Protein AF-A0A7J6TYT1-F1 (afdb_monomer)

pLDDT: mean 83.21, std 17.46, range [33.75, 98.25]

Radius of gyration: 66.67 Å; Cα contacts (8 Å, |Δi|>4): 177; chains: 1; bounding box: 114×55×208 Å

Mean predicted aligned error: 16.22 Å

InterPro domains:
  IPR003191 Guanylate-binding protein/Atlastin, C-terminal [PF02841] (53-349)
  IPR036543 Guanylate-binding protein, C-terminal domain superfamily [SSF48340] (52-308)

Sequence (382 aa):
RDCIALVTPVIDEEKLQALDTVPYHHLRGGFRDQIELMKRKVFRDCAPKTINGVPVTGVTFARLLDQYVHSINSKEVPKVGSVWQALQAQEGERVVGECSEEYRAVVRNRVEPLLPVSEVNLAAELKALRQEVYAQFKRESLGERNIISQYREQLKDLMDDLDNKVTEHNELMGRESCVRLLKRLWQPIAERLDAYDDTEGYSLEDGISEFTRDLSELRESYQKEARGPTAVVMETYSKWITPKQEQGLVKLTRRQQEAAAQRAVMMERERAMEEERQRAERELEERRAREQQERERYRIERTEKMRLDVKELADNIDGIDTPSLVEEEETDKSQRRMTDDIQAEITELRTALDDRDREGRGRRPTSSSTAAAAACCRCTIM

Nearest PDB structures (foldseek):
  1f5n-assembly1_A  TM=6.803E-01  e=3.977E-07  Homo sapiens
  1dg3-assembly1_A  TM=6.288E-01  e=1.105E-06  Homo sapiens
  7m1s-assembly1_A  TM=5.651E-01  e=5.553E-06  Homo sapiens
  8q4l-assembly1_A  TM=6.048E-01  e=4.478E-06  Homo sapiens
  8cqb-assembly1_B  TM=5.521E-01  e=7.753E-05  Homo sapiens

Secondary structure (DSSP, 8-state):
--------S-S-HHHHHTGGGS-GGGS-HHHHHHHHHHHHHHHHH-PPPEETTEE--HHHHHHHHHHHHHHHHTT----HHHHHHHHHHHHHHHHHHHHHHHHHHHIIIIIGGG-S--HHHHHHHHHHHHHHHHHHHHHH--S-HHHHHHHHHHHHHHHHHHHHHHHHHHHHHHHHHHHHHHHHHHHHHHHHHHHGGG-TTS-TTTHHHHHHHHHHHHHHHHHHH--S-HHHHHHHHHHHHHHHHHHHHHHHHHHHHHHHHHHHHHHHHHHHHHHHHHHHHHHHHHHHHHHHHHHHHHHHHHHHHHHHHHHHHHHTTSS--------TTSHHHHHHHHHHHHHHHHHHHHHHHHHHHHHTTS--------------------

Foldseek 3Di:
DDDQDADQQDPDPVCSVVVVPDDNVRTDPRRNVSVVVVVVCCVVPDDADDDPNFGQDPVNVVQLVVLCVVCVVVVHDDDPVVSLVVVLVVQLVVLLVVLLVQLVVCCVVPPLVVAQAEPVVLVVVLVVSVVVSVVSLVVRHDDDPVSSVVSVVVSVVSSVVVSVVSQVVRLVRLLVQLVVLLCVLCVVVVVVLVVVVPDPDDPLVCQVVVSVVSVVVSVVVLVVPRHHYPCSSVVSCCVPVVVVSVVSVVSSVVVVVVVVVVVVVVVVVVVVVVVVVVVVVVVVVVVVVVVVVVVVVVVVVVVVVVVVVVVVVVVVVPDDDDDDDDDDPPVVVVVVVVVVVVVVVVVVVVVVVVVVVVVVVPDDDDDDDDDDDDDDDDDDDD

Structure (mmCIF, N/CA/C/O backbone):
data_AF-A0A7J6TYT1-F1
#
_entry.id   AF-A0A7J6TYT1-F1
#
loop_
_atom_site.group_PDB
_atom_site.id
_atom_site.type_symbol
_atom_site.label_atom_id
_atom_site.label_alt_id
_atom_site.label_comp_id
_atom_site.label_asym_id
_atom_site.label_entity_id
_atom_site.label_seq_id
_atom_site.pdbx_PDB_ins_code
_atom_site.Cartn_x
_atom_site.Cartn_y
_atom_site.Cartn_z
_atom_site.occupancy
_atom_site.B_iso_or_equiv
_atom_site.auth_seq_id
_atom_site.auth_comp_id
_atom_site.auth_asym_id
_atom_site.auth_atom_id
_atom_site.pdbx_PDB_model_num
ATOM 1 N N . ARG A 1 1 ? -32.941 11.470 48.994 1.00 84.69 1 ARG A N 1
ATOM 2 C CA . ARG A 1 1 ? -33.289 10.480 50.042 1.00 84.69 1 ARG A CA 1
ATOM 3 C C . ARG A 1 1 ? -34.797 10.364 50.047 1.00 84.69 1 ARG A C 1
ATOM 5 O O . ARG A 1 1 ? -35.443 11.394 49.920 1.00 84.69 1 ARG A O 1
ATOM 12 N N . ASP A 1 2 ? -35.314 9.149 50.137 1.00 88.31 2 ASP A N 1
ATOM 13 C CA . ASP A 1 2 ? -36.745 8.867 50.068 1.00 88.31 2 ASP A CA 1
ATOM 14 C C . ASP A 1 2 ? -37.170 8.027 51.269 1.00 88.31 2 ASP A C 1
ATOM 16 O O . ASP A 1 2 ? -36.329 7.348 51.859 1.00 88.31 2 ASP A O 1
ATOM 20 N N . CYS A 1 3 ? -38.445 8.085 51.635 1.00 91.75 3 CYS A N 1
ATOM 21 C CA . CYS A 1 3 ? -38.989 7.341 52.761 1.00 91.75 3 CYS A CA 1
ATOM 22 C C . CYS A 1 3 ? -40.429 6.923 52.455 1.00 91.75 3 CYS A C 1
ATOM 24 O O . CYS A 1 3 ? -41.266 7.759 52.118 1.00 91.75 3 CYS A O 1
ATOM 26 N N . ILE A 1 4 ? -40.713 5.628 52.595 1.00 91.19 4 ILE A N 1
ATOM 27 C CA . ILE A 1 4 ? -42.062 5.063 52.541 1.00 91.19 4 ILE A CA 1
ATOM 28 C C . ILE A 1 4 ? -42.271 4.304 53.846 1.00 91.19 4 ILE A C 1
ATOM 30 O O . ILE A 1 4 ? -41.516 3.385 54.156 1.00 91.19 4 ILE A O 1
ATOM 34 N N . ALA A 1 5 ? -43.289 4.692 54.608 1.00 93.81 5 ALA A N 1
ATOM 35 C CA . ALA A 1 5 ? -43.685 3.972 55.810 1.00 93.81 5 ALA A CA 1
ATOM 36 C C . ALA A 1 5 ? -44.592 2.791 55.439 1.00 93.81 5 ALA A C 1
ATOM 38 O O . ALA A 1 5 ? -45.547 2.959 54.677 1.00 93.81 5 ALA A O 1
ATOM 39 N N . LEU A 1 6 ? -44.298 1.617 55.998 1.00 94.81 6 LEU A N 1
ATOM 40 C CA . LEU A 1 6 ? -45.105 0.408 55.851 1.00 94.81 6 LEU A CA 1
ATOM 41 C C . LEU A 1 6 ? -45.849 0.130 57.163 1.00 94.81 6 LEU A C 1
ATOM 43 O O . LEU A 1 6 ? -45.238 0.123 58.231 1.00 94.81 6 LEU A O 1
ATOM 47 N N . VAL A 1 7 ? -47.162 -0.099 57.095 1.00 94.31 7 VAL A N 1
ATOM 48 C CA . VAL A 1 7 ? -47.941 -0.605 58.239 1.00 94.31 7 VAL A CA 1
ATOM 49 C C . VAL A 1 7 ? -47.592 -2.068 58.507 1.00 94.31 7 VAL A C 1
ATOM 51 O O . VAL A 1 7 ? -47.074 -2.752 57.630 1.00 94.31 7 VAL A O 1
ATOM 54 N N . THR A 1 8 ? -47.885 -2.588 59.701 1.00 93.12 8 THR A N 1
ATOM 55 C CA . THR A 1 8 ? -47.6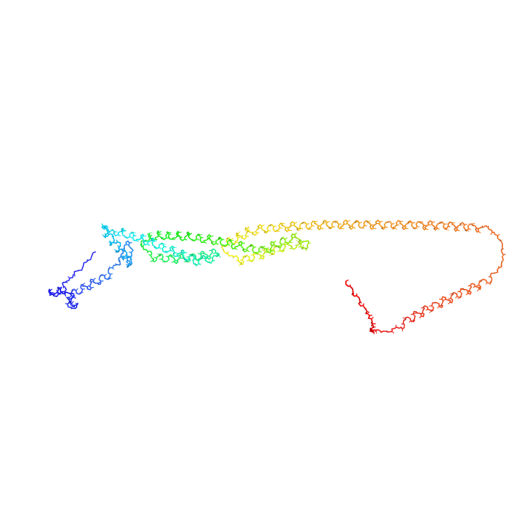63 -4.018 59.960 1.00 93.12 8 THR A CA 1
ATOM 56 C C . THR A 1 8 ? -48.464 -4.873 58.967 1.00 93.12 8 THR A C 1
ATOM 58 O O . THR A 1 8 ? -49.630 -4.559 58.707 1.00 93.12 8 THR A O 1
ATOM 61 N N . PRO A 1 9 ? -47.867 -5.926 58.383 1.00 94.06 9 PRO A N 1
ATOM 62 C CA . PRO A 1 9 ? -48.479 -6.684 57.291 1.00 94.06 9 PRO A CA 1
ATOM 63 C C . PRO A 1 9 ? -49.660 -7.551 57.747 1.00 94.06 9 PRO A C 1
ATOM 65 O O . PRO A 1 9 ? -50.628 -7.716 57.002 1.00 94.06 9 PRO A O 1
ATOM 68 N N . VAL A 1 10 ? -49.620 -8.036 58.990 1.00 93.94 10 VAL A N 1
ATOM 69 C CA . VAL A 1 10 ? -50.682 -8.778 59.688 1.00 93.94 10 VAL A CA 1
ATOM 70 C C . VAL A 1 10 ? -50.766 -8.300 61.148 1.00 93.94 10 VAL A C 1
ATOM 72 O O . VAL A 1 10 ? -49.863 -7.614 61.621 1.00 93.94 10 VAL A O 1
ATOM 75 N N . ILE A 1 11 ? -51.881 -8.582 61.834 1.00 91.19 11 ILE A N 1
ATOM 76 C CA . ILE A 1 11 ? -52.081 -8.241 63.264 1.00 91.19 11 ILE A CA 1
ATOM 77 C C . ILE A 1 11 ? -51.650 -9.401 64.175 1.00 91.19 11 ILE A C 1
ATOM 79 O O . ILE A 1 11 ? -51.220 -9.183 65.299 1.00 91.19 11 ILE A O 1
ATOM 83 N N . ASP A 1 12 ? -51.798 -10.625 63.678 1.00 92.56 12 ASP A N 1
ATOM 84 C CA . ASP A 1 12 ? -51.492 -11.868 64.376 1.00 92.56 12 ASP A CA 1
ATOM 85 C C . ASP A 1 12 ? -49.974 -12.105 64.388 1.00 92.56 12 ASP A C 1
ATOM 87 O O . ASP A 1 12 ? -49.347 -12.155 63.327 1.00 92.56 12 ASP A O 1
ATOM 91 N N . GLU A 1 13 ? -49.399 -12.213 65.586 1.00 92.19 13 GLU A N 1
ATOM 92 C CA . GLU A 1 13 ? -47.954 -12.334 65.801 1.00 92.19 13 GLU A CA 1
ATOM 93 C C . GLU A 1 13 ? -47.397 -13.667 65.278 1.00 92.19 13 GLU A C 1
ATOM 95 O O . GLU A 1 13 ? -46.315 -13.692 64.694 1.00 92.19 13 GLU A O 1
ATOM 100 N N . GLU A 1 14 ? -48.147 -14.768 65.398 1.00 91.75 14 GLU A N 1
ATOM 101 C CA . GLU A 1 14 ? -47.720 -16.073 64.873 1.00 91.75 14 GLU A CA 1
ATOM 102 C C . GLU A 1 14 ? -47.637 -16.024 63.342 1.00 91.75 14 GLU A C 1
ATOM 104 O O . GLU A 1 14 ? -46.668 -16.486 62.736 1.00 91.75 14 GLU A O 1
ATOM 109 N N . LYS A 1 15 ? -48.612 -15.365 62.702 1.00 89.81 15 LYS A N 1
ATOM 110 C CA . LYS A 1 15 ? -48.589 -15.128 61.248 1.00 89.81 15 LYS A CA 1
ATOM 111 C C . LYS A 1 15 ? -47.504 -14.142 60.828 1.00 89.81 15 LYS A C 1
ATOM 113 O O . LYS A 1 15 ? -47.033 -14.224 59.697 1.00 89.81 15 LYS A O 1
ATOM 118 N N . LEU A 1 16 ? -47.122 -13.202 61.694 1.00 92.94 16 LEU A N 1
ATOM 119 C CA . LEU A 1 16 ? -46.035 -12.263 61.419 1.00 92.94 16 LEU A CA 1
ATOM 120 C C . LEU A 1 16 ? -44.675 -12.971 61.425 1.00 92.94 16 LEU A C 1
ATOM 122 O O . LEU A 1 16 ? -43.836 -12.673 60.578 1.00 92.94 16 LEU A O 1
ATOM 126 N N . GLN A 1 17 ? -44.475 -13.933 62.329 1.00 92.94 17 GLN A N 1
ATOM 127 C CA . GLN A 1 17 ? -43.262 -14.757 62.366 1.00 92.94 17 GLN A CA 1
ATOM 128 C C . GLN A 1 17 ? -43.146 -15.694 61.156 1.00 92.94 17 GLN A C 1
ATOM 130 O O . GLN A 1 17 ? -42.035 -15.966 60.709 1.00 92.94 17 GLN A O 1
ATOM 135 N N . ALA A 1 18 ? -44.276 -16.133 60.594 1.00 93.12 18 ALA A N 1
ATOM 136 C CA . ALA A 1 18 ? -44.348 -16.989 59.406 1.00 93.12 18 ALA A CA 1
ATOM 137 C C . ALA A 1 18 ? -44.814 -16.235 58.139 1.00 93.12 18 ALA A C 1
ATOM 139 O O . ALA A 1 18 ? -45.530 -16.794 57.302 1.00 93.12 18 ALA A O 1
ATOM 140 N N . LEU A 1 19 ? -44.466 -14.947 58.006 1.00 92.50 19 LEU A N 1
ATOM 141 C CA . LEU A 1 19 ? -45.028 -14.043 56.990 1.00 92.50 19 LEU A CA 1
ATOM 142 C C . LEU A 1 19 ? -44.809 -14.504 55.540 1.00 92.50 19 LEU A C 1
ATOM 144 O O . LEU A 1 19 ? -45.648 -14.241 54.681 1.00 92.50 19 LEU A O 1
ATOM 148 N N . ASP A 1 20 ? -43.703 -15.188 55.263 1.00 92.62 20 ASP A N 1
ATOM 149 C CA . ASP A 1 20 ? -43.364 -15.762 53.957 1.00 92.62 20 ASP A CA 1
ATOM 150 C C . ASP A 1 20 ? -44.353 -16.850 53.503 1.00 92.62 20 ASP A C 1
ATOM 152 O O . ASP A 1 20 ? -44.551 -17.046 52.303 1.00 92.62 20 ASP A O 1
ATOM 156 N N . THR A 1 21 ? -45.025 -17.506 54.453 1.00 94.44 21 THR A N 1
ATOM 157 C CA . THR A 1 21 ? -46.069 -18.509 54.188 1.00 94.44 21 THR A CA 1
ATOM 158 C C . THR A 1 21 ? -47.469 -17.905 54.047 1.00 94.44 21 THR A C 1
ATOM 160 O O . THR A 1 21 ? -48.380 -18.558 53.532 1.00 94.44 21 THR A O 1
ATOM 163 N N . VAL A 1 22 ? -47.665 -16.655 54.485 1.00 93.62 22 VAL A N 1
ATOM 164 C CA . VAL A 1 22 ? -48.971 -15.989 54.464 1.00 93.62 22 VAL A CA 1
ATOM 165 C C . VAL A 1 22 ? -49.303 -15.542 53.034 1.00 93.62 22 VAL A C 1
ATOM 167 O O . VAL A 1 22 ? -48.574 -14.738 52.450 1.00 93.62 22 VAL A O 1
ATOM 170 N N . PRO A 1 23 ? -50.438 -15.980 52.452 1.00 94.75 23 PRO A N 1
ATOM 171 C CA . PRO A 1 23 ? -50.839 -15.541 51.121 1.00 94.75 23 PRO A CA 1
ATOM 172 C C . PRO A 1 23 ? -50.988 -14.020 51.029 1.00 94.75 23 PRO A C 1
ATOM 174 O O . PRO A 1 23 ? -51.582 -13.387 51.901 1.00 94.75 23 PRO A O 1
ATOM 177 N N . TYR A 1 24 ? -50.541 -13.429 49.918 1.00 93.62 24 TYR A N 1
ATOM 178 C CA . TYR A 1 24 ? -50.545 -11.972 49.728 1.00 93.62 24 TYR A CA 1
ATOM 179 C C . TYR A 1 24 ? -51.927 -11.322 49.954 1.00 93.62 24 TYR A C 1
ATOM 181 O O . TYR A 1 24 ? -52.034 -10.249 50.543 1.00 93.62 24 TYR A O 1
ATOM 189 N N . HIS A 1 25 ? -53.016 -11.988 49.557 1.00 94.06 25 HIS A N 1
ATOM 190 C CA . HIS A 1 25 ? -54.386 -11.493 49.746 1.00 94.06 25 HIS A CA 1
ATOM 191 C C . HIS A 1 25 ? -54.880 -11.538 51.208 1.00 94.06 25 HIS A C 1
ATOM 193 O O . HIS A 1 25 ? -55.875 -10.886 51.528 1.00 94.06 25 HIS A O 1
ATOM 199 N N . HIS A 1 26 ? -54.180 -12.242 52.101 1.00 93.19 26 HIS A N 1
ATOM 200 C CA . HIS A 1 26 ? -54.430 -12.222 53.546 1.00 93.19 26 HIS A CA 1
ATOM 201 C C . HIS A 1 26 ? -53.678 -11.101 54.274 1.00 93.19 26 HIS A C 1
ATOM 203 O O . HIS A 1 26 ? -53.981 -10.815 55.432 1.00 93.19 26 HIS A O 1
ATOM 209 N N . LEU A 1 27 ? -52.735 -10.429 53.606 1.00 94.69 27 LEU A N 1
ATOM 210 C CA . LEU A 1 27 ? -52.069 -9.250 54.157 1.00 94.69 27 LEU A CA 1
ATOM 211 C C . LEU A 1 27 ? -53.047 -8.078 54.269 1.00 94.69 27 LEU A C 1
ATOM 213 O O . LEU A 1 27 ? -53.990 -7.951 53.484 1.00 94.69 27 LEU A O 1
ATOM 217 N N . ARG A 1 28 ? -52.808 -7.174 55.218 1.00 95.88 28 ARG A N 1
ATOM 218 C CA . ARG A 1 28 ? -53.633 -5.972 55.394 1.00 95.88 28 ARG A CA 1
ATOM 219 C C . ARG A 1 28 ? -53.635 -5.125 54.120 1.00 95.88 28 ARG A C 1
ATOM 221 O O . ARG A 1 28 ? -52.584 -4.870 53.538 1.00 95.88 28 ARG A O 1
ATOM 228 N N . GLY A 1 29 ? -54.813 -4.633 53.724 1.00 94.50 29 GLY A N 1
ATOM 229 C CA . GLY A 1 29 ? -54.987 -3.818 52.513 1.00 94.50 29 GLY A CA 1
ATOM 230 C C . GLY A 1 29 ? -54.017 -2.636 52.441 1.00 94.50 29 GLY A C 1
ATOM 231 O O . GLY A 1 29 ? -53.290 -2.512 51.464 1.00 94.50 29 GLY A O 1
ATOM 232 N N . GLY A 1 30 ? -53.893 -1.870 53.532 1.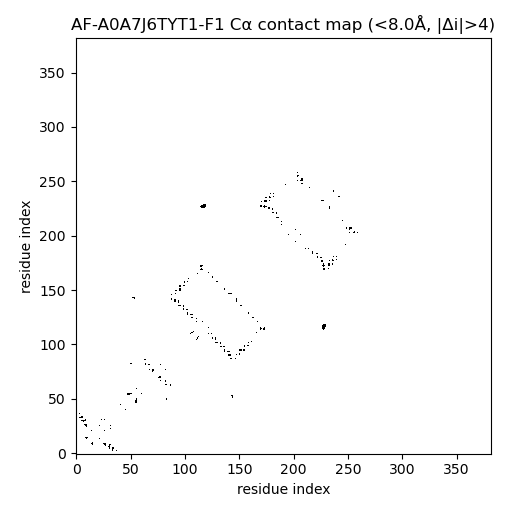00 94.75 30 GLY A N 1
ATOM 233 C CA . GLY A 1 30 ? -52.952 -0.747 53.603 1.00 94.75 30 GLY A CA 1
ATOM 234 C C . GLY A 1 30 ? -51.484 -1.143 53.396 1.00 94.75 30 GLY A C 1
ATOM 235 O O . GLY A 1 30 ? -50.749 -0.400 52.756 1.00 94.75 30 GLY A O 1
ATOM 236 N N . PHE A 1 31 ? -51.061 -2.327 53.859 1.00 95.69 31 PHE A N 1
ATOM 237 C CA . PHE A 1 31 ? -49.706 -2.828 53.603 1.00 95.69 31 PHE A CA 1
ATOM 238 C C . PHE A 1 31 ? -49.506 -3.153 52.122 1.00 95.69 31 PHE A C 1
ATOM 240 O O . PHE A 1 31 ? -48.494 -2.772 51.537 1.00 95.69 31 PHE A O 1
ATOM 247 N N . ARG A 1 32 ? -50.486 -3.816 51.495 1.00 95.62 32 ARG A N 1
ATOM 248 C CA . ARG A 1 32 ? -50.440 -4.128 50.059 1.00 95.62 32 ARG A CA 1
ATOM 249 C C . ARG A 1 32 ? -50.338 -2.866 49.214 1.00 95.62 32 ARG A C 1
ATOM 251 O O . ARG A 1 32 ? -49.455 -2.777 48.366 1.00 95.62 32 ARG A O 1
ATOM 258 N N . ASP A 1 33 ? -51.179 -1.874 49.493 1.00 95.69 33 ASP A N 1
ATOM 259 C CA . ASP A 1 33 ? -51.189 -0.606 48.760 1.00 95.69 33 ASP A CA 1
ATOM 260 C C . ASP A 1 33 ? -49.839 0.120 48.874 1.00 95.69 33 ASP A C 1
ATOM 262 O O . ASP A 1 33 ? -49.323 0.650 47.886 1.00 95.69 33 ASP A O 1
ATOM 266 N N . GLN A 1 34 ? -49.227 0.091 50.063 1.00 96.00 34 GLN A N 1
ATOM 267 C CA . GLN A 1 34 ? -47.917 0.690 50.320 1.00 96.00 34 GLN A CA 1
ATOM 268 C C . GLN A 1 34 ? -46.764 -0.083 49.663 1.00 96.00 34 GLN A C 1
ATOM 270 O O . GLN A 1 34 ? -45.855 0.542 49.115 1.00 96.00 34 GLN A O 1
ATOM 275 N N . ILE A 1 35 ? -46.805 -1.420 49.642 1.00 94.94 35 ILE A N 1
ATOM 276 C CA . ILE A 1 35 ? -45.832 -2.245 48.909 1.00 94.94 35 ILE A CA 1
ATOM 277 C C . ILE A 1 35 ? -45.943 -2.016 47.402 1.00 94.94 35 ILE A C 1
ATOM 279 O O . ILE A 1 35 ? -44.923 -1.859 46.734 1.00 94.94 35 ILE A O 1
ATOM 283 N N . GLU A 1 36 ? -47.153 -1.940 46.846 1.00 95.56 36 GLU A N 1
ATOM 284 C CA . GLU A 1 36 ? -47.330 -1.649 45.420 1.00 95.56 36 GLU A CA 1
ATOM 285 C C . GLU A 1 36 ? -46.912 -0.218 45.073 1.00 95.56 36 GLU A C 1
ATOM 287 O O . GLU A 1 36 ? -46.348 0.033 44.005 1.00 95.56 36 GLU A O 1
ATOM 292 N N . LEU A 1 37 ? -47.124 0.743 45.977 1.00 95.00 37 LEU A N 1
ATOM 293 C CA . LEU A 1 37 ? -46.547 2.079 45.850 1.00 95.00 37 LEU A CA 1
ATOM 294 C C . LEU A 1 37 ? -45.012 2.027 45.838 1.00 95.00 37 LEU A C 1
ATOM 296 O O . LEU A 1 37 ? -44.403 2.615 44.946 1.00 95.00 37 LEU A O 1
ATOM 300 N N . MET A 1 38 ? -44.396 1.296 46.771 1.00 95.56 38 MET A N 1
ATOM 301 C CA . MET A 1 38 ? -42.943 1.126 46.850 1.00 95.56 38 MET A CA 1
ATOM 302 C C . MET A 1 38 ? -42.381 0.476 45.584 1.00 95.56 38 MET A C 1
ATOM 304 O O . MET A 1 38 ? -41.448 1.014 44.994 1.00 95.56 38 MET A O 1
ATOM 308 N N . LYS A 1 39 ? -42.973 -0.629 45.117 1.00 95.69 39 LYS A N 1
ATOM 309 C CA . LYS A 1 39 ? -42.571 -1.312 43.879 1.00 95.69 39 LYS A CA 1
ATOM 310 C C . LYS A 1 39 ? -42.634 -0.368 42.686 1.00 95.69 39 LYS A C 1
ATOM 312 O O . LYS A 1 39 ? -41.634 -0.199 41.995 1.00 95.69 39 LYS A O 1
ATOM 317 N N . ARG A 1 40 ? -43.777 0.295 42.471 1.00 95.81 40 ARG A N 1
ATOM 318 C CA . ARG A 1 40 ? -43.935 1.270 41.377 1.00 95.81 40 ARG A CA 1
ATOM 319 C C . ARG A 1 40 ? -42.889 2.372 41.451 1.00 95.81 40 ARG A C 1
ATOM 321 O O . ARG A 1 40 ? -42.347 2.755 40.421 1.00 95.81 40 ARG A O 1
ATOM 328 N N . LYS A 1 41 ? -42.590 2.856 42.656 1.00 94.56 41 LYS A N 1
ATOM 329 C CA . LYS A 1 41 ? -41.571 3.879 42.868 1.00 94.56 41 LYS A CA 1
ATOM 330 C C . LYS A 1 41 ? -40.177 3.387 42.490 1.00 94.56 41 LYS A C 1
ATOM 332 O O . LYS A 1 41 ? -39.503 4.055 41.721 1.00 94.56 41 LYS A O 1
ATOM 337 N N . VAL A 1 42 ? -39.774 2.208 42.962 1.00 94.75 42 VAL A N 1
ATOM 338 C CA . VAL A 1 42 ? -38.474 1.602 42.633 1.00 94.75 42 VAL A CA 1
ATOM 339 C C . VAL A 1 42 ? -38.331 1.405 41.123 1.00 94.75 42 VAL A C 1
ATOM 341 O O . VAL A 1 42 ? -37.360 1.873 40.543 1.00 94.75 42 VAL A O 1
ATOM 344 N N . PHE A 1 43 ? -39.315 0.791 40.458 1.00 94.19 43 PHE A N 1
ATOM 345 C CA . PHE A 1 43 ? -39.234 0.533 39.013 1.00 94.19 43 PHE A CA 1
ATOM 346 C C . PHE A 1 43 ? -39.277 1.799 38.150 1.00 94.19 43 PHE A C 1
ATOM 348 O O . PHE A 1 43 ? -38.742 1.792 37.045 1.00 94.19 43 PHE A O 1
ATOM 355 N N . ARG A 1 44 ? -39.912 2.873 38.630 1.00 94.25 44 ARG A N 1
ATOM 356 C CA . ARG A 1 44 ? -39.990 4.148 37.909 1.00 94.25 44 ARG A CA 1
ATOM 357 C C . ARG A 1 44 ? -38.767 5.034 38.150 1.00 94.25 44 ARG A C 1
ATOM 359 O O . ARG A 1 44 ? -38.294 5.667 37.213 1.00 94.25 44 ARG A O 1
ATOM 366 N N . ASP A 1 45 ? -38.283 5.096 39.390 1.00 92.94 45 ASP A N 1
ATOM 367 C CA . ASP A 1 45 ? -37.345 6.133 39.832 1.00 92.94 45 ASP A CA 1
ATOM 368 C C . ASP A 1 45 ? -35.893 5.627 39.948 1.00 92.94 45 ASP A C 1
ATOM 370 O O . ASP A 1 45 ? -34.961 6.435 39.961 1.00 92.94 45 ASP A O 1
ATOM 374 N N . CYS A 1 46 ? -35.652 4.310 40.029 1.00 91.50 46 CYS A N 1
ATOM 375 C CA . CYS A 1 46 ? -34.290 3.773 40.071 1.00 91.50 46 CYS A CA 1
ATOM 376 C C . CYS A 1 46 ? -33.632 3.820 38.687 1.00 91.50 46 CYS A C 1
ATOM 378 O O . CYS A 1 46 ? -33.863 2.966 37.834 1.00 91.50 46 CYS A O 1
ATOM 380 N N . ALA A 1 47 ? -32.757 4.805 38.491 1.00 91.12 47 ALA A N 1
ATOM 381 C CA . ALA A 1 47 ? -31.912 4.887 37.308 1.00 91.12 47 ALA A CA 1
ATOM 382 C C . ALA A 1 47 ? -30.868 3.748 37.267 1.00 91.12 47 ALA A C 1
ATOM 384 O O . ALA A 1 47 ? -30.437 3.265 38.323 1.00 91.12 47 ALA A O 1
ATOM 385 N N . PRO A 1 48 ? -30.401 3.352 36.065 1.00 91.69 48 PRO A N 1
ATOM 386 C CA . PRO A 1 48 ? -29.275 2.439 35.921 1.00 91.69 48 PRO A CA 1
ATOM 387 C C . PRO A 1 48 ? -28.060 2.907 36.723 1.00 91.69 48 PRO A C 1
ATOM 389 O O . PRO A 1 48 ? -27.774 4.104 36.816 1.00 91.69 48 PRO A O 1
ATOM 392 N N . LYS A 1 49 ? -27.310 1.958 37.288 1.00 92.31 49 LYS A N 1
ATOM 393 C CA . LYS A 1 49 ? -26.081 2.280 38.011 1.00 92.31 49 LYS A CA 1
ATOM 394 C C . LYS A 1 49 ? -25.070 2.893 37.043 1.00 92.31 49 LYS A C 1
ATOM 396 O O . LYS A 1 49 ? -24.739 2.286 36.029 1.00 92.31 49 LYS A O 1
ATOM 401 N N . THR A 1 50 ? -24.540 4.060 37.394 1.00 92.06 50 THR A N 1
ATOM 402 C CA . THR A 1 50 ? -23.462 4.721 36.650 1.00 92.06 50 THR A CA 1
ATOM 403 C C . THR A 1 50 ? -22.252 4.987 37.540 1.00 92.06 50 THR A C 1
ATOM 405 O O . THR A 1 50 ? -22.416 5.286 38.726 1.00 92.06 50 THR A O 1
ATOM 408 N N . ILE A 1 51 ? -21.053 4.953 36.960 1.00 91.00 51 ILE A N 1
ATOM 409 C CA . ILE A 1 51 ? -19.808 5.450 37.565 1.00 91.00 51 ILE A CA 1
ATOM 410 C C . ILE A 1 51 ? -19.260 6.521 36.621 1.00 91.00 51 ILE A C 1
ATOM 412 O O . ILE A 1 51 ? -19.117 6.262 35.432 1.00 91.00 51 ILE A O 1
ATOM 416 N N . ASN A 1 52 ? -19.048 7.746 37.113 1.00 88.62 52 ASN A N 1
ATOM 417 C CA . ASN A 1 52 ? -18.628 8.901 36.299 1.00 88.62 52 ASN A CA 1
ATOM 418 C C . ASN A 1 52 ? -19.485 9.124 35.033 1.00 88.62 52 ASN A C 1
ATOM 420 O O . ASN A 1 52 ? -18.985 9.476 33.970 1.00 88.62 52 ASN A O 1
ATOM 424 N N . GLY A 1 53 ? -20.797 8.881 35.131 1.00 87.94 53 GLY A N 1
ATOM 425 C CA . GLY A 1 53 ? -21.728 9.006 34.002 1.00 87.94 53 GLY A CA 1
ATOM 426 C C . GLY A 1 53 ? -21.693 7.847 32.997 1.00 87.94 53 GLY A C 1
ATOM 427 O O . GLY A 1 53 ? -22.455 7.868 32.034 1.00 87.94 53 GLY A O 1
ATOM 428 N N . VAL A 1 54 ? -20.868 6.820 33.224 1.00 89.25 54 VAL A N 1
ATOM 429 C CA . VAL A 1 54 ? -20.804 5.604 32.403 1.00 89.25 54 VAL A CA 1
ATOM 430 C C . VAL A 1 54 ? -21.735 4.538 32.990 1.00 89.25 54 VAL A C 1
ATOM 432 O O . VAL A 1 54 ? -21.577 4.191 34.165 1.00 89.25 54 VAL A O 1
ATOM 435 N N . PRO A 1 55 ? -22.706 4.009 32.222 1.00 90.44 55 PRO A N 1
ATOM 436 C CA . PRO A 1 55 ? -23.563 2.915 32.670 1.00 90.44 55 PRO A CA 1
ATOM 437 C C . PRO A 1 55 ? -22.764 1.649 32.982 1.00 90.44 55 PRO A C 1
ATOM 439 O O . PRO A 1 55 ? -21.926 1.214 32.194 1.00 90.44 55 PRO A O 1
ATOM 442 N N . VAL A 1 56 ? -23.055 1.027 34.120 1.00 90.94 56 VAL A N 1
ATOM 443 C CA . VAL A 1 56 ? -22.450 -0.245 34.517 1.00 90.94 56 VAL A CA 1
ATOM 444 C C . VAL A 1 56 ? -23.254 -1.384 33.892 1.00 90.94 56 VAL A C 1
ATOM 446 O O . VAL A 1 56 ? -24.386 -1.651 34.292 1.00 90.94 56 VAL A O 1
ATOM 449 N N . THR A 1 57 ? -22.668 -2.050 32.896 1.00 89.81 57 THR A N 1
ATOM 450 C CA . THR A 1 57 ? -23.246 -3.253 32.272 1.00 89.81 57 THR A CA 1
ATOM 451 C C . THR A 1 57 ? -23.045 -4.487 33.157 1.00 89.81 57 THR A C 1
ATOM 453 O O . THR A 1 57 ? -22.255 -4.448 34.098 1.00 89.81 57 THR A O 1
ATOM 456 N N . GLY A 1 58 ? -23.700 -5.611 32.844 1.00 91.25 58 GLY A N 1
ATOM 457 C CA . GLY A 1 58 ? -23.496 -6.867 33.580 1.00 91.25 58 GLY A CA 1
ATOM 458 C C . GLY A 1 58 ? -22.041 -7.356 33.562 1.00 91.25 58 GLY A C 1
ATOM 459 O O . GLY A 1 58 ? -21.515 -7.755 34.597 1.00 91.25 58 GLY A O 1
ATOM 460 N N . VAL A 1 59 ? -21.361 -7.242 32.415 1.00 87.25 59 VAL A N 1
ATOM 461 C CA . VAL A 1 59 ? -19.941 -7.616 32.274 1.00 87.25 59 VAL A CA 1
ATOM 462 C C . VAL A 1 59 ? -19.056 -6.693 33.111 1.00 87.25 59 VAL A C 1
ATOM 464 O O . VAL A 1 59 ? -18.223 -7.159 33.886 1.00 87.25 59 VAL A O 1
ATOM 467 N N . THR A 1 60 ? -19.271 -5.378 33.011 1.00 89.00 60 THR A N 1
ATOM 468 C CA . THR A 1 60 ? -18.541 -4.389 33.816 1.00 89.00 60 THR A CA 1
ATOM 469 C C . THR A 1 60 ? -18.772 -4.609 35.309 1.00 89.00 60 THR A C 1
ATOM 471 O O . THR A 1 60 ? -17.838 -4.510 36.098 1.00 89.00 60 THR A O 1
ATOM 474 N N . PHE A 1 61 ? -20.003 -4.936 35.704 1.00 92.00 61 PHE A N 1
ATOM 475 C CA . PHE A 1 61 ? -20.358 -5.213 37.091 1.00 92.00 61 PHE A CA 1
ATOM 476 C C . PHE A 1 61 ? -19.618 -6.436 37.634 1.00 92.00 61 PHE A C 1
ATOM 478 O O . PHE A 1 61 ? -19.038 -6.353 38.711 1.00 92.00 61 PHE A O 1
ATOM 485 N N . ALA A 1 62 ? -19.579 -7.537 36.878 1.00 92.50 62 ALA A N 1
ATOM 486 C CA . ALA A 1 62 ? -18.851 -8.741 37.270 1.00 92.50 62 ALA A CA 1
ATOM 487 C C . ALA A 1 62 ? -17.348 -8.470 37.456 1.00 92.50 62 ALA A C 1
ATOM 489 O O . ALA A 1 62 ? -16.772 -8.885 38.457 1.00 92.50 62 ALA A O 1
ATOM 490 N N . ARG A 1 63 ? -16.730 -7.706 36.546 1.00 89.31 63 ARG A N 1
ATOM 491 C CA . ARG A 1 63 ? -15.309 -7.330 36.648 1.00 89.31 63 ARG A CA 1
ATOM 492 C C . ARG A 1 63 ? -15.021 -6.402 37.828 1.00 89.31 63 ARG A C 1
ATOM 494 O O . ARG A 1 63 ? -14.024 -6.576 38.519 1.00 89.31 63 ARG A O 1
ATOM 501 N N . LEU A 1 64 ? -15.917 -5.450 38.097 1.00 91.19 64 LEU A N 1
ATOM 502 C CA . LEU A 1 64 ? -15.823 -4.603 39.287 1.00 91.19 64 LEU A CA 1
ATOM 503 C C . LEU A 1 64 ? -15.927 -5.420 40.573 1.00 91.19 64 LEU A C 1
ATOM 505 O O . LEU A 1 64 ? -15.171 -5.173 41.507 1.00 91.19 64 LEU A O 1
ATOM 509 N N . LEU A 1 65 ? -16.853 -6.381 40.630 1.00 92.38 65 LEU A N 1
ATOM 510 C CA . LEU A 1 65 ? -16.979 -7.280 41.774 1.00 92.38 65 LEU A CA 1
ATOM 511 C C . LEU A 1 65 ? -15.700 -8.085 41.991 1.00 92.38 65 LEU A C 1
ATOM 513 O O . LEU A 1 65 ? -15.237 -8.151 43.124 1.00 92.38 65 LEU A O 1
ATOM 517 N N . ASP A 1 66 ? -15.120 -8.639 40.927 1.00 91.38 66 ASP A N 1
ATOM 518 C CA . ASP A 1 66 ? -13.873 -9.402 41.005 1.00 91.38 66 ASP A CA 1
ATOM 519 C C . ASP A 1 66 ? -12.727 -8.556 41.581 1.00 91.38 66 ASP A C 1
ATOM 521 O O . ASP A 1 66 ? -12.103 -8.941 42.569 1.00 91.38 66 ASP A O 1
ATOM 525 N N . GLN A 1 67 ? -12.532 -7.334 41.072 1.00 88.19 67 GLN A N 1
ATOM 526 C CA . GLN A 1 67 ? -11.521 -6.419 41.611 1.00 88.19 67 GLN A CA 1
ATOM 527 C C . GLN A 1 67 ? -11.804 -5.996 43.058 1.00 88.19 67 GLN A C 1
ATOM 529 O O . GLN A 1 67 ? -10.880 -5.935 43.868 1.00 88.19 67 GLN A O 1
ATOM 534 N N . TYR A 1 68 ? -13.062 -5.726 43.422 1.00 90.88 68 TYR A N 1
ATOM 535 C CA . TYR A 1 68 ? -13.402 -5.390 44.806 1.00 90.88 68 TYR A CA 1
ATOM 536 C C . TYR A 1 68 ? -13.131 -6.549 45.760 1.00 90.88 68 TYR A C 1
ATOM 538 O O . TYR A 1 68 ? -12.534 -6.339 46.817 1.00 90.88 68 TYR A O 1
ATOM 546 N N . VAL A 1 69 ? -13.546 -7.761 45.392 1.00 92.50 69 VAL A N 1
ATOM 547 C CA . VAL A 1 69 ? -13.299 -8.973 46.177 1.00 92.50 69 VAL A CA 1
ATOM 548 C C . VAL A 1 69 ? -11.798 -9.222 46.296 1.00 92.50 69 VAL A C 1
ATOM 550 O O . VAL A 1 69 ? -11.320 -9.497 47.395 1.00 92.50 69 VAL A O 1
ATOM 553 N N . HIS A 1 70 ? -11.042 -9.049 45.210 1.00 88.81 70 HIS A N 1
ATOM 554 C CA . HIS A 1 70 ? -9.588 -9.162 45.222 1.00 88.81 70 HIS A CA 1
ATOM 555 C C . HIS A 1 70 ? -8.938 -8.170 46.197 1.00 88.81 70 HIS A C 1
ATOM 557 O O . HIS A 1 70 ? -8.189 -8.596 47.072 1.00 88.81 70 HIS A O 1
ATOM 563 N N . SER A 1 71 ? -9.265 -6.874 46.125 1.00 89.00 71 SER A N 1
ATOM 564 C CA . SER A 1 71 ? -8.726 -5.868 47.056 1.00 89.00 71 SER A CA 1
ATOM 565 C C . SER A 1 71 ? -9.055 -6.186 48.518 1.00 89.00 71 SER A C 1
ATOM 567 O O . SER A 1 71 ? -8.176 -6.100 49.376 1.00 89.00 71 SER A O 1
ATOM 569 N N . ILE A 1 72 ? -10.293 -6.605 48.808 1.00 91.38 72 ILE A N 1
ATOM 570 C CA . ILE A 1 72 ? -10.712 -6.987 50.168 1.00 91.38 72 ILE A CA 1
ATOM 571 C C . ILE A 1 72 ? -9.894 -8.183 50.666 1.00 91.38 72 ILE A C 1
ATOM 573 O O . ILE A 1 72 ? -9.372 -8.159 51.783 1.00 91.38 72 ILE A O 1
ATOM 577 N N . ASN A 1 73 ? -9.743 -9.213 49.832 1.00 94.38 73 ASN A N 1
ATOM 578 C CA . ASN A 1 73 ? -8.979 -10.413 50.171 1.00 94.38 73 ASN A CA 1
ATOM 579 C C . ASN A 1 73 ? -7.482 -10.115 50.353 1.00 94.38 73 ASN A C 1
ATOM 581 O O . ASN A 1 73 ? -6.828 -10.736 51.191 1.00 94.38 73 ASN A O 1
ATOM 585 N N . SER A 1 74 ? -6.961 -9.113 49.644 1.00 91.94 74 SER A N 1
ATOM 586 C CA . SER A 1 74 ? -5.594 -8.599 49.782 1.00 91.94 74 SER A CA 1
ATOM 587 C C . SER A 1 74 ? -5.400 -7.662 50.986 1.00 91.94 74 SER A C 1
ATOM 589 O O . SER A 1 74 ? -4.320 -7.101 51.156 1.00 91.94 74 SER A O 1
ATOM 591 N N . LYS A 1 75 ? -6.405 -7.524 51.867 1.00 91.19 75 LYS A N 1
ATOM 592 C CA . LYS A 1 75 ? -6.407 -6.636 53.050 1.00 91.19 75 LYS A CA 1
ATOM 593 C C . LYS A 1 75 ? -6.284 -5.145 52.711 1.00 91.19 75 LYS A C 1
ATOM 595 O O . LYS A 1 75 ? -5.893 -4.347 53.564 1.00 91.19 75 LYS A O 1
ATOM 600 N N . GLU A 1 76 ? -6.648 -4.759 51.495 1.00 88.56 76 GLU A N 1
ATOM 601 C CA . GLU A 1 76 ? -6.732 -3.364 51.077 1.00 88.56 76 GLU A CA 1
ATOM 602 C C . GLU A 1 76 ? -8.158 -2.832 51.251 1.00 88.56 76 GLU A C 1
ATOM 604 O O . GLU A 1 76 ? -9.140 -3.573 51.212 1.00 88.56 76 GLU A O 1
ATOM 609 N N . VAL A 1 77 ? -8.291 -1.514 51.422 1.00 86.75 77 VAL A N 1
ATOM 610 C CA . VAL A 1 77 ? -9.601 -0.854 51.403 1.00 86.75 77 VAL A CA 1
ATOM 611 C C . VAL A 1 77 ? -9.916 -0.463 49.957 1.00 86.75 77 VAL A C 1
ATOM 613 O O . VAL A 1 77 ? -9.293 0.476 49.449 1.00 86.75 77 VAL A O 1
ATOM 616 N N . PRO A 1 78 ? -10.871 -1.129 49.279 1.00 82.12 78 PRO A N 1
ATOM 617 C CA . PRO A 1 78 ? -11.186 -0.819 47.893 1.00 82.12 78 PRO A CA 1
ATOM 618 C C . PRO A 1 78 ? -11.737 0.601 47.764 1.00 82.12 78 PRO A C 1
ATOM 620 O O . PRO A 1 78 ? -12.801 0.940 48.287 1.00 82.12 78 PRO A O 1
ATOM 623 N N . LYS A 1 79 ? -11.026 1.443 47.014 1.00 84.69 79 LYS A N 1
ATOM 624 C CA . LYS A 1 79 ? -11.510 2.770 46.629 1.00 84.69 79 LYS A CA 1
ATOM 625 C C . LYS A 1 79 ? -12.199 2.660 45.276 1.00 84.69 79 LYS A C 1
ATOM 627 O O . LYS A 1 79 ? -11.546 2.357 44.284 1.00 84.69 79 LYS A O 1
ATOM 632 N N . VAL A 1 80 ? -13.498 2.967 45.233 1.00 79.75 80 VAL A N 1
ATOM 633 C CA . VAL A 1 80 ? -14.331 2.894 44.014 1.00 79.75 80 VAL A CA 1
ATOM 634 C C . VAL A 1 80 ? -13.671 3.583 42.818 1.00 79.75 80 VAL A C 1
ATOM 636 O O . VAL A 1 80 ? -13.637 3.018 41.732 1.00 79.75 80 VAL A O 1
ATOM 639 N N . GLY A 1 81 ? -13.104 4.778 43.020 1.00 81.69 81 GLY A N 1
ATOM 640 C CA . GLY A 1 81 ? -12.410 5.510 41.957 1.00 81.69 81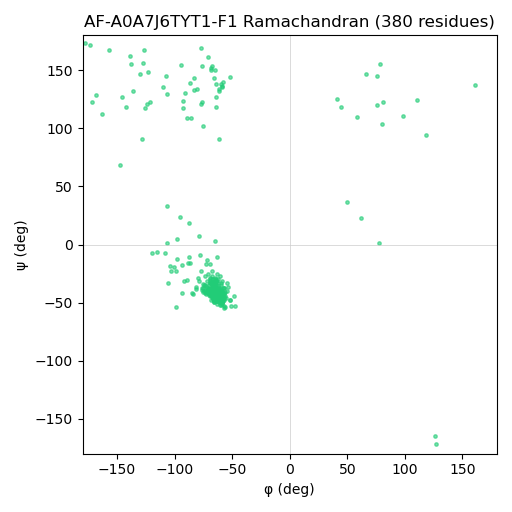 GLY A CA 1
ATOM 641 C C . GLY A 1 81 ? -11.166 4.786 41.436 1.00 81.69 81 GLY A C 1
ATOM 642 O O . GLY A 1 81 ? -10.996 4.674 40.229 1.00 81.69 81 GLY A O 1
ATOM 643 N N . SER A 1 82 ? -10.334 4.247 42.330 1.00 84.62 82 SER A N 1
ATOM 644 C CA . SER A 1 82 ? -9.101 3.541 41.959 1.00 84.62 82 SER A CA 1
ATOM 645 C C . SER A 1 82 ? -9.387 2.221 41.243 1.00 84.62 82 SER A C 1
ATOM 647 O O . SER A 1 82 ? -8.749 1.923 40.240 1.00 84.62 82 SER A O 1
ATOM 649 N N . VAL A 1 83 ? -10.382 1.465 41.715 1.00 89.12 83 VAL A N 1
ATOM 650 C CA . VAL A 1 83 ? -10.815 0.211 41.079 1.00 89.12 83 VAL A CA 1
ATOM 651 C C . VAL A 1 83 ? -11.383 0.483 39.685 1.00 89.12 83 VAL A C 1
ATOM 653 O O . VAL A 1 83 ? -11.007 -0.172 38.720 1.00 89.12 83 VAL A O 1
ATOM 656 N N . TRP A 1 84 ? -12.220 1.515 39.547 1.00 90.44 84 TRP A N 1
ATOM 657 C CA . TRP A 1 84 ? -12.762 1.925 38.251 1.00 90.44 84 TRP A CA 1
ATOM 658 C C . TRP A 1 84 ? -11.675 2.338 37.251 1.00 90.44 84 TRP A C 1
ATOM 660 O O . TRP A 1 84 ? -11.703 1.892 36.108 1.00 90.44 84 TRP A O 1
ATOM 670 N N . GLN A 1 85 ? -10.703 3.147 37.681 1.00 89.69 85 GLN A N 1
ATOM 671 C CA . GLN A 1 85 ? -9.580 3.568 36.837 1.00 89.69 85 GLN A CA 1
ATOM 672 C C . GLN A 1 85 ? -8.714 2.382 36.401 1.00 89.69 85 GLN A C 1
ATOM 674 O O . GLN A 1 85 ? -8.370 2.280 35.227 1.00 89.69 85 GLN A O 1
ATOM 679 N N . ALA A 1 86 ? -8.404 1.464 37.323 1.00 88.62 86 ALA A N 1
ATOM 680 C CA . ALA A 1 86 ? -7.650 0.254 37.008 1.00 88.62 86 ALA A CA 1
ATOM 681 C C . ALA A 1 86 ? -8.395 -0.629 35.995 1.00 88.62 86 ALA A C 1
ATOM 683 O O . ALA A 1 86 ? -7.793 -1.112 35.039 1.00 88.62 86 ALA A O 1
ATOM 684 N N . LEU A 1 87 ? -9.715 -0.787 36.153 1.00 90.81 87 LEU A N 1
ATOM 685 C CA . LEU A 1 87 ? -10.544 -1.519 35.198 1.00 90.81 87 LEU A CA 1
ATOM 686 C C . LEU A 1 87 ? -10.567 -0.866 33.814 1.00 90.81 87 LEU A C 1
ATOM 688 O O . LEU A 1 87 ? -10.435 -1.561 32.813 1.00 90.81 87 LEU A O 1
ATOM 692 N N . GLN A 1 88 ? -10.744 0.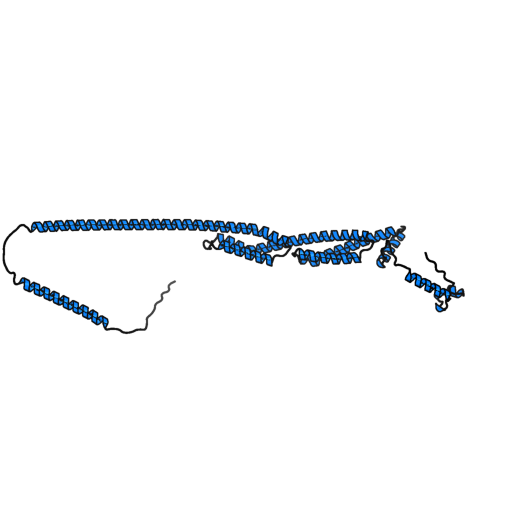457 33.748 1.00 91.44 88 GLN A N 1
ATOM 693 C CA . GLN A 1 88 ? -10.714 1.193 32.482 1.00 91.44 88 GLN A CA 1
ATOM 694 C C . GLN A 1 88 ? -9.371 1.016 31.772 1.00 91.44 88 GLN A C 1
ATOM 696 O O . GLN A 1 88 ? -9.358 0.811 30.562 1.00 91.44 88 GLN A O 1
ATOM 701 N N . ALA A 1 89 ? -8.263 1.067 32.518 1.00 91.75 89 ALA A N 1
ATOM 702 C CA . ALA A 1 89 ? -6.936 0.898 31.949 1.00 91.75 89 ALA A CA 1
ATOM 703 C C . ALA A 1 89 ? -6.730 -0.516 31.388 1.00 91.75 89 ALA A C 1
ATOM 705 O O . ALA A 1 89 ? -6.370 -0.674 30.223 1.00 91.75 89 ALA A O 1
ATOM 706 N N . GLN A 1 90 ? -7.058 -1.536 32.187 1.00 90.88 90 GLN A N 1
ATOM 707 C CA . GLN A 1 90 ? -6.962 -2.941 31.791 1.00 90.88 90 GLN A CA 1
ATOM 708 C C . GLN A 1 90 ? -7.818 -3.251 30.554 1.00 90.88 90 GLN A C 1
ATOM 710 O O . GLN A 1 90 ? -7.370 -3.937 29.637 1.00 90.88 90 GLN A O 1
ATOM 715 N N . GLU A 1 91 ? -9.053 -2.745 30.505 1.00 90.81 91 GLU A N 1
ATOM 716 C CA . GLU A 1 91 ? -9.930 -2.951 29.352 1.00 90.81 91 GLU A CA 1
ATOM 717 C C . GLU A 1 91 ? -9.500 -2.153 28.127 1.00 90.81 91 GLU A C 1
ATOM 719 O O . GLU A 1 91 ? -9.590 -2.672 27.019 1.00 90.81 91 GLU A O 1
ATOM 724 N N . GLY A 1 92 ? -9.012 -0.926 28.308 1.00 93.94 92 GLY A N 1
ATOM 725 C CA . GLY A 1 92 ? -8.468 -0.125 27.218 1.00 93.94 92 GLY A CA 1
ATOM 726 C C . GLY A 1 92 ? -7.298 -0.830 26.535 1.00 93.94 92 GLY A C 1
ATOM 727 O O . GLY A 1 92 ? -7.316 -1.004 25.318 1.00 93.94 92 GLY A O 1
ATOM 728 N N . GLU A 1 93 ? -6.333 -1.316 27.318 1.00 95.25 93 GLU A N 1
ATOM 729 C CA . GLU A 1 93 ? -5.185 -2.075 26.810 1.00 95.25 93 GLU A CA 1
ATOM 730 C C . GLU A 1 93 ? -5.612 -3.366 26.106 1.00 95.25 93 GLU A C 1
ATOM 732 O O . GLU A 1 93 ? -5.154 -3.642 24.996 1.00 95.25 93 GLU A O 1
ATOM 737 N N . ARG A 1 94 ? -6.533 -4.131 26.709 1.00 94.81 94 ARG A N 1
ATOM 738 C CA . ARG A 1 94 ? -7.052 -5.370 26.115 1.00 94.81 94 ARG A CA 1
ATOM 739 C C . ARG A 1 94 ? -7.710 -5.113 24.760 1.00 94.81 94 ARG A C 1
ATOM 741 O O . ARG A 1 94 ? -7.390 -5.796 23.792 1.00 94.81 94 ARG A O 1
ATOM 748 N N . VAL A 1 95 ? -8.607 -4.127 24.684 1.00 95.94 95 VAL A N 1
ATOM 749 C CA . VAL A 1 95 ? -9.360 -3.819 23.458 1.00 95.94 95 VAL A CA 1
ATOM 750 C C . VAL A 1 95 ? -8.434 -3.287 22.364 1.00 95.94 95 VAL A C 1
ATOM 752 O O . VAL A 1 95 ? -8.581 -3.685 21.210 1.00 95.94 95 VAL A O 1
ATOM 755 N N . VAL A 1 96 ? -7.453 -2.436 22.695 1.00 97.81 96 VAL A N 1
ATOM 756 C CA . VAL A 1 96 ? -6.431 -2.001 21.723 1.00 97.81 96 VAL A CA 1
ATOM 757 C C . VAL A 1 96 ? -5.619 -3.194 21.225 1.00 97.81 96 VAL A C 1
ATOM 759 O O . VAL A 1 96 ? -5.430 -3.323 20.017 1.00 97.81 96 VAL A O 1
ATOM 762 N N . GLY A 1 97 ? -5.186 -4.082 22.126 1.00 97.44 97 GLY A N 1
ATOM 763 C CA . GLY A 1 97 ? -4.451 -5.295 21.775 1.00 97.44 97 GLY A CA 1
ATOM 764 C C . GLY A 1 97 ? -5.222 -6.173 20.790 1.00 97.44 97 GLY A C 1
ATOM 765 O O . GLY A 1 97 ? -4.721 -6.453 19.702 1.00 97.44 97 GLY A O 1
ATOM 766 N N . GLU A 1 98 ? -6.464 -6.524 21.120 1.00 97.25 98 GLU A N 1
ATOM 767 C CA . GLU A 1 98 ? -7.337 -7.345 20.271 1.00 97.25 98 GLU A CA 1
ATOM 768 C C . GLU A 1 98 ? -7.602 -6.694 18.907 1.00 97.25 98 GLU A C 1
ATOM 770 O O . GLU A 1 98 ? -7.382 -7.323 17.874 1.00 97.25 98 GLU A O 1
ATOM 775 N N . CYS A 1 99 ? -7.982 -5.411 18.889 1.00 98.06 99 CYS A N 1
ATOM 776 C CA . CYS A 1 99 ? -8.232 -4.674 17.648 1.00 98.06 99 CYS A CA 1
ATOM 777 C C . CYS A 1 99 ? -6.973 -4.566 16.773 1.00 98.06 99 CYS A C 1
ATOM 779 O O . CYS A 1 99 ? -7.058 -4.640 15.548 1.00 98.06 99 CYS A O 1
ATOM 781 N N . SER A 1 100 ? -5.797 -4.389 17.384 1.00 97.56 100 SER A N 1
ATOM 782 C CA . SER A 1 100 ? -4.532 -4.283 16.651 1.00 97.56 100 SER A CA 1
ATOM 783 C C . SER A 1 100 ? -4.110 -5.612 16.019 1.00 97.56 100 SER A C 1
ATOM 785 O O . SER A 1 100 ? -3.652 -5.627 14.875 1.00 97.56 100 SER A O 1
ATOM 787 N N . GLU A 1 101 ? -4.304 -6.730 16.722 1.00 97.81 101 GLU A N 1
ATOM 788 C CA . GLU A 1 101 ? -4.025 -8.066 16.194 1.00 97.81 101 GLU A CA 1
ATOM 789 C C . GLU A 1 101 ? -5.015 -8.452 15.096 1.00 97.81 101 GLU A C 1
ATOM 791 O O . GLU A 1 101 ? -4.609 -8.978 14.058 1.00 97.81 101 GLU A O 1
ATOM 796 N N . GLU A 1 102 ? -6.295 -8.120 15.268 1.00 97.12 102 GLU A N 1
ATOM 797 C CA . GLU A 1 102 ? -7.304 -8.314 14.232 1.00 97.12 102 GLU A CA 1
ATOM 798 C C . GLU A 1 102 ? -6.968 -7.512 12.972 1.00 97.12 102 GLU A C 1
ATOM 800 O O . GLU A 1 102 ? -6.938 -8.079 11.878 1.00 97.12 102 GLU A O 1
ATOM 805 N N . TYR A 1 103 ? -6.602 -6.233 13.114 1.00 98.25 103 TYR A N 1
ATOM 806 C CA . TYR A 1 103 ? -6.185 -5.415 11.976 1.00 98.25 103 TYR A CA 1
ATOM 807 C C . TYR A 1 103 ? -4.990 -6.030 11.237 1.00 98.25 103 TYR A C 1
ATOM 809 O O . TYR A 1 103 ? -5.029 -6.193 10.017 1.00 98.25 103 TYR A O 1
ATOM 817 N N . ARG A 1 104 ? -3.954 -6.456 11.973 1.00 98.06 104 ARG A N 1
ATOM 818 C CA . ARG A 1 104 ? -2.776 -7.133 11.403 1.00 98.06 104 ARG A CA 1
ATOM 819 C C . ARG A 1 104 ? -3.146 -8.412 10.663 1.00 98.06 104 ARG A C 1
ATOM 821 O O . ARG A 1 104 ? -2.645 -8.648 9.564 1.00 98.06 104 ARG A O 1
ATOM 828 N N . ALA A 1 105 ? -3.993 -9.249 11.253 1.00 97.62 105 ALA A N 1
ATOM 829 C CA . ALA A 1 105 ? -4.417 -10.505 10.647 1.00 97.62 105 ALA A CA 1
ATOM 830 C C . ALA A 1 105 ? -5.216 -10.261 9.363 1.00 97.62 105 ALA A C 1
ATOM 832 O O . ALA A 1 105 ? -4.982 -10.916 8.346 1.00 97.62 105 ALA A O 1
ATOM 833 N N . VAL A 1 106 ? -6.132 -9.295 9.389 1.00 96.75 106 VAL A N 1
ATOM 834 C CA . VAL A 1 106 ? -6.976 -8.974 8.243 1.00 96.75 106 VAL A CA 1
ATOM 835 C C . VAL A 1 106 ? -6.159 -8.359 7.105 1.00 96.75 106 VAL A C 1
ATOM 837 O O . VAL A 1 106 ? -6.300 -8.801 5.966 1.00 96.75 106 VAL A O 1
ATOM 840 N N . VAL A 1 107 ? -5.245 -7.430 7.396 1.00 97.69 107 VAL A N 1
ATOM 841 C CA . VAL A 1 107 ? -4.311 -6.866 6.405 1.00 97.69 107 VAL A CA 1
ATOM 842 C C . VAL A 1 107 ? -3.465 -7.967 5.755 1.00 97.69 107 VAL A C 1
ATOM 844 O O . VAL A 1 107 ? -3.420 -8.065 4.528 1.00 97.69 107 VAL A O 1
ATOM 847 N N . ARG A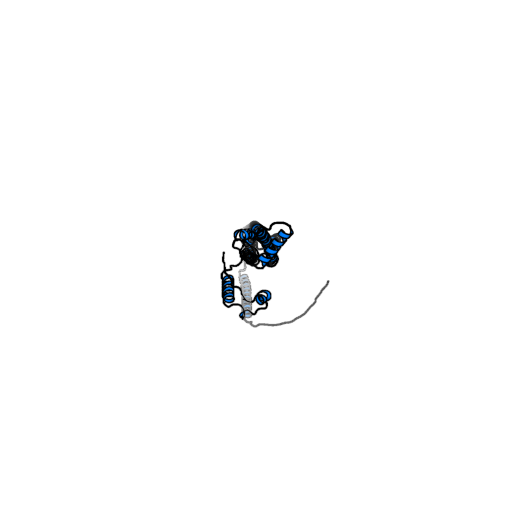 1 108 ? -2.874 -8.859 6.556 1.00 97.19 108 ARG A N 1
ATOM 848 C CA . ARG A 1 108 ? -2.064 -9.984 6.061 1.00 97.19 108 ARG A CA 1
ATOM 849 C C . ARG A 1 108 ? -2.846 -10.925 5.143 1.00 97.19 108 ARG A C 1
ATOM 851 O O . ARG A 1 108 ? -2.319 -11.410 4.152 1.00 97.19 108 ARG A O 1
ATOM 858 N N . ASN A 1 109 ? -4.106 -11.200 5.469 1.00 96.19 109 ASN A N 1
ATOM 859 C CA . ASN A 1 109 ? -4.892 -12.205 4.754 1.00 96.19 109 ASN A CA 1
ATOM 860 C C . ASN A 1 109 ? -5.660 -11.639 3.551 1.00 96.19 109 ASN A C 1
ATOM 862 O O . ASN A 1 109 ? -5.899 -12.370 2.592 1.00 96.19 109 ASN A O 1
ATOM 866 N N . ARG A 1 110 ? -6.082 -10.368 3.599 1.00 94.75 110 ARG A N 1
ATOM 867 C CA . ARG A 1 110 ? -6.911 -9.737 2.555 1.00 94.75 110 ARG A CA 1
ATOM 868 C C . ARG A 1 110 ? -6.142 -8.763 1.670 1.00 94.75 110 ARG A C 1
ATOM 870 O O . ARG A 1 110 ? -6.482 -8.657 0.498 1.00 94.75 110 ARG A O 1
ATOM 877 N N . VAL A 1 111 ? -5.138 -8.063 2.200 1.00 96.12 111 VAL A N 1
ATOM 878 C CA . VAL A 1 111 ? -4.448 -6.980 1.479 1.00 96.12 111 VAL A CA 1
ATOM 879 C C . VAL A 1 111 ? -3.137 -7.465 0.872 1.00 96.12 111 VAL A C 1
ATOM 881 O O . VAL A 1 111 ? -2.953 -7.337 -0.337 1.00 96.12 111 VAL A O 1
ATOM 884 N N . GLU A 1 112 ? -2.250 -8.064 1.673 1.00 94.75 112 GLU A N 1
ATOM 885 C CA . GLU A 1 112 ? -0.924 -8.508 1.207 1.00 94.75 112 GLU A CA 1
ATOM 886 C C . GLU A 1 112 ? -0.968 -9.437 -0.029 1.00 94.75 112 GLU A C 1
ATOM 888 O O . GLU A 1 112 ? -0.170 -9.225 -0.943 1.00 94.75 112 GLU A O 1
ATOM 893 N N . PRO A 1 113 ? -1.909 -10.398 -0.161 1.00 95.81 113 PRO A N 1
ATOM 894 C CA . PRO A 1 113 ? -1.963 -11.281 -1.329 1.00 95.81 113 PRO A CA 1
ATOM 895 C C . PRO A 1 113 ? -2.374 -10.590 -2.635 1.00 95.81 113 PRO A C 1
ATOM 897 O O . PRO A 1 113 ? -2.197 -11.160 -3.710 1.00 95.81 113 PRO A O 1
ATOM 900 N N . LEU A 1 114 ? -2.966 -9.394 -2.558 1.00 93.94 114 LEU A N 1
ATOM 901 C CA . LEU A 1 114 ? -3.417 -8.646 -3.732 1.00 93.94 114 LEU A CA 1
ATOM 902 C C . LEU A 1 114 ? -2.308 -7.773 -4.328 1.00 93.94 114 LEU A C 1
ATOM 904 O O . LEU A 1 114 ? -2.448 -7.311 -5.461 1.00 93.94 114 LEU A O 1
ATOM 908 N N . LEU A 1 115 ? -1.224 -7.536 -3.585 1.00 95.50 115 LEU A N 1
ATOM 909 C CA . LEU A 1 115 ? -0.151 -6.639 -3.998 1.00 95.50 115 LEU A CA 1
ATOM 910 C C . LEU A 1 115 ? 0.601 -7.187 -5.237 1.00 95.50 115 LEU A C 1
ATOM 912 O O . LEU A 1 115 ? 0.824 -8.394 -5.341 1.00 95.50 115 LEU A O 1
ATOM 916 N N . PRO A 1 116 ? 1.040 -6.324 -6.177 1.00 96.19 116 PRO A N 1
ATOM 917 C CA . PRO A 1 116 ? 0.916 -4.869 -6.156 1.00 96.19 116 PRO A CA 1
ATOM 918 C C . PRO A 1 116 ? -0.412 -4.344 -6.737 1.00 96.19 116 PRO A C 1
ATOM 920 O O . PRO A 1 116 ? -0.867 -4.783 -7.797 1.00 96.19 116 PRO A O 1
ATOM 923 N N . VAL A 1 117 ? -0.988 -3.329 -6.088 1.00 95.50 117 VAL A N 1
ATOM 924 C CA . VAL A 1 117 ? -2.246 -2.658 -6.481 1.00 95.50 117 VAL A CA 1
ATOM 925 C C . VAL A 1 117 ? -2.078 -1.140 -6.592 1.00 95.50 117 VAL A C 1
ATOM 927 O O . VAL A 1 117 ? -1.081 -0.575 -6.138 1.00 95.50 117 VAL A O 1
ATOM 930 N N . SER A 1 118 ? -3.064 -0.462 -7.188 1.00 95.31 118 SER A N 1
ATOM 931 C CA . SER A 1 118 ? -3.083 1.003 -7.242 1.00 95.31 118 SER A CA 1
ATOM 932 C C . SER A 1 118 ? -3.214 1.618 -5.846 1.00 95.31 118 SER A C 1
ATOM 934 O O . SER A 1 118 ? -3.857 1.058 -4.957 1.00 95.31 118 SER A O 1
ATOM 936 N N . GLU A 1 119 ? -2.646 2.811 -5.673 1.00 93.62 119 GLU A N 1
ATOM 937 C CA . GLU A 1 119 ? -2.709 3.578 -4.419 1.00 93.62 119 GLU A CA 1
ATOM 938 C C . GLU A 1 119 ? -4.154 3.855 -3.972 1.00 93.62 119 GLU A C 1
ATOM 940 O O . GLU A 1 119 ? -4.471 3.759 -2.791 1.00 93.62 119 GLU A O 1
ATOM 945 N N . VAL A 1 120 ? -5.053 4.115 -4.928 1.00 94.56 120 VAL A N 1
ATOM 946 C CA . VAL A 1 120 ? -6.474 4.379 -4.669 1.00 94.56 120 VAL A CA 1
ATOM 947 C C . VAL A 1 120 ? -7.170 3.135 -4.122 1.00 94.56 120 VAL A C 1
ATOM 949 O O . VAL A 1 120 ? -7.921 3.233 -3.154 1.00 94.56 120 VAL A O 1
ATOM 952 N N . ASN A 1 121 ? -6.903 1.966 -4.712 1.00 94.38 121 ASN A N 1
ATOM 953 C CA . ASN A 1 121 ? -7.510 0.713 -4.267 1.00 94.38 121 ASN A CA 1
ATOM 954 C C . ASN A 1 121 ? -6.957 0.291 -2.903 1.00 94.38 121 ASN A C 1
ATOM 956 O O . ASN A 1 121 ? -7.733 -0.108 -2.039 1.00 94.38 121 ASN A O 1
ATOM 960 N N . LEU A 1 122 ? -5.642 0.433 -2.688 1.00 96.12 122 LEU A N 1
ATOM 961 C CA . LEU A 1 122 ? -5.023 0.146 -1.395 1.00 96.12 122 LEU A CA 1
ATOM 962 C C . LEU A 1 122 ? -5.602 1.042 -0.294 1.00 96.12 122 LEU A C 1
ATOM 964 O O . LEU A 1 122 ? -6.048 0.543 0.736 1.00 96.12 122 LEU A O 1
ATOM 968 N N . ALA A 1 123 ? -5.654 2.355 -0.531 1.00 95.69 123 ALA A N 1
ATOM 969 C CA . ALA A 1 123 ? -6.192 3.309 0.433 1.00 95.69 123 ALA A CA 1
ATOM 970 C C . ALA A 1 123 ? -7.680 3.062 0.729 1.00 95.69 123 ALA A C 1
ATOM 972 O O . ALA A 1 123 ? -8.113 3.210 1.873 1.00 95.69 123 ALA A O 1
ATOM 973 N N . ALA A 1 124 ? -8.471 2.681 -0.279 1.00 96.31 124 ALA A N 1
ATOM 974 C CA . ALA A 1 124 ? -9.880 2.344 -0.097 1.00 96.31 124 ALA A CA 1
ATOM 975 C C . ALA A 1 124 ? -10.066 1.093 0.776 1.00 96.31 124 ALA A C 1
ATOM 977 O O . ALA A 1 124 ? -10.876 1.129 1.706 1.00 96.31 124 ALA A O 1
ATOM 978 N N . GLU A 1 125 ? -9.298 0.029 0.522 1.00 96.12 125 GLU A N 1
ATOM 979 C CA . GLU A 1 125 ? -9.375 -1.216 1.293 1.00 96.12 125 GLU A CA 1
ATOM 980 C C . GLU A 1 125 ? -8.919 -0.996 2.742 1.00 96.12 125 GLU A C 1
ATOM 982 O O . GLU A 1 125 ? -9.667 -1.304 3.669 1.00 96.12 125 GLU A O 1
ATOM 987 N N . LEU A 1 126 ? -7.758 -0.363 2.962 1.00 97.06 126 LEU A N 1
ATOM 988 C CA . LEU A 1 126 ? -7.269 -0.045 4.312 1.00 97.06 126 LEU A CA 1
ATOM 989 C C . LEU A 1 126 ? -8.274 0.824 5.078 1.00 97.06 126 LEU A C 1
ATOM 991 O O . LEU A 1 126 ? -8.582 0.561 6.239 1.00 97.06 126 LEU A O 1
ATOM 995 N N . LYS A 1 127 ? -8.878 1.821 4.421 1.00 97.50 127 LYS A N 1
ATOM 996 C CA . LYS A 1 127 ? -9.913 2.656 5.040 1.00 97.50 127 LYS A CA 1
ATOM 997 C C . LYS A 1 127 ? -11.142 1.848 5.463 1.00 97.50 127 LYS A C 1
ATOM 999 O O . LYS A 1 127 ? -11.674 2.114 6.542 1.00 97.50 127 LYS A O 1
ATOM 1004 N N . ALA A 1 128 ? -11.605 0.905 4.643 1.00 96.81 128 ALA A N 1
ATOM 1005 C CA . ALA A 1 128 ? -12.733 0.040 4.987 1.00 96.81 128 ALA A CA 1
ATOM 1006 C C . ALA A 1 128 ? -12.402 -0.840 6.202 1.00 96.81 128 ALA A C 1
ATOM 1008 O O . ALA A 1 128 ? -13.154 -0.854 7.177 1.00 96.81 128 ALA A O 1
ATOM 1009 N N . LEU A 1 129 ? -11.221 -1.463 6.205 1.00 96.88 129 LEU A N 1
ATOM 1010 C CA . LEU A 1 129 ? -10.741 -2.281 7.320 1.00 96.88 129 LEU A CA 1
ATOM 1011 C C . LEU A 1 129 ? -10.630 -1.484 8.625 1.00 96.88 129 LEU A C 1
ATOM 1013 O O . LEU A 1 129 ? -11.094 -1.927 9.675 1.00 96.88 129 LEU A O 1
ATOM 1017 N N . ARG A 1 130 ? -10.093 -0.260 8.569 1.00 97.44 130 ARG A N 1
ATOM 1018 C CA . ARG A 1 130 ? -10.026 0.624 9.743 1.00 97.44 130 ARG A CA 1
ATOM 1019 C C . ARG A 1 130 ? -11.410 0.953 10.289 1.00 97.44 130 ARG A C 1
ATOM 1021 O O . ARG A 1 130 ? -11.575 1.056 11.500 1.00 97.44 130 ARG A O 1
ATOM 1028 N N . GLN A 1 131 ? -12.413 1.133 9.428 1.00 97.00 131 GLN A N 1
ATOM 1029 C CA . GLN A 1 131 ? -13.785 1.387 9.875 1.00 97.00 131 GLN A CA 1
ATOM 1030 C C . GLN A 1 131 ? -14.386 0.184 10.608 1.00 97.00 131 GLN A C 1
ATOM 1032 O O . GLN A 1 131 ? -15.039 0.385 11.634 1.00 97.00 131 GLN A O 1
ATOM 1037 N N . GLU A 1 132 ? -14.140 -1.034 10.122 1.00 96.31 132 GLU A N 1
ATOM 1038 C CA . GLU A 1 132 ? -14.563 -2.279 10.778 1.00 96.31 132 GLU A CA 1
ATOM 1039 C C . GLU A 1 132 ? -13.940 -2.392 12.179 1.00 96.31 132 GLU A C 1
ATOM 1041 O O . GLU A 1 132 ? -14.661 -2.494 13.177 1.00 96.31 132 GLU A O 1
ATOM 1046 N N . VAL A 1 133 ? -12.617 -2.231 12.273 1.00 97.25 133 VAL A N 1
ATOM 1047 C CA . VAL A 1 133 ? -11.876 -2.303 13.543 1.00 97.25 133 VAL A CA 1
ATOM 1048 C C . VAL A 1 133 ? -12.289 -1.186 14.508 1.00 97.25 133 VAL A C 1
ATOM 1050 O O . VAL A 1 133 ? -12.505 -1.426 15.695 1.00 97.25 133 VAL A O 1
ATOM 1053 N N . TYR A 1 134 ? -12.500 0.045 14.030 1.00 96.75 134 TYR A N 1
ATOM 1054 C CA . TYR A 1 134 ? -12.995 1.125 14.892 1.00 96.75 134 TYR A CA 1
ATOM 1055 C C . TYR A 1 134 ? -14.423 0.889 15.397 1.00 96.75 134 TYR A C 1
ATOM 1057 O O . TYR A 1 134 ? -14.760 1.335 16.500 1.00 96.75 134 TYR A O 1
ATOM 1065 N N . ALA A 1 135 ? -15.282 0.229 14.615 1.00 95.81 135 ALA A N 1
ATOM 1066 C CA . ALA A 1 135 ? -16.633 -0.107 15.052 1.00 95.81 135 ALA A CA 1
ATOM 1067 C C . ALA A 1 135 ? -16.604 -1.125 16.201 1.00 95.81 135 ALA A C 1
ATOM 1069 O O . ALA A 1 135 ? -17.329 -0.956 17.187 1.00 95.81 135 ALA A O 1
ATOM 1070 N N . GLN A 1 136 ? -15.723 -2.122 16.111 1.00 94.88 136 GLN A N 1
ATOM 1071 C CA . GLN A 1 136 ? -15.457 -3.077 17.183 1.00 94.88 136 GLN A CA 1
ATOM 1072 C C . GLN A 1 136 ? -14.869 -2.395 18.419 1.00 94.88 136 GLN A C 1
ATOM 1074 O O . GLN A 1 136 ? -15.449 -2.503 19.501 1.00 94.88 136 GLN A O 1
ATOM 1079 N N . PHE A 1 137 ? -13.814 -1.591 18.246 1.00 96.44 137 PHE A N 1
ATOM 1080 C CA . PHE A 1 137 ? -13.205 -0.813 19.325 1.00 96.44 137 PHE A CA 1
ATOM 1081 C C . PHE A 1 137 ? -14.257 0.006 20.078 1.00 96.44 137 PHE A C 1
ATOM 1083 O O . PHE A 1 137 ? -14.331 -0.039 21.303 1.00 96.44 137 PHE A O 1
ATOM 1090 N N . LYS A 1 138 ? -15.133 0.721 19.360 1.00 93.69 138 LYS A N 1
ATOM 1091 C CA . LYS A 1 138 ? -16.191 1.542 19.965 1.00 93.69 138 LYS A CA 1
ATOM 1092 C C . LYS A 1 138 ? -17.212 0.715 20.752 1.00 93.69 138 LYS A C 1
ATOM 1094 O O . LYS A 1 138 ? -17.756 1.218 21.733 1.00 93.69 138 LYS A O 1
ATOM 1099 N N . ARG A 1 139 ? -17.515 -0.505 20.304 1.00 91.38 139 ARG A N 1
ATOM 1100 C CA . ARG A 1 139 ? -18.470 -1.406 20.962 1.00 91.38 139 ARG A CA 1
ATOM 1101 C C . ARG A 1 139 ? -17.901 -1.998 22.251 1.00 91.38 139 ARG A C 1
ATOM 1103 O O . ARG A 1 139 ? -18.659 -2.212 23.192 1.00 91.38 139 ARG A O 1
ATOM 1110 N N . GLU A 1 140 ? -16.601 -2.265 22.278 1.00 90.81 140 GLU A N 1
ATOM 1111 C CA . GLU A 1 140 ? -15.942 -3.004 23.362 1.00 90.81 140 GLU A CA 1
ATOM 1112 C C . GLU A 1 140 ? -15.217 -2.099 24.363 1.00 90.81 140 GLU A C 1
ATOM 1114 O O . GLU A 1 140 ? -14.989 -2.501 25.504 1.00 90.81 140 GLU A O 1
ATOM 1119 N N . SER A 1 141 ? -14.915 -0.860 23.971 1.00 91.25 141 SER A N 1
ATOM 1120 C CA . SER A 1 141 ? -14.293 0.136 24.842 1.00 91.25 141 SER A CA 1
ATOM 1121 C C . SER A 1 141 ? -15.156 0.464 26.056 1.00 91.25 141 SER A C 1
ATOM 1123 O O . SER A 1 141 ? -16.339 0.796 25.943 1.00 91.25 141 SER A O 1
ATOM 1125 N N . LEU A 1 142 ? -14.519 0.464 27.224 1.00 89.06 142 LEU A N 1
ATOM 1126 C CA . LEU A 1 142 ? -15.124 0.829 28.496 1.00 89.06 142 LEU A CA 1
ATOM 1127 C C . LEU A 1 142 ? -14.552 2.156 28.997 1.00 89.06 142 LEU A C 1
ATOM 1129 O O . LEU A 1 142 ? -13.341 2.347 29.033 1.00 89.06 142 LEU A O 1
ATOM 1133 N N . GLY A 1 143 ? -15.426 3.038 29.478 1.00 88.44 143 GLY A N 1
ATOM 1134 C CA . GLY A 1 143 ? -15.022 4.182 30.286 1.00 88.44 143 GLY A CA 1
ATOM 1135 C C . GLY A 1 143 ? -15.501 5.533 29.778 1.00 88.44 143 GLY A C 1
ATOM 1136 O O . GLY A 1 143 ? -16.449 5.647 29.003 1.00 88.44 143 GLY A O 1
ATOM 1137 N N . GLU A 1 144 ? -14.878 6.580 30.307 1.00 90.25 144 GLU A N 1
ATOM 1138 C CA . GLU A 1 144 ? -15.201 7.967 29.982 1.00 90.25 144 GLU A CA 1
ATOM 1139 C C . GLU A 1 144 ? -14.638 8.350 28.606 1.00 90.25 144 GLU A C 1
ATOM 1141 O O . GLU A 1 144 ? -13.640 7.797 28.143 1.00 90.25 144 GLU A O 1
ATOM 1146 N N . ARG A 1 145 ? -15.267 9.322 27.932 1.00 89.50 145 ARG A N 1
ATOM 1147 C CA . ARG A 1 145 ? -14.911 9.686 26.545 1.00 89.50 145 ARG A CA 1
ATOM 1148 C C . ARG A 1 145 ? -13.446 10.092 26.379 1.00 89.50 145 ARG A C 1
ATOM 1150 O O . ARG A 1 145 ? -12.849 9.777 25.358 1.00 89.50 145 ARG A O 1
ATOM 1157 N N . ASN A 1 146 ? -12.884 10.796 27.357 1.00 90.50 146 ASN A N 1
ATOM 1158 C CA . ASN A 1 146 ? -11.479 11.204 27.375 1.00 90.50 146 ASN A CA 1
ATOM 1159 C C . ASN A 1 146 ? -10.532 9.997 27.452 1.00 90.50 146 ASN A C 1
ATOM 1161 O O . ASN A 1 146 ? -9.567 9.956 26.697 1.00 90.50 146 ASN A O 1
ATOM 1165 N N . ILE A 1 147 ? -10.830 9.010 28.301 1.00 91.44 147 ILE A N 1
ATOM 1166 C CA . ILE A 1 147 ? -10.024 7.789 28.438 1.00 91.44 147 ILE A CA 1
ATOM 1167 C C . ILE A 1 147 ? -10.108 6.952 27.160 1.00 91.44 147 ILE A C 1
ATOM 1169 O O . ILE A 1 147 ? -9.086 6.585 26.589 1.00 91.44 147 ILE A O 1
ATOM 1173 N N . ILE A 1 148 ? -11.319 6.745 26.633 1.00 93.81 148 ILE A N 1
ATOM 1174 C CA . ILE A 1 148 ? -11.521 6.036 25.359 1.00 93.81 148 ILE A CA 1
ATOM 1175 C C . ILE A 1 148 ? -10.766 6.734 24.218 1.00 93.81 148 ILE A C 1
ATOM 1177 O O . ILE A 1 148 ? -10.208 6.069 23.349 1.00 93.81 148 ILE A O 1
ATOM 1181 N N . SER A 1 149 ? -10.716 8.070 24.214 1.00 94.88 149 SER A N 1
ATOM 1182 C CA . SER A 1 149 ? -9.982 8.829 23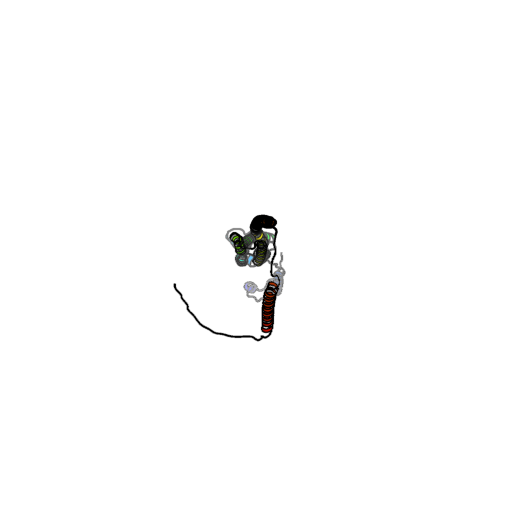.197 1.00 94.88 149 SER A CA 1
ATOM 1183 C C . SER A 1 149 ? -8.474 8.572 23.226 1.00 94.88 149 SER A C 1
ATOM 1185 O O . SER A 1 149 ? -7.860 8.601 22.166 1.00 94.88 149 SER A O 1
ATOM 1187 N N . GLN A 1 150 ? -7.880 8.320 24.396 1.00 95.94 150 GLN A N 1
ATOM 1188 C CA . GLN A 1 150 ? -6.447 8.021 24.510 1.00 95.94 150 GLN A CA 1
ATOM 1189 C C . GLN A 1 150 ? -6.121 6.665 23.879 1.00 95.94 150 GLN A C 1
ATOM 1191 O O . GLN A 1 150 ? -5.230 6.573 23.041 1.00 95.94 150 GLN A O 1
ATOM 1196 N N . TYR A 1 151 ? -6.896 5.631 24.210 1.00 96.88 151 TYR A N 1
ATOM 1197 C CA . TYR A 1 151 ? -6.740 4.297 23.620 1.00 96.88 151 TYR A CA 1
ATOM 1198 C C . TYR A 1 151 ? -7.082 4.268 22.129 1.00 96.88 151 TYR A C 1
ATOM 1200 O O . TYR A 1 151 ? -6.458 3.544 21.357 1.00 96.88 151 TYR A O 1
ATOM 1208 N N . ARG A 1 152 ? -8.033 5.103 21.697 1.00 96.50 152 ARG A N 1
ATOM 1209 C CA . ARG A 1 152 ? -8.327 5.288 20.276 1.00 96.50 152 ARG A CA 1
ATOM 1210 C C . ARG A 1 152 ? -7.124 5.849 19.519 1.00 96.50 152 ARG A C 1
ATOM 1212 O O . ARG A 1 152 ? -6.888 5.403 18.402 1.00 96.50 152 ARG A O 1
ATOM 1219 N N . GLU A 1 153 ? -6.408 6.814 20.095 1.00 97.62 153 GLU A N 1
ATOM 1220 C CA . GLU A 1 153 ? -5.208 7.378 19.466 1.00 97.62 153 GLU A CA 1
ATOM 1221 C C . GLU A 1 153 ? -4.091 6.332 19.392 1.00 97.62 153 GLU A C 1
ATOM 1223 O O . GLU A 1 153 ? -3.522 6.138 18.329 1.00 97.62 153 GLU A O 1
ATOM 1228 N N . GLN A 1 154 ? -3.876 5.549 20.454 1.00 96.88 154 GLN A N 1
ATOM 1229 C CA . GLN A 1 154 ? -2.910 4.441 20.419 1.00 96.88 154 GLN A CA 1
ATOM 1230 C C . GLN A 1 154 ? -3.230 3.420 19.317 1.00 96.88 154 GLN A C 1
ATOM 1232 O O . GLN A 1 154 ? -2.345 2.999 18.575 1.00 96.88 154 GLN A O 1
ATOM 1237 N N . LEU A 1 155 ? -4.503 3.029 19.182 1.00 98.00 155 LEU A N 1
ATOM 1238 C CA . LEU A 1 155 ? -4.936 2.138 18.105 1.00 98.00 155 LEU A CA 1
ATOM 1239 C C . LEU A 1 155 ? -4.731 2.785 16.729 1.00 98.00 155 LEU A C 1
ATOM 1241 O O . LEU A 1 155 ? -4.322 2.107 15.789 1.00 98.00 155 LEU A O 1
ATOM 1245 N N . LYS A 1 156 ? -5.005 4.087 16.603 1.00 97.88 156 LYS A N 1
ATOM 1246 C CA . LYS A 1 156 ? -4.792 4.841 15.367 1.00 97.88 156 LYS A CA 1
ATOM 1247 C C . LYS A 1 156 ? -3.325 4.812 14.949 1.00 97.88 156 LYS A C 1
ATOM 1249 O O . LYS A 1 156 ? -3.076 4.446 13.805 1.00 97.88 156 LYS A O 1
ATOM 1254 N N . ASP A 1 157 ? -2.409 5.126 15.860 1.00 98.12 157 ASP A N 1
ATOM 1255 C CA . ASP A 1 157 ? -0.967 5.153 15.601 1.00 98.12 157 ASP A CA 1
ATOM 1256 C C . ASP A 1 157 ? -0.461 3.769 15.163 1.00 98.12 157 ASP A C 1
ATOM 1258 O O . ASP A 1 157 ? 0.239 3.641 14.162 1.00 98.12 157 ASP A O 1
ATOM 1262 N N . LEU A 1 158 ? -0.913 2.701 15.836 1.00 97.38 158 LEU A N 1
ATOM 1263 C CA . LEU A 1 158 ? -0.595 1.318 15.459 1.00 97.38 158 LEU A CA 1
ATOM 1264 C C . LEU A 1 158 ? -1.077 0.956 14.046 1.00 97.38 158 LEU A C 1
ATOM 1266 O O . LEU A 1 158 ? -0.395 0.216 13.332 1.00 97.38 158 LEU A O 1
ATOM 1270 N N . MET A 1 159 ? -2.263 1.432 13.655 1.00 98.00 159 MET A N 1
ATOM 1271 C CA . MET A 1 159 ? -2.794 1.216 12.308 1.00 98.00 159 MET A CA 1
ATOM 1272 C C . MET A 1 159 ? -2.057 2.064 11.273 1.00 98.00 159 MET A C 1
ATOM 1274 O O . MET A 1 159 ? -1.749 1.542 10.210 1.00 98.00 159 MET A O 1
ATOM 1278 N N . ASP A 1 160 ? -1.731 3.322 11.581 1.00 98.25 160 ASP A N 1
ATOM 1279 C CA . ASP A 1 160 ? -0.968 4.205 10.691 1.00 98.25 160 ASP A CA 1
ATOM 1280 C C . ASP A 1 160 ? 0.430 3.621 10.406 1.00 98.25 160 ASP A C 1
ATOM 1282 O O . ASP A 1 160 ? 0.861 3.563 9.254 1.00 98.25 160 ASP A O 1
ATOM 1286 N N . ASP A 1 161 ? 1.107 3.084 11.425 1.00 98.00 161 ASP A N 1
ATOM 1287 C CA . ASP A 1 161 ? 2.391 2.394 11.265 1.00 98.00 161 ASP A CA 1
ATOM 1288 C C . ASP A 1 161 ? 2.293 1.157 10.361 1.00 98.00 161 ASP A C 1
ATOM 1290 O O . ASP A 1 161 ? 3.210 0.870 9.584 1.00 98.00 161 ASP A O 1
ATOM 1294 N N . LEU A 1 162 ? 1.203 0.391 10.468 1.00 97.81 162 LEU A N 1
ATOM 1295 C CA . LEU A 1 162 ? 0.988 -0.774 9.612 1.00 97.81 162 LEU A CA 1
ATOM 1296 C C . LEU A 1 162 ? 0.633 -0.359 8.179 1.00 97.81 162 LEU A C 1
ATOM 1298 O O . LEU A 1 162 ? 1.185 -0.929 7.239 1.00 97.81 162 LEU A O 1
ATOM 1302 N N . ASP A 1 163 ? -0.225 0.649 8.013 1.00 97.88 163 ASP A N 1
ATOM 1303 C CA . ASP A 1 163 ? -0.612 1.212 6.716 1.00 97.88 163 ASP A CA 1
ATOM 1304 C C . ASP A 1 163 ? 0.625 1.680 5.942 1.00 97.88 163 ASP A C 1
ATOM 1306 O O . ASP A 1 163 ? 0.779 1.362 4.759 1.00 97.88 163 ASP A O 1
ATOM 1310 N N . ASN A 1 164 ? 1.547 2.368 6.622 1.00 97.81 164 ASN A N 1
ATOM 1311 C CA . ASN A 1 164 ? 2.810 2.817 6.040 1.00 97.81 164 ASN A CA 1
ATOM 1312 C C . ASN A 1 164 ? 3.662 1.633 5.562 1.00 97.81 164 ASN A C 1
ATOM 1314 O O . ASN A 1 164 ? 4.091 1.615 4.410 1.00 97.81 164 ASN A O 1
ATOM 1318 N N . LYS A 1 165 ? 3.836 0.594 6.391 1.00 97.56 165 LYS A N 1
ATOM 1319 C CA . LYS A 1 165 ? 4.609 -0.609 6.019 1.00 97.56 165 LYS A CA 1
ATOM 1320 C C . LYS A 1 165 ? 4.021 -1.339 4.815 1.00 97.56 165 LYS A C 1
ATOM 1322 O O . LYS A 1 165 ? 4.758 -1.772 3.931 1.00 97.56 165 LYS A O 1
ATOM 1327 N N . VAL A 1 166 ? 2.698 -1.482 4.765 1.00 97.50 166 VAL A N 1
ATOM 1328 C CA . VAL A 1 166 ? 2.007 -2.126 3.636 1.00 97.50 166 VAL A CA 1
ATOM 1329 C C . VAL A 1 166 ? 2.136 -1.280 2.373 1.00 97.50 166 VAL A C 1
ATOM 1331 O O . VAL A 1 166 ? 2.339 -1.824 1.289 1.00 97.50 166 VAL A O 1
ATOM 1334 N N . THR A 1 167 ? 2.065 0.045 2.505 1.00 97.06 167 THR A N 1
ATOM 1335 C CA . THR A 1 167 ? 2.250 0.979 1.389 1.00 97.06 167 THR A CA 1
ATOM 1336 C C . THR A 1 167 ? 3.664 0.879 0.820 1.00 97.06 167 THR A C 1
ATOM 1338 O O . THR A 1 167 ? 3.818 0.672 -0.383 1.00 97.06 167 THR A O 1
ATOM 1341 N N . GLU A 1 168 ? 4.692 0.909 1.671 1.00 96.81 168 GLU A N 1
ATOM 1342 C CA . GLU A 1 168 ? 6.090 0.713 1.264 1.00 96.81 168 GLU A CA 1
ATOM 1343 C C . GLU A 1 168 ? 6.302 -0.647 0.580 1.00 96.81 168 GLU A C 1
ATOM 1345 O O . GLU A 1 168 ? 6.963 -0.742 -0.459 1.00 96.81 168 GLU A O 1
ATOM 1350 N N . HIS A 1 169 ? 5.700 -1.712 1.120 1.00 96.88 169 HIS A N 1
ATOM 1351 C CA . HIS A 1 169 ? 5.779 -3.042 0.522 1.00 96.88 169 HIS A CA 1
ATOM 1352 C C . HIS A 1 169 ? 5.090 -3.103 -0.853 1.00 96.88 169 HIS A C 1
ATOM 1354 O O . HIS A 1 169 ? 5.645 -3.669 -1.798 1.00 96.88 169 HIS A O 1
ATOM 1360 N N . ASN A 1 170 ? 3.924 -2.467 -1.000 1.00 97.25 170 ASN A N 1
ATOM 1361 C CA . ASN A 1 170 ? 3.205 -2.356 -2.269 1.00 97.25 170 ASN A CA 1
ATOM 1362 C C . ASN A 1 170 ? 4.029 -1.609 -3.330 1.00 97.25 170 ASN A C 1
ATOM 1364 O O . ASN A 1 170 ? 4.104 -2.044 -4.481 1.00 97.25 170 ASN A O 1
ATOM 1368 N N . GLU A 1 171 ? 4.682 -0.508 -2.949 1.00 96.69 171 GLU A N 1
ATOM 1369 C CA . GLU A 1 171 ? 5.576 0.236 -3.839 1.00 96.69 171 GLU A CA 1
ATOM 1370 C C . GLU A 1 171 ? 6.775 -0.603 -4.283 1.00 96.69 171 GLU A C 1
ATOM 1372 O O . GLU A 1 171 ? 7.118 -0.611 -5.468 1.00 96.69 171 GLU A O 1
ATOM 1377 N N . LEU A 1 172 ? 7.399 -1.335 -3.355 1.00 96.50 172 LEU A N 1
ATOM 1378 C CA . LEU A 1 172 ? 8.519 -2.223 -3.658 1.00 96.50 172 LEU A CA 1
ATOM 1379 C C . LEU A 1 172 ? 8.107 -3.317 -4.653 1.00 96.50 172 LEU A C 1
ATOM 1381 O O . LEU A 1 172 ? 8.736 -3.455 -5.704 1.00 96.50 172 LEU A O 1
ATOM 1385 N N . MET A 1 173 ? 7.020 -4.038 -4.366 1.00 96.38 173 MET A N 1
ATOM 1386 C CA . MET A 1 173 ? 6.489 -5.086 -5.244 1.00 96.38 173 MET A CA 1
ATOM 1387 C C . MET A 1 173 ? 6.079 -4.535 -6.615 1.00 96.38 173 MET A C 1
ATOM 1389 O O . MET A 1 173 ? 6.343 -5.158 -7.647 1.00 96.38 173 MET A O 1
ATOM 1393 N N . GLY A 1 174 ? 5.472 -3.344 -6.643 1.00 96.19 174 GLY A N 1
ATOM 1394 C CA . GLY A 1 174 ? 5.114 -2.641 -7.873 1.00 96.19 174 GLY A CA 1
ATOM 1395 C C . GLY A 1 174 ? 6.344 -2.328 -8.720 1.00 96.19 174 GLY A C 1
ATOM 1396 O O . GLY A 1 174 ? 6.374 -2.647 -9.910 1.00 96.19 174 GLY A O 1
ATOM 1397 N N . ARG A 1 175 ? 7.399 -1.784 -8.102 1.00 96.25 175 ARG A N 1
ATOM 1398 C CA . ARG A 1 175 ? 8.666 -1.464 -8.773 1.00 96.25 175 ARG A CA 1
ATOM 1399 C C . ARG A 1 175 ? 9.332 -2.714 -9.346 1.00 96.25 175 ARG A C 1
ATOM 1401 O O . ARG A 1 175 ? 9.726 -2.715 -10.511 1.00 96.25 175 ARG A O 1
ATOM 1408 N N . GLU A 1 176 ? 9.430 -3.790 -8.568 1.00 96.00 176 GLU A N 1
ATOM 1409 C CA . GLU A 1 176 ? 10.028 -5.055 -9.015 1.00 96.00 176 GLU A CA 1
ATOM 1410 C C . GLU A 1 176 ? 9.256 -5.692 -10.176 1.00 96.00 176 GLU A C 1
ATOM 1412 O O . GLU A 1 176 ? 9.859 -6.136 -11.161 1.00 96.00 176 GLU A O 1
ATOM 1417 N N . SER A 1 177 ? 7.923 -5.704 -10.082 1.00 96.12 177 SER A N 1
ATOM 1418 C CA . SER A 1 177 ? 7.034 -6.185 -11.141 1.00 96.12 177 SER A CA 1
ATOM 1419 C C . SER A 1 177 ? 7.208 -5.368 -12.426 1.00 96.12 177 SER A C 1
ATOM 1421 O O . SER A 1 177 ? 7.442 -5.936 -13.497 1.00 96.12 177 SER A O 1
ATOM 1423 N N . CYS A 1 178 ? 7.211 -4.034 -12.318 1.00 96.69 178 CYS A N 1
ATOM 1424 C CA . CYS A 1 178 ? 7.404 -3.129 -13.451 1.00 96.69 178 CYS A CA 1
ATOM 1425 C C . CYS A 1 178 ? 8.772 -3.320 -14.118 1.00 96.69 178 CYS A C 1
ATOM 1427 O O . CYS A 1 178 ? 8.844 -3.440 -15.339 1.00 96.69 178 CYS A O 1
ATOM 1429 N N . VAL A 1 179 ? 9.861 -3.420 -13.347 1.00 96.25 179 VAL A N 1
ATOM 1430 C CA . VAL A 1 179 ? 11.205 -3.676 -13.900 1.00 96.25 179 VAL A CA 1
ATOM 1431 C C . VAL A 1 179 ? 11.263 -5.024 -14.620 1.00 96.25 179 VAL A C 1
ATOM 1433 O O . VAL A 1 179 ? 11.872 -5.128 -15.686 1.00 96.25 179 VAL A O 1
ATOM 1436 N N . ARG A 1 180 ? 10.637 -6.069 -14.067 1.00 96.75 180 ARG A N 1
ATOM 1437 C CA . ARG A 1 180 ? 10.580 -7.395 -14.701 1.00 96.75 180 ARG A CA 1
ATOM 1438 C C . ARG A 1 180 ? 9.824 -7.348 -16.029 1.00 96.75 180 ARG A C 1
ATOM 1440 O O . ARG A 1 180 ? 10.305 -7.901 -17.017 1.00 96.75 180 ARG A O 1
ATOM 1447 N N . LEU A 1 181 ? 8.686 -6.657 -16.054 1.00 97.06 181 LEU A N 1
ATOM 1448 C CA . LEU A 1 181 ? 7.894 -6.439 -17.261 1.00 97.06 181 LEU A CA 1
ATOM 1449 C C . LEU A 1 181 ? 8.697 -5.676 -18.322 1.00 97.06 181 LEU A C 1
ATOM 1451 O O . LEU A 1 181 ? 8.782 -6.130 -19.460 1.00 97.06 181 LEU A O 1
ATOM 1455 N N . LEU A 1 182 ? 9.345 -4.573 -17.942 1.00 96.88 182 LEU A N 1
ATOM 1456 C CA . LEU A 1 182 ? 10.161 -3.761 -18.846 1.00 96.88 182 LEU A CA 1
ATOM 1457 C C . LEU A 1 182 ? 11.327 -4.548 -19.444 1.00 96.88 182 LEU A C 1
ATOM 1459 O O . LEU A 1 182 ? 11.550 -4.468 -20.648 1.00 96.88 182 LEU A O 1
ATOM 1463 N N . LYS A 1 183 ? 12.030 -5.362 -18.645 1.00 96.38 183 LYS A N 1
ATOM 1464 C CA . LYS A 1 183 ? 13.091 -6.252 -19.148 1.00 96.38 183 LYS A CA 1
ATOM 1465 C C . LYS A 1 183 ? 12.573 -7.194 -20.235 1.00 96.38 183 LYS A C 1
ATOM 1467 O O . LYS A 1 183 ? 13.211 -7.310 -21.275 1.00 96.38 183 LYS A O 1
ATOM 1472 N N . ARG A 1 184 ? 11.415 -7.822 -20.007 1.00 97.12 184 ARG A N 1
ATOM 1473 C CA . ARG A 1 184 ? 10.780 -8.729 -20.975 1.00 97.12 184 ARG A CA 1
ATOM 1474 C C . ARG A 1 184 ? 10.377 -8.000 -22.259 1.00 97.12 184 ARG A C 1
ATOM 1476 O O . ARG A 1 184 ? 10.650 -8.504 -23.339 1.00 97.12 184 ARG A O 1
ATOM 1483 N N . LEU A 1 185 ? 9.743 -6.830 -22.145 1.00 95.88 185 LEU A N 1
ATOM 1484 C CA . LEU A 1 185 ? 9.297 -6.049 -23.308 1.00 95.88 185 LEU A CA 1
ATOM 1485 C C . LEU A 1 185 ? 10.473 -5.473 -24.112 1.00 95.88 185 LEU A C 1
ATOM 1487 O O . LEU A 1 185 ? 10.397 -5.365 -25.330 1.00 95.88 185 LEU A O 1
ATOM 1491 N N . TRP A 1 186 ? 11.568 -5.119 -23.441 1.00 95.94 186 TRP A N 1
ATOM 1492 C CA . TRP A 1 186 ? 12.755 -4.541 -24.070 1.00 95.94 186 TRP A CA 1
ATOM 1493 C C . TRP A 1 186 ? 13.662 -5.565 -24.742 1.00 95.94 186 TRP A C 1
ATOM 1495 O O . TRP A 1 186 ? 14.355 -5.215 -25.690 1.00 95.94 186 TRP A O 1
ATOM 1505 N N . GLN A 1 187 ? 13.693 -6.807 -24.256 1.00 94.94 187 GLN A N 1
ATOM 1506 C CA . GLN A 1 187 ? 14.560 -7.857 -24.792 1.00 94.94 187 GLN A CA 1
ATOM 1507 C C . GLN A 1 187 ? 14.526 -7.968 -26.332 1.00 94.94 187 GLN A C 1
ATOM 1509 O O . GLN A 1 187 ? 15.594 -7.855 -26.932 1.00 94.94 187 GLN A O 1
ATOM 1514 N N . PRO A 1 188 ? 13.361 -8.092 -27.000 1.00 93.25 188 PRO A N 1
ATOM 1515 C CA . PRO A 1 188 ? 13.326 -8.190 -28.462 1.00 93.25 188 PRO A CA 1
ATOM 1516 C C . PRO A 1 188 ? 13.813 -6.915 -29.170 1.00 93.25 188 PRO A C 1
ATOM 1518 O O . PRO A 1 188 ? 14.350 -6.990 -30.272 1.00 93.25 188 PRO A O 1
ATOM 1521 N N . ILE A 1 189 ? 13.646 -5.742 -28.550 1.00 91.69 189 ILE A N 1
ATOM 1522 C CA . ILE A 1 189 ? 14.152 -4.466 -29.081 1.00 91.69 189 ILE A CA 1
ATOM 1523 C C . ILE A 1 189 ? 15.681 -4.426 -28.969 1.00 91.69 189 ILE A C 1
ATOM 1525 O O . ILE A 1 189 ? 16.356 -4.004 -29.904 1.00 91.69 189 ILE A O 1
ATOM 1529 N N . ALA A 1 190 ? 16.231 -4.889 -27.843 1.00 90.75 190 ALA A N 1
ATOM 1530 C CA . ALA A 1 190 ? 17.672 -4.978 -27.625 1.00 90.75 190 ALA A CA 1
ATOM 1531 C C . ALA A 1 190 ? 18.337 -5.910 -28.645 1.00 90.75 190 ALA A C 1
ATOM 1533 O O . ALA A 1 190 ? 19.298 -5.514 -29.291 1.00 90.75 190 ALA A O 1
ATOM 1534 N N . GLU A 1 191 ? 17.770 -7.102 -28.848 1.00 89.31 191 GLU A N 1
ATOM 1535 C CA . GLU A 1 191 ? 18.266 -8.080 -29.822 1.00 89.31 191 GLU A CA 1
ATOM 1536 C C . GLU A 1 191 ? 18.264 -7.510 -31.249 1.00 89.31 191 GLU A C 1
ATOM 1538 O O . GLU A 1 191 ? 19.229 -7.697 -31.984 1.00 89.31 191 GLU A O 1
ATOM 1543 N N . ARG A 1 192 ? 17.232 -6.742 -31.634 1.00 85.69 192 ARG A N 1
ATOM 1544 C CA . ARG A 1 192 ? 17.220 -6.030 -32.924 1.00 85.69 192 ARG A CA 1
ATOM 1545 C C . ARG A 1 192 ? 18.280 -4.934 -33.000 1.00 85.69 192 ARG A C 1
ATOM 1547 O O . ARG A 1 192 ? 18.978 -4.845 -34.004 1.00 85.69 192 ARG A O 1
ATOM 1554 N N . LEU A 1 193 ? 18.417 -4.114 -31.956 1.00 84.75 193 LEU A N 1
ATOM 1555 C CA . LEU A 1 193 ? 19.434 -3.056 -31.879 1.00 84.75 193 LEU A CA 1
ATOM 1556 C C . LEU A 1 193 ? 20.864 -3.599 -31.978 1.00 84.75 193 LEU A C 1
ATOM 1558 O O . LEU A 1 193 ? 21.739 -2.905 -32.501 1.00 84.75 193 LEU A O 1
ATOM 1562 N N . ASP A 1 194 ? 21.105 -4.802 -31.465 1.00 83.12 194 ASP A N 1
ATOM 1563 C CA . ASP A 1 194 ? 22.389 -5.492 -31.574 1.00 83.12 194 ASP A CA 1
ATOM 1564 C C . ASP A 1 194 ? 22.540 -6.183 -32.933 1.00 83.12 194 ASP A C 1
ATOM 1566 O O . ASP A 1 194 ? 23.607 -6.101 -33.520 1.00 83.12 194 ASP A O 1
ATOM 1570 N N . ALA A 1 195 ? 21.476 -6.742 -33.518 1.00 78.81 195 ALA A N 1
ATOM 1571 C CA . ALA A 1 195 ? 21.519 -7.323 -34.866 1.00 78.81 195 ALA A CA 1
ATOM 1572 C C . ALA A 1 195 ? 21.861 -6.300 -35.961 1.00 78.81 195 ALA A C 1
ATOM 1574 O O . ALA A 1 195 ? 22.501 -6.650 -36.957 1.00 78.81 195 ALA A O 1
ATOM 1575 N N . TYR A 1 196 ? 21.500 -5.024 -35.764 1.00 70.62 196 TYR A N 1
ATOM 1576 C CA . TYR A 1 196 ? 22.002 -3.951 -36.619 1.00 70.62 196 TYR A CA 1
ATOM 1577 C C . TYR A 1 196 ? 23.538 -3.964 -36.670 1.00 70.62 196 TYR A C 1
ATOM 1579 O O . TYR A 1 196 ? 24.088 -3.626 -37.717 1.00 70.62 196 TYR A O 1
ATOM 1587 N N . ASP A 1 197 ? 24.244 -4.352 -35.594 1.00 61.88 197 ASP A N 1
ATOM 1588 C CA . ASP A 1 197 ? 25.711 -4.389 -35.565 1.00 61.88 197 ASP A CA 1
ATOM 1589 C C . ASP A 1 197 ? 26.347 -5.332 -36.594 1.00 61.88 197 ASP A C 1
ATOM 1591 O O . ASP A 1 197 ? 27.433 -5.008 -37.073 1.00 61.88 197 ASP A O 1
ATOM 1595 N N . ASP A 1 198 ? 25.644 -6.384 -37.019 1.00 58.47 198 ASP A N 1
ATOM 1596 C CA . ASP A 1 198 ? 26.244 -7.501 -37.759 1.00 58.47 198 ASP A CA 1
ATOM 1597 C C . ASP A 1 198 ? 25.888 -7.574 -39.256 1.00 58.47 198 ASP A C 1
ATOM 1599 O O . ASP A 1 198 ? 26.449 -8.403 -39.972 1.00 58.47 198 ASP A O 1
ATOM 1603 N N . THR A 1 199 ? 24.966 -6.751 -39.773 1.00 52.75 199 THR A N 1
ATOM 1604 C CA . THR A 1 199 ? 24.455 -6.933 -41.150 1.00 52.75 199 THR A CA 1
ATOM 1605 C C . THR A 1 199 ? 24.560 -5.698 -42.045 1.00 52.75 199 THR A C 1
ATOM 1607 O O . THR A 1 199 ? 23.867 -4.704 -41.857 1.00 52.75 199 THR A O 1
ATOM 1610 N N . GLU A 1 200 ? 25.339 -5.831 -43.125 1.00 54.09 200 GLU A N 1
ATOM 1611 C CA . GLU A 1 200 ? 25.482 -4.879 -44.245 1.00 54.09 200 GLU A CA 1
ATOM 1612 C C . GLU A 1 200 ? 24.193 -4.689 -45.088 1.00 54.09 200 GLU A C 1
ATOM 1614 O O . GLU A 1 200 ? 24.202 -3.975 -46.087 1.00 54.09 200 GLU A O 1
ATOM 1619 N N . GLY A 1 201 ? 23.078 -5.334 -44.715 1.00 47.50 201 GLY A N 1
ATOM 1620 C CA . GLY A 1 201 ? 21.885 -5.481 -45.559 1.00 47.50 201 GLY A CA 1
ATOM 1621 C C . GLY A 1 201 ? 20.603 -4.796 -45.076 1.00 47.50 201 GLY A C 1
ATOM 1622 O O . GLY A 1 201 ? 19.619 -4.810 -45.813 1.00 47.50 201 GLY A O 1
ATOM 1623 N N . TYR A 1 202 ? 20.567 -4.209 -43.876 1.00 52.34 202 TYR A N 1
ATOM 1624 C CA . TYR A 1 202 ? 19.362 -3.502 -43.426 1.00 52.34 202 TYR A CA 1
ATOM 1625 C C . TYR A 1 202 ? 19.286 -2.101 -44.036 1.00 52.34 202 TYR A C 1
ATOM 1627 O O . TYR A 1 202 ? 20.257 -1.341 -44.021 1.00 52.34 202 TYR A O 1
ATOM 1635 N N . SER A 1 203 ? 18.101 -1.747 -44.544 1.00 58.25 203 SER A N 1
ATOM 1636 C CA . SER A 1 203 ? 17.751 -0.371 -44.905 1.00 58.25 203 SER A CA 1
ATOM 1637 C C . SER A 1 203 ? 17.810 0.487 -43.642 1.00 58.25 203 SER A C 1
ATOM 1639 O O . SER A 1 203 ? 16.853 0.615 -42.885 1.00 58.25 203 SER A O 1
ATOM 1641 N N . LEU A 1 204 ? 18.980 1.064 -43.384 1.00 60.00 204 LEU A N 1
ATOM 1642 C CA . LEU A 1 204 ? 19.234 1.930 -42.236 1.00 60.00 204 LEU A CA 1
ATOM 1643 C C . LEU A 1 204 ? 18.380 3.214 -42.265 1.00 60.00 204 LEU A C 1
ATOM 1645 O O . LEU A 1 204 ? 18.317 3.939 -41.275 1.00 60.00 204 LEU A O 1
ATOM 1649 N N . GLU A 1 205 ? 17.720 3.484 -43.395 1.00 62.72 205 GLU A N 1
ATOM 1650 C CA . GLU A 1 205 ? 16.724 4.543 -43.557 1.00 62.72 205 GLU A CA 1
ATOM 1651 C C . GLU A 1 205 ? 15.452 4.270 -42.739 1.00 62.72 205 GLU A C 1
ATOM 1653 O O . GLU A 1 205 ? 14.886 5.210 -42.183 1.00 62.72 205 GLU A O 1
ATOM 1658 N N . ASP A 1 206 ? 15.067 3.002 -42.559 1.00 72.75 206 ASP A N 1
ATOM 1659 C CA . ASP A 1 206 ? 13.837 2.621 -41.852 1.00 72.75 206 ASP A CA 1
ATOM 1660 C C . ASP A 1 206 ? 14.063 2.325 -40.358 1.00 72.75 206 ASP A C 1
ATOM 1662 O O . ASP A 1 206 ? 13.128 2.390 -39.558 1.00 72.75 206 ASP A O 1
ATOM 1666 N N . GLY A 1 207 ? 15.310 2.081 -39.934 1.00 79.38 207 GLY A N 1
ATOM 1667 C CA . GLY A 1 207 ? 15.618 1.608 -38.577 1.00 79.38 207 GLY A CA 1
ATOM 1668 C C . GLY A 1 207 ? 15.227 2.565 -37.442 1.00 79.38 207 GLY A C 1
ATOM 1669 O O . GLY A 1 207 ? 14.808 2.119 -36.374 1.00 79.38 207 GLY A O 1
ATOM 1670 N N . ILE A 1 208 ? 15.285 3.886 -37.659 1.00 83.88 208 ILE A N 1
ATOM 1671 C CA . ILE A 1 208 ? 14.791 4.873 -36.675 1.00 83.88 208 ILE A CA 1
ATOM 1672 C C . ILE A 1 208 ? 13.258 4.827 -36.577 1.00 83.88 208 ILE A C 1
ATOM 1674 O O . ILE A 1 208 ? 12.700 4.955 -35.482 1.00 83.88 208 ILE A O 1
ATOM 1678 N N . SER A 1 209 ? 12.568 4.636 -37.705 1.00 87.31 209 SER A N 1
ATOM 1679 C CA . SER A 1 209 ? 11.106 4.538 -37.737 1.00 87.31 209 SER A CA 1
ATOM 1680 C C . SER A 1 209 ? 10.628 3.262 -37.046 1.00 87.31 209 SER A C 1
ATOM 1682 O O . SER A 1 209 ? 9.750 3.331 -36.183 1.00 87.31 209 SER A O 1
ATOM 1684 N N . GLU A 1 210 ? 11.265 2.126 -37.335 1.00 88.00 210 GLU A N 1
ATOM 1685 C CA . GLU A 1 210 ? 10.993 0.851 -36.666 1.00 88.00 210 GLU A CA 1
ATOM 1686 C C . GLU A 1 210 ? 11.244 0.934 -35.160 1.00 88.00 210 GLU A C 1
ATOM 1688 O O . GLU A 1 210 ? 10.376 0.558 -34.376 1.00 88.00 210 GLU A O 1
ATOM 1693 N N . PHE A 1 211 ? 12.372 1.512 -34.740 1.00 90.25 211 PHE A N 1
ATOM 1694 C CA . PHE A 1 211 ? 12.673 1.698 -33.321 1.00 90.25 211 PHE A CA 1
ATOM 1695 C C . PHE A 1 211 ? 11.640 2.590 -32.617 1.00 90.25 211 PHE A C 1
ATOM 1697 O O . PHE A 1 211 ? 11.219 2.311 -31.495 1.00 90.25 211 PHE A O 1
ATOM 1704 N N . THR A 1 212 ? 11.172 3.649 -33.281 1.00 90.62 212 THR A N 1
ATOM 1705 C CA . THR A 1 212 ? 10.126 4.531 -32.737 1.00 90.62 212 THR A CA 1
ATOM 1706 C C . THR A 1 212 ? 8.780 3.806 -32.611 1.00 90.62 212 THR A C 1
ATOM 1708 O O . THR A 1 212 ? 8.053 4.009 -31.630 1.00 90.62 212 THR A O 1
ATOM 1711 N N . ARG A 1 213 ? 8.450 2.933 -33.572 1.00 93.12 213 ARG A N 1
ATOM 1712 C CA . ARG A 1 213 ? 7.265 2.066 -33.504 1.00 93.12 213 ARG A CA 1
ATOM 1713 C C . ARG A 1 213 ? 7.378 1.085 -32.338 1.00 93.12 213 ARG A C 1
ATOM 1715 O O . ARG A 1 213 ? 6.462 1.020 -31.524 1.00 93.12 213 ARG A O 1
ATOM 1722 N N . ASP A 1 214 ? 8.519 0.419 -32.202 1.00 92.75 214 ASP A N 1
ATOM 1723 C CA . ASP A 1 214 ? 8.790 -0.535 -31.125 1.00 92.75 214 ASP A CA 1
ATOM 1724 C C . ASP A 1 214 ? 8.638 0.104 -29.735 1.00 92.75 214 ASP A C 1
ATOM 1726 O O . ASP A 1 214 ? 8.029 -0.475 -28.835 1.00 92.75 214 ASP A O 1
ATOM 1730 N N . LEU A 1 215 ? 9.140 1.331 -29.554 1.00 93.88 215 LEU A N 1
ATOM 1731 C CA . LEU A 1 215 ? 8.962 2.086 -28.310 1.00 93.88 215 LEU A CA 1
ATOM 1732 C C . LEU A 1 215 ? 7.492 2.418 -28.029 1.00 93.88 215 LEU A C 1
ATOM 1734 O O . LEU A 1 215 ? 7.067 2.412 -26.871 1.00 93.88 215 LEU A O 1
ATOM 1738 N N . SER A 1 216 ? 6.713 2.706 -29.071 1.00 94.44 216 SER A N 1
ATOM 1739 C CA . SER A 1 216 ? 5.284 3.000 -28.943 1.00 94.44 216 SER A CA 1
ATOM 1740 C C . SER A 1 216 ? 4.491 1.751 -28.543 1.00 94.44 216 SER A C 1
ATOM 1742 O O . SER A 1 216 ? 3.688 1.809 -27.611 1.00 94.44 216 SER A O 1
ATOM 1744 N N . GLU A 1 217 ? 4.777 0.606 -29.167 1.00 95.44 217 GLU A N 1
ATOM 1745 C CA . GLU A 1 217 ? 4.177 -0.694 -28.832 1.00 95.44 217 GLU A CA 1
ATOM 1746 C C . GLU A 1 217 ? 4.571 -1.163 -27.423 1.00 95.44 217 GLU A C 1
ATOM 1748 O O . GLU A 1 217 ? 3.728 -1.653 -26.660 1.00 95.44 217 GLU A O 1
ATOM 1753 N N . LEU A 1 218 ? 5.835 -0.956 -27.034 1.00 95.88 218 LEU A N 1
ATOM 1754 C CA . LEU A 1 218 ? 6.314 -1.220 -25.677 1.00 95.88 218 LEU A CA 1
ATOM 1755 C C . LEU A 1 218 ? 5.553 -0.373 -24.660 1.00 95.88 218 LEU A C 1
ATOM 1757 O O . LEU A 1 218 ? 5.121 -0.898 -23.633 1.00 95.88 218 LEU A O 1
ATOM 1761 N N . ARG A 1 219 ? 5.372 0.925 -24.933 1.00 95.56 219 ARG A N 1
ATOM 1762 C CA . ARG A 1 219 ? 4.641 1.835 -24.044 1.00 95.56 219 ARG A CA 1
ATOM 1763 C C . ARG A 1 219 ? 3.193 1.396 -23.861 1.00 95.56 219 ARG A C 1
ATOM 1765 O O . ARG A 1 219 ? 2.707 1.380 -22.732 1.00 95.56 219 ARG A O 1
ATOM 1772 N N . GLU A 1 220 ? 2.516 1.034 -24.946 1.00 96.00 220 GLU A N 1
ATOM 1773 C CA . GLU A 1 220 ? 1.127 0.576 -24.895 1.00 96.00 220 GLU A CA 1
ATOM 1774 C C . GLU A 1 220 ? 0.995 -0.735 -24.108 1.00 96.00 220 GLU A C 1
ATOM 1776 O O . GLU A 1 220 ? 0.133 -0.857 -23.233 1.00 96.00 220 GLU A O 1
ATOM 1781 N N . SER A 1 221 ? 1.889 -1.693 -24.362 1.00 95.94 221 SER A N 1
ATOM 1782 C CA . SER A 1 221 ? 1.927 -2.974 -23.648 1.00 95.94 221 SER A CA 1
ATOM 1783 C C . SER A 1 221 ? 2.214 -2.773 -22.160 1.00 95.94 221 SER A C 1
ATOM 1785 O O . SER A 1 221 ? 1.536 -3.341 -21.304 1.00 95.94 221 SER A O 1
ATOM 1787 N N . TYR A 1 222 ? 3.164 -1.894 -21.834 1.00 96.56 222 TYR A N 1
ATOM 1788 C CA . TYR A 1 222 ? 3.478 -1.541 -20.455 1.00 96.56 222 TYR A CA 1
ATOM 1789 C C . TYR A 1 222 ? 2.282 -0.902 -19.748 1.00 96.56 222 TYR A C 1
ATOM 1791 O O . TYR A 1 222 ? 1.947 -1.311 -18.644 1.00 96.56 222 TYR A O 1
ATOM 1799 N N . GLN A 1 223 ? 1.592 0.049 -20.381 1.00 93.62 223 GLN A N 1
ATOM 1800 C CA . GLN A 1 223 ? 0.427 0.702 -19.779 1.00 93.62 223 GLN A CA 1
ATOM 1801 C C . GLN A 1 223 ? -0.731 -0.275 -19.515 1.00 93.62 223 GLN A C 1
ATOM 1803 O O . GLN A 1 223 ? -1.474 -0.090 -18.553 1.00 93.62 223 GLN A O 1
ATOM 1808 N N . LYS A 1 224 ? -0.885 -1.311 -20.349 1.00 94.31 224 LYS A N 1
ATOM 1809 C CA . LYS A 1 224 ? -1.914 -2.349 -20.187 1.00 94.31 224 LYS A CA 1
ATOM 1810 C C . LYS A 1 224 ? -1.577 -3.363 -19.092 1.00 94.31 224 LYS A C 1
ATOM 1812 O O . LYS A 1 224 ? -2.475 -3.808 -18.382 1.00 94.31 224 LYS A O 1
ATOM 1817 N N . GLU A 1 225 ? -0.310 -3.756 -18.975 1.00 94.56 225 GLU A N 1
ATOM 1818 C CA . GLU A 1 225 ? 0.112 -4.853 -18.093 1.00 94.56 225 GLU A CA 1
ATOM 1819 C C . GLU A 1 225 ? 0.690 -4.398 -16.745 1.00 94.56 225 GLU A C 1
ATOM 1821 O O . GLU A 1 225 ? 0.691 -5.183 -15.792 1.00 94.56 225 GLU A O 1
ATOM 1826 N N . ALA A 1 226 ? 1.190 -3.163 -16.637 1.00 94.00 226 ALA A N 1
ATOM 1827 C CA . ALA A 1 226 ? 1.813 -2.666 -15.416 1.00 94.00 226 ALA A CA 1
ATOM 1828 C C . ALA A 1 226 ? 0.811 -2.587 -14.257 1.00 94.00 226 ALA A C 1
ATOM 1830 O O . ALA A 1 226 ? -0.333 -2.153 -14.404 1.00 94.00 226 ALA A O 1
ATOM 1831 N N . ARG A 1 227 ? 1.271 -2.994 -13.071 1.00 92.31 227 ARG A N 1
ATOM 1832 C CA . ARG A 1 227 ? 0.490 -2.990 -11.831 1.00 92.31 227 ARG A CA 1
ATOM 1833 C C . ARG A 1 227 ? 1.272 -2.325 -10.708 1.00 92.31 227 ARG A C 1
ATOM 1835 O O . ARG A 1 227 ? 2.491 -2.471 -10.631 1.00 92.31 227 ARG A O 1
ATOM 1842 N N . GLY A 1 228 ? 0.548 -1.651 -9.822 1.00 93.94 228 GLY A N 1
ATOM 1843 C CA . GLY A 1 228 ? 1.092 -0.961 -8.656 1.00 93.94 228 GLY A CA 1
ATOM 1844 C C . GLY A 1 228 ? 0.655 0.503 -8.578 1.00 93.94 228 GLY A C 1
ATOM 1845 O O . GLY A 1 228 ? -0.212 0.933 -9.347 1.00 93.94 228 GLY A O 1
ATOM 1846 N N . PRO A 1 229 ? 1.241 1.275 -7.649 1.00 95.69 229 PRO A N 1
ATOM 1847 C CA . PRO A 1 229 ? 0.971 2.703 -7.506 1.00 95.69 229 PRO A CA 1
ATOM 1848 C C . PRO A 1 229 ? 1.314 3.486 -8.775 1.00 95.69 229 PRO A C 1
ATOM 1850 O O . PRO A 1 229 ? 2.363 3.266 -9.383 1.00 95.69 229 PRO A O 1
ATOM 1853 N N . THR A 1 230 ? 0.458 4.439 -9.150 1.00 94.44 230 THR A N 1
ATOM 1854 C CA . THR A 1 230 ? 0.595 5.229 -10.385 1.00 94.44 230 THR A CA 1
ATOM 1855 C C . THR A 1 230 ? 1.952 5.923 -10.464 1.00 94.44 230 THR A C 1
ATOM 1857 O O . THR A 1 230 ? 2.628 5.858 -11.492 1.00 94.44 230 THR A O 1
ATOM 1860 N N . ALA A 1 231 ? 2.371 6.546 -9.357 1.00 93.88 231 ALA A N 1
ATOM 1861 C CA . ALA A 1 231 ? 3.655 7.227 -9.255 1.00 93.88 231 ALA A CA 1
ATOM 1862 C C . ALA A 1 231 ? 4.825 6.269 -9.530 1.00 93.88 231 ALA A C 1
ATOM 1864 O O . ALA A 1 231 ? 5.668 6.560 -10.376 1.00 93.88 231 ALA A O 1
ATOM 1865 N N . VAL A 1 232 ? 4.824 5.090 -8.899 1.00 95.44 232 VAL A N 1
ATOM 1866 C CA . VAL A 1 232 ? 5.871 4.070 -9.072 1.00 95.44 232 VAL A CA 1
ATOM 1867 C C . VAL A 1 232 ? 5.899 3.538 -10.502 1.00 95.44 232 VAL A C 1
ATOM 1869 O O . VAL A 1 232 ? 6.978 3.401 -11.079 1.00 95.44 232 VAL A O 1
ATOM 1872 N N . VAL A 1 233 ? 4.737 3.263 -11.100 1.00 95.50 233 VAL A N 1
ATOM 1873 C CA . VAL A 1 233 ? 4.632 2.774 -12.484 1.00 95.50 233 VAL A CA 1
ATOM 1874 C C . VAL A 1 233 ? 5.238 3.783 -13.466 1.00 95.50 233 VAL A C 1
ATOM 1876 O O . VAL A 1 233 ? 6.045 3.403 -14.320 1.00 95.50 233 VAL A O 1
ATOM 1879 N N . MET A 1 234 ? 4.898 5.068 -13.331 1.00 94.44 234 MET A N 1
ATOM 1880 C CA . MET A 1 234 ? 5.395 6.135 -14.209 1.00 94.44 234 MET A CA 1
ATOM 1881 C C . MET A 1 234 ? 6.882 6.436 -13.992 1.00 94.44 234 MET A C 1
ATOM 1883 O O . MET A 1 234 ? 7.641 6.593 -14.955 1.00 94.44 234 MET A O 1
ATOM 1887 N N . GLU A 1 235 ? 7.315 6.495 -12.733 1.00 95.69 235 GLU A N 1
ATOM 1888 C CA . GLU A 1 235 ? 8.707 6.740 -12.361 1.00 95.69 235 GLU A CA 1
ATOM 1889 C C . GLU A 1 235 ? 9.611 5.606 -12.856 1.00 95.69 235 GLU A C 1
ATOM 1891 O O . GLU A 1 235 ? 10.655 5.865 -13.458 1.00 95.69 235 GLU A O 1
ATOM 1896 N N . THR A 1 236 ? 9.197 4.352 -12.653 1.00 95.75 236 THR A N 1
ATOM 1897 C CA . THR A 1 236 ? 9.966 3.170 -13.068 1.00 95.75 236 THR A CA 1
ATOM 1898 C C . THR A 1 236 ? 10.116 3.124 -14.583 1.00 95.75 236 THR A C 1
ATOM 1900 O O . THR A 1 236 ? 11.223 2.904 -15.074 1.00 95.75 236 THR A O 1
ATOM 1903 N N . TYR A 1 237 ? 9.038 3.397 -15.326 1.00 95.62 237 TYR A N 1
ATOM 1904 C CA . TYR A 1 237 ? 9.097 3.508 -16.783 1.00 95.62 237 TYR A CA 1
ATOM 1905 C C . TYR A 1 237 ? 10.106 4.569 -17.220 1.00 95.62 237 TYR A C 1
ATOM 1907 O O . TYR A 1 237 ? 11.029 4.269 -17.971 1.00 95.62 237 TYR A O 1
ATOM 1915 N N . SER A 1 238 ? 9.968 5.794 -16.708 1.00 94.69 238 SER A N 1
ATOM 1916 C CA . SER A 1 238 ? 10.799 6.928 -17.123 1.00 94.69 238 SER A CA 1
ATOM 1917 C C . SER A 1 238 ? 12.274 6.699 -16.790 1.00 94.69 238 SER A C 1
ATOM 1919 O O . SER A 1 238 ? 13.139 6.871 -17.643 1.00 94.69 238 SER A O 1
ATOM 1921 N N . LYS A 1 239 ? 12.586 6.235 -15.573 1.00 95.62 239 LYS A N 1
ATOM 1922 C CA . LYS A 1 239 ? 13.975 5.966 -15.168 1.00 95.62 239 LYS A CA 1
ATOM 1923 C C . LYS A 1 239 ? 14.626 4.853 -15.985 1.00 95.62 239 LYS A C 1
ATOM 1925 O O . LYS A 1 239 ? 15.840 4.866 -16.161 1.00 95.62 239 LYS A O 1
ATOM 1930 N N . TRP A 1 240 ? 13.846 3.878 -16.448 1.00 95.62 240 TRP A N 1
ATOM 1931 C CA . TRP A 1 240 ? 14.383 2.697 -17.117 1.00 95.62 240 TRP A CA 1
ATOM 1932 C C . TRP A 1 240 ? 14.426 2.841 -18.644 1.00 95.62 240 TRP A C 1
ATOM 1934 O O . TRP A 1 240 ? 15.420 2.456 -19.258 1.00 95.62 240 TRP A O 1
ATOM 1944 N N . ILE A 1 241 ? 13.381 3.406 -19.257 1.00 94.12 241 ILE A N 1
ATOM 1945 C CA . ILE A 1 241 ? 13.249 3.532 -20.715 1.00 94.12 241 ILE A CA 1
ATOM 1946 C C . ILE A 1 241 ? 13.978 4.756 -21.264 1.00 94.12 241 ILE A C 1
ATOM 1948 O O . ILE A 1 241 ? 14.665 4.604 -22.267 1.00 94.12 241 ILE A O 1
ATOM 1952 N N . THR A 1 242 ? 13.905 5.930 -20.626 1.00 92.62 242 THR A N 1
ATOM 1953 C CA . THR A 1 242 ? 14.540 7.159 -21.145 1.00 92.62 242 THR A CA 1
ATOM 1954 C C . THR A 1 242 ? 16.020 6.976 -21.517 1.00 92.62 242 THR A C 1
ATOM 1956 O O . THR A 1 242 ? 16.355 7.218 -22.677 1.00 92.62 242 THR A O 1
ATOM 1959 N N . PRO A 1 243 ? 16.908 6.458 -20.638 1.00 94.69 243 PRO A N 1
ATOM 1960 C CA . PRO A 1 243 ? 18.315 6.282 -21.008 1.00 94.69 243 PRO A CA 1
ATOM 1961 C C . PRO A 1 243 ? 18.511 5.257 -22.134 1.00 94.69 243 PRO A C 1
ATOM 1963 O O . PRO A 1 243 ? 19.419 5.391 -22.949 1.00 94.69 243 PRO A O 1
ATOM 1966 N N . LYS A 1 244 ? 17.658 4.230 -22.213 1.00 93.06 244 LYS A N 1
ATOM 1967 C CA . LYS A 1 244 ? 17.729 3.193 -23.254 1.00 93.06 244 LYS A CA 1
ATOM 1968 C C . LYS A 1 244 ? 17.258 3.704 -24.610 1.00 93.06 244 LYS A C 1
ATOM 1970 O O . LYS A 1 244 ? 17.858 3.377 -25.630 1.00 93.06 244 LYS A O 1
ATOM 1975 N N . GLN A 1 245 ? 16.212 4.521 -24.610 1.00 91.88 245 GLN A N 1
ATOM 1976 C CA . GLN A 1 245 ? 15.719 5.217 -25.788 1.00 91.88 245 GLN A CA 1
ATOM 1977 C C . GLN A 1 245 ? 16.783 6.173 -26.334 1.00 91.88 245 GLN A C 1
ATOM 1979 O O . GLN A 1 245 ? 17.079 6.126 -27.525 1.00 91.88 245 GLN A O 1
ATOM 1984 N N . GLU A 1 246 ? 17.389 6.994 -25.475 1.00 91.69 246 GLU A N 1
ATOM 1985 C CA . GLU A 1 246 ? 18.463 7.913 -25.866 1.00 91.69 246 GLU A CA 1
ATOM 1986 C C . GLU A 1 246 ? 19.661 7.159 -26.455 1.00 91.69 246 GLU A C 1
ATOM 1988 O O . GLU A 1 246 ? 20.122 7.484 -27.549 1.00 91.69 246 GLU A O 1
ATOM 1993 N N . GLN A 1 247 ? 20.123 6.100 -25.782 1.00 91.00 247 GLN A N 1
ATOM 1994 C CA . GLN A 1 247 ? 21.228 5.269 -26.267 1.00 91.00 247 GLN A CA 1
ATOM 1995 C C . GLN A 1 247 ? 20.908 4.599 -27.611 1.00 91.00 247 GLN A C 1
ATOM 1997 O O . GLN A 1 247 ? 21.750 4.610 -28.510 1.00 91.00 247 GLN A O 1
ATOM 2002 N N . GLY A 1 248 ? 19.698 4.055 -27.772 1.00 88.50 248 GLY A N 1
ATOM 2003 C CA . GLY A 1 248 ? 19.247 3.447 -29.025 1.00 88.50 248 GLY A CA 1
ATOM 2004 C C . GLY A 1 248 ? 19.215 4.449 -30.181 1.00 88.50 248 GLY A C 1
ATOM 2005 O O . GLY A 1 248 ? 19.774 4.179 -31.243 1.00 88.50 248 GLY A O 1
ATOM 2006 N N . LEU A 1 249 ? 18.650 5.642 -29.957 1.00 89.62 249 LEU A N 1
ATOM 2007 C CA . LEU A 1 249 ? 18.593 6.705 -30.967 1.00 89.62 249 LEU A CA 1
ATOM 2008 C C . LEU A 1 249 ? 19.984 7.196 -31.368 1.00 89.62 249 LEU A C 1
ATOM 2010 O O . LEU A 1 249 ? 20.252 7.358 -32.558 1.00 89.62 249 LEU A O 1
ATOM 2014 N N . VAL A 1 250 ? 20.885 7.401 -30.403 1.00 89.81 250 VAL A N 1
ATOM 2015 C CA . VAL A 1 250 ? 22.269 7.809 -30.687 1.00 89.81 250 VAL A CA 1
ATOM 2016 C C . VAL A 1 250 ? 22.992 6.731 -31.499 1.00 89.81 250 VAL A C 1
ATOM 2018 O O . VAL A 1 250 ? 23.639 7.062 -32.495 1.00 89.81 250 VAL A O 1
ATOM 2021 N N . LYS A 1 251 ? 22.845 5.447 -31.132 1.00 87.19 251 LYS A N 1
ATOM 2022 C CA . LYS A 1 251 ? 23.447 4.313 -31.858 1.00 87.19 251 LYS A CA 1
ATOM 2023 C C . LYS A 1 251 ? 22.970 4.276 -33.315 1.00 87.19 251 LYS A C 1
ATOM 2025 O O . LYS A 1 251 ? 23.802 4.196 -34.218 1.00 87.19 251 LYS A O 1
ATOM 2030 N N . LEU A 1 252 ? 21.660 4.385 -33.545 1.00 86.38 252 LEU A N 1
ATOM 2031 C CA . LEU A 1 252 ? 21.062 4.358 -34.884 1.00 86.38 252 LEU A CA 1
ATOM 2032 C C . LEU A 1 252 ? 21.427 5.595 -35.716 1.00 86.38 252 LEU A C 1
ATOM 2034 O O . LEU A 1 252 ? 21.811 5.456 -36.874 1.00 86.38 252 LEU A O 1
ATOM 2038 N N . THR A 1 253 ? 21.388 6.793 -35.126 1.00 86.75 253 THR A N 1
ATOM 2039 C CA . THR A 1 253 ? 21.719 8.048 -35.827 1.00 86.75 253 THR A CA 1
ATOM 2040 C C . THR A 1 253 ? 23.180 8.073 -36.265 1.00 86.75 253 THR A C 1
ATOM 2042 O O . THR A 1 253 ? 23.478 8.413 -37.409 1.00 86.75 253 THR A O 1
ATOM 2045 N N . ARG A 1 254 ? 24.102 7.667 -35.379 1.00 86.62 254 ARG A N 1
ATOM 2046 C CA . ARG A 1 254 ? 25.530 7.564 -35.710 1.00 86.62 254 ARG A CA 1
ATOM 2047 C C . ARG A 1 254 ? 25.745 6.637 -36.905 1.00 86.62 254 ARG A C 1
ATOM 2049 O O . ARG A 1 254 ? 26.454 6.990 -37.839 1.00 86.62 254 ARG A O 1
ATOM 2056 N N . ARG A 1 255 ? 25.082 5.482 -36.904 1.00 81.56 255 ARG A N 1
ATOM 2057 C CA . ARG A 1 255 ? 25.173 4.514 -38.000 1.00 81.56 255 ARG A CA 1
ATOM 2058 C C . ARG A 1 255 ? 24.594 5.063 -39.294 1.00 81.56 255 ARG A C 1
ATOM 2060 O O . ARG A 1 255 ? 25.195 4.884 -40.346 1.00 81.56 255 ARG A O 1
ATOM 2067 N N . GLN A 1 256 ? 23.453 5.748 -39.230 1.00 82.81 256 GLN A N 1
ATOM 2068 C CA . GLN A 1 256 ? 22.846 6.382 -40.400 1.00 82.81 256 GLN A CA 1
ATOM 2069 C C . GLN A 1 256 ? 23.816 7.370 -41.059 1.00 82.81 256 GLN A C 1
ATOM 2071 O O . GLN A 1 256 ? 23.962 7.371 -42.280 1.00 82.81 256 GLN A O 1
ATOM 2076 N N . GLN A 1 257 ? 24.530 8.155 -40.249 1.00 84.19 257 GLN A N 1
ATOM 2077 C CA . GLN A 1 257 ? 25.571 9.065 -40.724 1.00 84.19 257 GLN A CA 1
ATOM 2078 C C . GLN A 1 257 ? 26.777 8.319 -41.312 1.00 84.19 257 GLN A C 1
ATOM 2080 O O . GLN A 1 257 ? 27.247 8.695 -42.383 1.00 84.19 257 GLN A O 1
ATOM 2085 N N . GLU A 1 258 ? 27.255 7.255 -40.661 1.00 84.50 258 GLU A N 1
ATOM 2086 C CA . GLU A 1 258 ? 28.360 6.419 -41.158 1.00 84.50 258 GLU A CA 1
ATOM 2087 C C . GLU A 1 258 ? 28.019 5.775 -42.512 1.00 84.50 258 GLU A C 1
ATOM 2089 O O . GLU A 1 258 ? 28.809 5.864 -43.451 1.00 84.50 258 GLU A O 1
ATOM 2094 N N . ALA A 1 259 ? 26.821 5.203 -42.658 1.00 81.62 259 ALA A N 1
ATOM 2095 C CA . ALA A 1 259 ? 26.359 4.617 -43.914 1.00 81.62 259 ALA A CA 1
ATOM 2096 C C . ALA A 1 259 ? 26.162 5.675 -45.009 1.00 81.62 259 ALA A C 1
ATOM 2098 O O . ALA A 1 259 ? 26.530 5.447 -46.161 1.00 81.62 259 ALA A O 1
ATOM 2099 N N . ALA A 1 260 ? 25.621 6.852 -44.672 1.00 83.69 260 ALA A N 1
ATOM 2100 C CA . ALA A 1 260 ? 25.499 7.962 -45.615 1.00 83.69 260 ALA A CA 1
ATOM 2101 C C . ALA A 1 260 ? 26.876 8.461 -46.087 1.00 83.69 260 ALA A C 1
ATOM 2103 O O . ALA A 1 260 ? 27.063 8.695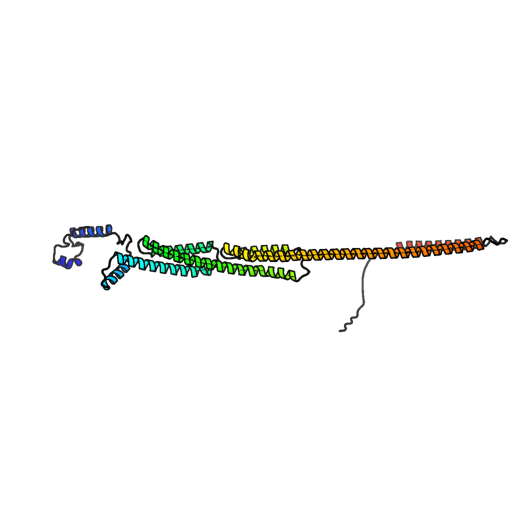 -47.281 1.00 83.69 260 ALA A O 1
ATOM 2104 N N . ALA A 1 261 ? 27.856 8.557 -45.183 1.00 85.56 261 ALA A N 1
ATOM 2105 C CA . ALA A 1 261 ? 29.231 8.916 -45.518 1.00 85.56 261 ALA A CA 1
ATOM 2106 C C . ALA A 1 261 ? 29.896 7.851 -46.406 1.00 85.56 261 ALA A C 1
ATOM 2108 O O . ALA A 1 261 ? 30.501 8.196 -47.418 1.00 85.56 261 ALA A O 1
ATOM 2109 N N . GLN A 1 262 ? 29.735 6.560 -46.093 1.00 83.56 262 GLN A N 1
ATOM 2110 C CA . GLN A 1 262 ? 30.233 5.465 -46.935 1.00 83.56 262 GLN A CA 1
ATOM 2111 C C . GLN A 1 262 ? 29.608 5.490 -48.335 1.00 83.56 262 GLN A C 1
ATOM 2113 O O . GLN A 1 262 ? 30.328 5.360 -49.323 1.00 83.56 262 GLN A O 1
ATOM 2118 N N . ARG A 1 263 ? 28.292 5.717 -48.441 1.00 84.06 263 ARG A N 1
ATOM 2119 C CA . ARG A 1 263 ? 27.597 5.876 -49.729 1.00 84.06 263 ARG A CA 1
ATOM 2120 C C . ARG A 1 263 ? 28.106 7.089 -50.505 1.00 84.06 263 ARG A C 1
ATOM 2122 O O . ARG A 1 263 ? 28.304 6.978 -51.710 1.00 84.06 263 ARG A O 1
ATOM 2129 N N . ALA A 1 264 ? 28.357 8.217 -49.839 1.00 85.31 264 ALA A N 1
ATOM 2130 C CA . ALA A 1 264 ? 28.937 9.400 -50.473 1.00 85.31 264 ALA A CA 1
ATOM 2131 C C . ALA A 1 264 ? 30.346 9.113 -51.020 1.00 85.31 264 ALA A C 1
ATOM 2133 O O . ALA A 1 264 ? 30.610 9.401 -52.184 1.00 85.31 264 ALA A O 1
ATOM 2134 N N . VAL A 1 265 ? 31.208 8.454 -50.235 1.00 87.50 265 VAL A N 1
ATOM 2135 C CA . VAL A 1 265 ? 32.551 8.032 -50.673 1.00 87.50 265 VAL A CA 1
ATOM 2136 C C . VAL A 1 265 ? 32.479 7.044 -51.840 1.00 87.50 265 VAL A C 1
ATOM 2138 O O . VAL A 1 265 ? 33.251 7.160 -52.790 1.00 87.50 265 VAL A O 1
ATOM 2141 N N . MET A 1 266 ? 31.562 6.073 -51.800 1.00 85.19 266 MET A N 1
ATOM 2142 C CA . MET A 1 266 ? 31.358 5.127 -52.903 1.00 85.19 266 MET A CA 1
ATOM 2143 C C . MET A 1 266 ? 30.875 5.836 -54.169 1.00 85.19 266 MET A C 1
ATOM 2145 O O . MET A 1 266 ? 31.416 5.585 -55.238 1.00 85.19 266 MET A O 1
ATOM 2149 N N . MET A 1 267 ? 29.937 6.776 -54.049 1.00 87.12 267 MET A N 1
ATOM 2150 C CA . MET A 1 267 ? 29.452 7.569 -55.178 1.00 87.12 267 MET A CA 1
ATOM 2151 C C . MET A 1 267 ? 30.552 8.467 -55.764 1.00 87.12 267 MET A C 1
ATOM 2153 O O . MET A 1 267 ? 30.649 8.604 -56.980 1.00 87.12 267 MET A O 1
ATOM 2157 N N . GLU A 1 268 ? 31.407 9.065 -54.930 1.00 87.31 268 GLU A N 1
ATOM 2158 C CA . GLU A 1 268 ? 32.581 9.815 -55.394 1.00 87.31 268 GLU A CA 1
ATOM 2159 C C . GLU A 1 268 ? 33.593 8.909 -56.105 1.00 87.31 268 GLU A C 1
ATOM 2161 O O . GLU A 1 268 ? 34.103 9.281 -57.161 1.00 87.31 268 GLU A O 1
ATOM 2166 N N . ARG A 1 269 ? 33.842 7.699 -55.585 1.00 87.88 269 ARG A N 1
ATOM 2167 C CA . ARG A 1 269 ? 34.699 6.695 -56.239 1.00 87.88 269 ARG A CA 1
ATOM 2168 C C . ARG A 1 269 ? 34.137 6.240 -57.581 1.00 87.88 269 ARG A C 1
ATOM 2170 O O . ARG A 1 269 ? 34.892 6.163 -58.543 1.00 87.88 269 ARG A O 1
ATOM 2177 N N . GLU A 1 270 ? 32.840 5.958 -57.660 1.00 86.75 270 GLU A N 1
ATOM 2178 C CA . GLU A 1 270 ? 32.171 5.593 -58.913 1.00 86.75 270 GLU A CA 1
ATOM 2179 C C . GLU A 1 270 ? 32.246 6.730 -59.934 1.00 86.75 270 GLU A C 1
ATOM 2181 O O . GLU A 1 270 ? 32.573 6.486 -61.092 1.00 86.75 270 GLU A O 1
ATOM 2186 N N . ARG A 1 271 ? 32.030 7.981 -59.507 1.00 89.00 271 ARG A N 1
ATOM 2187 C CA . ARG A 1 271 ? 32.196 9.159 -60.373 1.00 89.00 271 ARG A CA 1
ATOM 2188 C C . ARG A 1 271 ? 33.634 9.312 -60.863 1.00 89.00 271 ARG A C 1
ATOM 2190 O O . ARG A 1 271 ? 33.829 9.538 -62.051 1.00 89.00 271 ARG A O 1
ATOM 2197 N N . ALA A 1 272 ? 34.630 9.149 -59.992 1.00 88.88 272 ALA A N 1
ATOM 2198 C CA . ALA A 1 272 ? 36.041 9.224 -60.373 1.00 88.88 272 ALA A CA 1
ATOM 2199 C C . ALA A 1 272 ? 36.436 8.109 -61.358 1.00 88.88 272 ALA A C 1
ATOM 2201 O O . ALA A 1 272 ? 37.096 8.379 -62.358 1.00 88.88 272 ALA A O 1
ATOM 2202 N N . MET A 1 273 ? 35.980 6.876 -61.114 1.00 88.88 273 MET A N 1
ATOM 2203 C CA . MET A 1 273 ? 36.174 5.738 -62.021 1.00 88.88 273 MET A CA 1
ATOM 2204 C C . MET A 1 273 ? 35.506 5.977 -63.379 1.00 88.88 273 MET A C 1
ATOM 2206 O O . MET A 1 273 ? 36.090 5.666 -64.415 1.00 88.88 273 MET A O 1
ATOM 2210 N N . GLU A 1 274 ? 34.299 6.546 -63.398 1.00 87.69 274 GLU A N 1
ATOM 2211 C CA . GLU A 1 274 ? 33.605 6.885 -64.642 1.00 87.69 274 GLU A CA 1
ATOM 2212 C C . GLU A 1 274 ? 34.319 8.017 -65.395 1.00 87.69 274 GLU A C 1
ATOM 2214 O O . GLU A 1 274 ? 34.479 7.936 -66.611 1.00 87.69 274 GLU A O 1
ATOM 2219 N N . GLU A 1 275 ? 34.813 9.044 -64.697 1.00 89.81 275 GLU A N 1
ATOM 2220 C CA . GLU A 1 275 ? 35.631 10.100 -65.301 1.00 89.81 275 GLU A CA 1
ATOM 2221 C C . GLU A 1 275 ? 36.938 9.554 -65.891 1.00 89.81 275 GLU A C 1
ATOM 2223 O O . GLU A 1 275 ? 37.301 9.929 -67.007 1.00 89.81 275 GLU A O 1
ATOM 2228 N N . GLU A 1 276 ? 37.641 8.663 -65.186 1.00 87.81 276 GLU A N 1
ATOM 2229 C CA . GLU A 1 276 ? 38.829 7.982 -65.715 1.00 87.81 276 GLU A CA 1
ATOM 2230 C C . GLU A 1 276 ? 38.488 7.120 -66.930 1.00 87.81 276 GLU A C 1
ATOM 2232 O O . GLU A 1 276 ? 39.198 7.179 -67.936 1.00 87.81 276 GLU A O 1
ATOM 2237 N N . ARG A 1 277 ? 37.373 6.380 -66.888 1.00 86.19 277 ARG A N 1
ATOM 2238 C CA . ARG A 1 277 ? 36.900 5.580 -68.023 1.00 86.19 277 ARG A CA 1
ATOM 2239 C C . ARG A 1 277 ? 36.620 6.458 -69.241 1.00 86.19 277 ARG A C 1
ATOM 2241 O O . ARG A 1 277 ? 37.076 6.136 -70.334 1.00 86.19 277 ARG A O 1
ATOM 2248 N N . GLN A 1 278 ? 35.957 7.598 -69.047 1.00 88.75 278 GLN A N 1
ATOM 2249 C CA . GLN A 1 278 ? 35.705 8.570 -70.112 1.00 88.75 278 GLN A CA 1
ATOM 2250 C C . GLN A 1 278 ? 36.988 9.218 -70.643 1.00 88.75 278 GLN A C 1
ATOM 2252 O O . GLN A 1 278 ? 37.071 9.512 -71.835 1.00 88.75 278 GLN A O 1
ATOM 2257 N N . ARG A 1 279 ? 37.990 9.477 -69.792 1.00 88.50 279 ARG A N 1
ATOM 2258 C CA . ARG A 1 279 ? 39.300 9.986 -70.238 1.00 88.50 279 ARG A CA 1
ATOM 2259 C C . ARG A 1 279 ? 40.038 8.942 -71.071 1.00 88.50 279 ARG A C 1
ATOM 2261 O O . ARG A 1 279 ? 40.502 9.271 -72.157 1.00 88.50 279 ARG A O 1
ATOM 2268 N N . ALA A 1 280 ? 40.080 7.693 -70.609 1.00 87.12 280 ALA A N 1
ATOM 2269 C CA . ALA A 1 280 ? 40.700 6.586 -71.333 1.00 87.12 280 ALA A CA 1
ATOM 2270 C C . ALA A 1 280 ? 40.016 6.325 -72.687 1.00 87.12 280 ALA A C 1
ATOM 2272 O O . ALA A 1 280 ? 40.686 6.052 -73.682 1.00 87.12 280 ALA A O 1
ATOM 2273 N N . GLU A 1 281 ? 38.687 6.446 -72.747 1.00 88.50 281 GLU A N 1
ATOM 2274 C CA . GLU A 1 281 ? 37.926 6.319 -73.991 1.00 88.50 281 GLU A CA 1
ATOM 2275 C C . GLU A 1 281 ? 38.256 7.450 -74.977 1.00 88.50 281 GLU A C 1
ATOM 2277 O O . GLU A 1 281 ? 38.561 7.172 -76.138 1.00 88.50 281 GLU A O 1
ATOM 2282 N N . ARG A 1 282 ? 38.326 8.706 -74.509 1.00 87.81 282 ARG A N 1
ATOM 2283 C CA . ARG A 1 282 ? 38.756 9.850 -75.335 1.00 87.81 282 ARG A CA 1
ATOM 2284 C C . ARG A 1 282 ? 40.192 9.710 -75.840 1.00 87.81 282 ARG A C 1
ATOM 2286 O O . ARG A 1 282 ? 40.446 9.959 -77.015 1.00 87.81 282 ARG A O 1
ATOM 2293 N N . GLU A 1 283 ? 41.130 9.277 -74.996 1.00 88.12 283 GLU A N 1
ATOM 2294 C CA . GLU A 1 283 ? 42.515 9.018 -75.422 1.00 88.12 283 GLU A CA 1
ATOM 2295 C C . GLU A 1 283 ? 42.587 7.923 -76.497 1.00 88.12 283 GLU A C 1
ATOM 2297 O O . GLU A 1 283 ? 43.355 8.032 -77.458 1.00 88.12 283 GLU A O 1
ATOM 2302 N N . LEU A 1 284 ? 41.769 6.872 -76.371 1.00 85.56 284 LEU A N 1
ATOM 2303 C CA . LEU A 1 284 ? 41.682 5.812 -77.371 1.00 85.56 284 LEU A CA 1
ATOM 2304 C C . LEU A 1 284 ? 41.107 6.327 -78.699 1.00 85.56 284 LEU A C 1
ATOM 2306 O O . LEU A 1 284 ? 41.608 5.951 -79.763 1.00 85.56 284 LEU A O 1
ATOM 2310 N N . GLU A 1 285 ? 40.082 7.180 -78.654 1.00 87.12 285 GLU A N 1
ATOM 2311 C CA . GLU A 1 285 ? 39.519 7.837 -79.838 1.00 87.12 285 GLU A CA 1
ATOM 2312 C C . GLU A 1 285 ? 40.531 8.760 -80.521 1.00 87.12 285 GLU A C 1
ATOM 2314 O O . GLU A 1 285 ? 40.720 8.662 -81.735 1.00 87.12 285 GLU A O 1
ATOM 2319 N N . GLU A 1 286 ? 41.253 9.590 -79.763 1.00 86.50 286 GLU A N 1
ATOM 2320 C CA . GLU A 1 286 ? 42.323 10.430 -80.307 1.00 86.50 286 GLU A CA 1
ATOM 2321 C C . GLU A 1 286 ? 43.430 9.597 -80.954 1.00 86.50 286 GLU A C 1
ATOM 2323 O O . GLU A 1 286 ? 43.899 9.931 -82.044 1.00 86.50 286 GLU A O 1
ATOM 2328 N N . ARG A 1 287 ? 43.846 8.491 -80.320 1.00 85.50 287 ARG A N 1
ATOM 2329 C CA . ARG A 1 287 ? 44.861 7.593 -80.887 1.00 85.50 287 ARG A CA 1
ATOM 2330 C C . ARG A 1 287 ? 44.389 6.993 -82.209 1.00 85.50 287 ARG A C 1
ATOM 2332 O O . ARG A 1 287 ? 45.135 7.017 -83.186 1.00 85.50 287 ARG A O 1
ATOM 2339 N N . ARG A 1 288 ? 43.136 6.530 -82.271 1.00 84.81 288 ARG A N 1
ATOM 2340 C CA . ARG A 1 288 ? 42.518 6.029 -83.510 1.00 84.81 288 ARG A CA 1
ATOM 2341 C C . ARG A 1 288 ? 42.446 7.111 -84.588 1.00 84.81 288 ARG A C 1
ATOM 2343 O O . ARG A 1 288 ? 42.739 6.820 -85.744 1.00 84.81 288 ARG A O 1
ATOM 2350 N N . ALA A 1 289 ? 42.104 8.349 -84.230 1.00 84.94 289 ALA A N 1
ATOM 2351 C CA . ALA A 1 289 ? 42.061 9.469 -85.167 1.00 84.94 289 ALA A CA 1
ATOM 2352 C C . ALA A 1 289 ? 43.456 9.823 -85.711 1.00 84.94 289 ALA A C 1
ATOM 2354 O O . ALA A 1 289 ? 43.599 10.055 -86.910 1.00 84.94 289 ALA A O 1
ATOM 2355 N N . ARG A 1 290 ? 44.498 9.806 -84.866 1.00 84.50 290 ARG A N 1
ATOM 2356 C CA . ARG A 1 290 ? 45.896 10.010 -85.292 1.00 84.50 290 ARG A CA 1
ATOM 2357 C C . ARG A 1 290 ? 46.365 8.902 -86.230 1.00 84.50 290 ARG A C 1
ATOM 2359 O O . ARG A 1 290 ? 46.901 9.209 -87.290 1.00 84.50 290 ARG A O 1
ATOM 2366 N N . GLU A 1 291 ? 46.099 7.640 -85.895 1.00 81.12 291 GLU A N 1
ATOM 2367 C CA . GLU A 1 291 ? 46.398 6.496 -86.767 1.00 81.12 291 GLU A CA 1
ATOM 2368 C C . GLU A 1 291 ? 45.655 6.598 -88.112 1.00 81.12 291 GLU A C 1
ATOM 2370 O O . GLU A 1 291 ? 46.223 6.306 -89.164 1.00 81.12 291 GLU A O 1
ATOM 2375 N N . GLN A 1 292 ? 44.393 7.041 -88.113 1.00 80.88 292 GLN A N 1
ATOM 2376 C CA . GLN A 1 292 ? 43.632 7.279 -89.344 1.00 80.88 292 GLN A CA 1
ATOM 2377 C C . GLN A 1 292 ? 44.199 8.442 -90.164 1.00 80.88 292 GLN A C 1
ATOM 2379 O O . GLN A 1 292 ? 44.344 8.304 -91.376 1.00 80.88 292 GLN A O 1
ATOM 2384 N N . GLN A 1 293 ? 44.566 9.558 -89.528 1.00 80.75 293 GLN A N 1
ATOM 2385 C CA . GLN A 1 293 ? 45.217 10.682 -90.204 1.00 80.75 293 GLN A CA 1
ATOM 2386 C C . GLN A 1 293 ? 46.583 10.295 -90.776 1.00 80.75 293 GLN A C 1
ATOM 2388 O O . GLN A 1 293 ? 46.921 10.722 -91.875 1.00 80.75 293 GLN A O 1
ATOM 2393 N N . GLU A 1 294 ? 47.365 9.470 -90.080 1.00 79.38 294 GLU A N 1
ATOM 2394 C CA . GLU A 1 294 ? 48.623 8.931 -90.603 1.00 79.38 294 GLU A CA 1
ATOM 2395 C C . GLU A 1 294 ? 48.405 8.020 -91.805 1.00 79.38 294 GLU A C 1
ATOM 2397 O O . GLU A 1 294 ? 49.088 8.179 -92.815 1.00 79.38 294 GLU A O 1
ATOM 2402 N N . ARG A 1 295 ? 47.421 7.117 -91.742 1.00 77.00 295 ARG A N 1
ATOM 2403 C CA . ARG A 1 295 ? 47.038 6.281 -92.890 1.00 77.00 295 ARG A CA 1
ATOM 2404 C C . ARG A 1 295 ? 46.584 7.122 -94.076 1.00 77.00 295 ARG A C 1
ATOM 2406 O O . ARG A 1 295 ? 46.936 6.802 -95.208 1.00 77.00 295 ARG A O 1
ATOM 2413 N N . GLU A 1 296 ? 45.833 8.189 -93.827 1.00 76.38 296 GLU A N 1
ATOM 2414 C CA . GLU A 1 296 ? 45.371 9.097 -94.872 1.00 76.38 296 GLU A CA 1
ATOM 2415 C C . GLU A 1 296 ? 46.525 9.904 -95.473 1.00 76.38 296 GLU A C 1
ATOM 2417 O O . GLU A 1 296 ? 46.635 9.982 -96.693 1.00 76.38 296 GLU A O 1
ATOM 2422 N N . ARG A 1 297 ? 47.449 10.421 -94.651 1.00 78.69 297 ARG A N 1
ATOM 2423 C CA . ARG A 1 297 ? 48.688 11.051 -95.138 1.00 78.69 297 ARG A CA 1
ATOM 2424 C C . ARG A 1 297 ? 49.494 10.093 -96.005 1.00 78.69 297 ARG A C 1
ATOM 2426 O O . ARG A 1 297 ? 49.866 10.456 -97.114 1.00 78.69 297 ARG A O 1
ATOM 2433 N N . TYR A 1 298 ? 49.688 8.861 -95.540 1.00 76.12 298 TYR A N 1
ATOM 2434 C CA . TYR A 1 298 ? 50.398 7.832 -96.295 1.00 76.12 298 TYR A CA 1
ATOM 2435 C C . TYR A 1 298 ? 49.683 7.491 -97.614 1.00 76.12 298 TYR A C 1
ATOM 2437 O O . TYR A 1 298 ? 50.323 7.235 -98.633 1.00 76.12 298 TYR A O 1
ATOM 2445 N N . ARG A 1 299 ? 48.343 7.515 -97.628 1.00 79.25 299 ARG A N 1
ATOM 2446 C CA . ARG A 1 299 ? 47.535 7.335 -98.841 1.00 79.25 299 ARG A CA 1
ATOM 2447 C C . ARG A 1 299 ? 47.743 8.482 -99.827 1.00 79.25 299 ARG A C 1
ATOM 2449 O O . ARG A 1 299 ? 47.995 8.207 -100.997 1.00 79.25 299 ARG A O 1
ATOM 2456 N N . ILE A 1 300 ? 47.671 9.728 -99.358 1.00 77.25 300 ILE A N 1
ATOM 2457 C CA . ILE A 1 300 ? 47.870 10.931 -100.177 1.00 77.25 300 ILE A CA 1
ATOM 2458 C C . ILE A 1 300 ? 49.283 10.941 -100.767 1.00 77.25 300 ILE A C 1
ATOM 2460 O O . ILE A 1 300 ? 49.423 11.046 -101.983 1.00 77.25 300 ILE A O 1
ATOM 2464 N N . GLU A 1 301 ? 50.308 10.720 -99.945 1.00 77.44 301 GLU A N 1
ATOM 2465 C CA . GLU A 1 301 ? 51.711 10.672 -100.375 1.00 77.44 301 GLU A CA 1
ATOM 2466 C C . GLU A 1 301 ? 51.944 9.576 -101.429 1.00 77.44 301 GLU A C 1
ATOM 2468 O O . GLU A 1 301 ? 52.586 9.800 -102.455 1.00 77.44 301 GLU A O 1
ATOM 2473 N N . ARG A 1 302 ? 51.333 8.397 -101.252 1.00 75.81 302 ARG A N 1
ATOM 2474 C CA . ARG A 1 302 ? 51.376 7.316 -102.247 1.00 75.81 302 ARG A CA 1
ATOM 2475 C C . ARG A 1 302 ? 50.658 7.681 -103.549 1.00 75.81 302 ARG A C 1
ATOM 2477 O O . ARG A 1 302 ? 51.146 7.329 -104.621 1.00 75.81 302 ARG A O 1
ATOM 2484 N N . THR A 1 303 ? 49.509 8.355 -103.481 1.00 71.44 303 THR A N 1
ATOM 2485 C CA . THR A 1 303 ? 48.788 8.808 -104.684 1.00 71.44 303 THR A CA 1
ATOM 2486 C C . THR A 1 303 ? 49.508 9.939 -105.408 1.00 71.44 303 THR A C 1
ATOM 2488 O O . THR A 1 303 ? 49.487 9.974 -106.632 1.00 71.44 303 THR A O 1
ATOM 2491 N N . GLU A 1 304 ? 50.180 10.832 -104.683 1.00 74.69 304 GLU A N 1
ATOM 2492 C CA . GLU A 1 304 ? 50.971 11.920 -105.253 1.00 74.69 304 GLU A CA 1
ATOM 2493 C C . GLU A 1 304 ? 52.233 11.383 -105.933 1.00 74.69 304 GLU A C 1
ATOM 2495 O O . GLU A 1 304 ? 52.520 11.757 -107.069 1.00 74.69 304 GLU A O 1
ATOM 2500 N N . LYS A 1 305 ? 52.904 10.406 -105.312 1.00 76.06 305 LYS A N 1
ATOM 2501 C CA . LYS A 1 305 ? 53.998 9.659 -105.941 1.00 76.06 305 LYS A CA 1
ATOM 2502 C C . LYS A 1 305 ? 53.545 8.955 -107.222 1.00 76.06 305 LYS A C 1
ATOM 2504 O O . LYS A 1 305 ? 54.154 9.137 -108.266 1.00 76.06 305 LYS A O 1
ATOM 2509 N N . MET A 1 306 ? 52.415 8.247 -107.179 1.00 66.75 306 MET A N 1
ATOM 2510 C CA . MET A 1 306 ? 51.860 7.590 -108.368 1.00 66.75 306 MET A CA 1
ATOM 2511 C C . MET A 1 306 ? 51.443 8.594 -109.456 1.00 66.75 306 MET A C 1
ATOM 2513 O O . MET A 1 306 ? 51.507 8.289 -110.642 1.00 66.75 306 MET A O 1
ATOM 2517 N N . ARG A 1 307 ? 51.043 9.812 -109.076 1.00 72.25 307 ARG A N 1
ATOM 2518 C CA . ARG A 1 307 ? 50.728 10.896 -110.012 1.00 72.25 307 ARG A CA 1
ATOM 2519 C C . ARG A 1 307 ? 51.983 11.480 -110.669 1.00 72.25 307 ARG A C 1
ATOM 2521 O O . ARG A 1 307 ? 51.917 11.845 -111.840 1.00 72.25 307 ARG A O 1
ATOM 2528 N N . LEU A 1 308 ? 53.096 11.569 -109.941 1.00 70.69 308 LEU A N 1
ATOM 2529 C CA . LEU A 1 308 ? 54.400 11.951 -110.490 1.00 70.69 308 LEU A CA 1
ATOM 2530 C C . LEU A 1 308 ? 54.918 10.888 -111.465 1.00 70.69 308 LEU A C 1
ATOM 2532 O O . LEU A 1 308 ? 55.281 11.247 -112.579 1.00 70.69 308 LEU A O 1
ATOM 2536 N N . ASP A 1 309 ? 54.820 9.605 -111.108 1.00 69.00 309 ASP A N 1
ATOM 2537 C CA . ASP A 1 309 ? 55.219 8.489 -111.978 1.00 69.00 309 ASP A CA 1
ATOM 2538 C C . ASP A 1 309 ? 54.394 8.463 -113.288 1.00 69.00 309 ASP A C 1
ATOM 2540 O O . ASP A 1 309 ? 54.934 8.246 -114.369 1.00 69.00 309 ASP A O 1
ATOM 2544 N N . VAL A 1 310 ? 53.083 8.750 -113.229 1.00 64.12 310 VAL A N 1
ATOM 2545 C CA . VAL A 1 310 ? 52.222 8.881 -114.428 1.00 64.12 310 VAL A CA 1
ATOM 2546 C C . VAL A 1 310 ? 52.615 10.084 -115.290 1.00 64.12 310 VAL A C 1
ATOM 2548 O O . VAL A 1 310 ? 52.525 10.016 -116.514 1.00 64.12 310 VAL A O 1
ATOM 2551 N N . LYS A 1 311 ? 53.049 11.186 -114.672 1.00 64.12 311 LYS A N 1
ATOM 2552 C CA . LYS A 1 311 ? 53.491 12.385 -115.393 1.00 64.12 311 LYS A CA 1
ATOM 2553 C C . LYS A 1 311 ? 54.830 12.149 -116.100 1.00 64.12 311 LYS A C 1
ATOM 2555 O O . LYS A 1 311 ? 54.976 12.531 -117.250 1.00 64.12 311 LYS A O 1
ATOM 2560 N N . GLU A 1 312 ? 55.747 11.432 -115.458 1.00 63.34 312 GLU A N 1
ATOM 2561 C CA . GLU A 1 312 ? 57.023 11.003 -116.044 1.00 63.34 312 GLU A CA 1
ATOM 2562 C C . GLU A 1 312 ? 56.823 9.985 -117.187 1.00 63.34 312 GLU A C 1
ATOM 2564 O O . GLU A 1 312 ? 57.543 9.999 -118.186 1.00 63.34 312 GLU A O 1
ATOM 2569 N N . LEU A 1 313 ? 55.792 9.135 -117.094 1.00 60.44 313 LEU A N 1
ATOM 2570 C CA . LEU A 1 313 ? 55.389 8.243 -118.185 1.00 60.44 313 LEU A CA 1
ATOM 2571 C C . LEU A 1 313 ? 54.777 9.001 -119.376 1.00 60.44 313 LEU A C 1
ATOM 2573 O O . LEU A 1 313 ? 54.959 8.581 -120.515 1.00 60.44 313 LEU A O 1
ATOM 2577 N N . ALA A 1 314 ? 54.070 10.107 -119.123 1.00 55.66 314 ALA A N 1
ATOM 2578 C CA . ALA A 1 314 ? 53.492 10.963 -120.159 1.00 55.66 314 ALA A CA 1
ATOM 2579 C C . ALA A 1 314 ? 54.557 11.820 -120.868 1.00 55.66 314 ALA A C 1
ATOM 2581 O O . ALA A 1 314 ? 54.532 11.922 -122.092 1.00 55.66 314 ALA A O 1
ATOM 2582 N N . ASP A 1 315 ? 55.537 12.349 -120.131 1.00 57.03 315 ASP A N 1
ATOM 2583 C CA . ASP A 1 315 ? 56.643 13.132 -120.703 1.00 57.03 315 ASP A CA 1
ATOM 2584 C C . ASP A 1 315 ? 57.581 12.265 -121.580 1.00 57.03 315 ASP A C 1
ATOM 2586 O O . ASP A 1 315 ? 58.223 12.773 -122.497 1.00 57.03 315 ASP A O 1
ATOM 2590 N N . ASN A 1 316 ? 57.611 10.941 -121.376 1.00 57.34 316 ASN A N 1
ATOM 2591 C CA . ASN A 1 316 ? 58.336 9.992 -122.237 1.00 57.34 316 ASN A CA 1
ATOM 2592 C C . ASN A 1 316 ? 57.623 9.661 -123.565 1.00 57.34 316 ASN A C 1
ATOM 2594 O O . ASN A 1 316 ? 58.216 9.005 -124.422 1.00 57.34 316 ASN A O 1
ATOM 2598 N N . ILE A 1 317 ? 56.368 10.085 -123.749 1.00 52.75 317 ILE A N 1
ATOM 2599 C CA . ILE A 1 317 ? 55.568 9.806 -124.957 1.00 52.75 317 ILE A CA 1
ATOM 2600 C C . ILE A 1 317 ? 55.592 10.989 -125.948 1.00 52.75 317 ILE A C 1
ATOM 2602 O O . ILE A 1 317 ? 55.279 10.809 -127.121 1.00 52.75 317 ILE A O 1
ATOM 2606 N N . ASP A 1 318 ? 56.068 12.169 -125.540 1.00 44.97 318 ASP A N 1
ATOM 2607 C CA . ASP A 1 318 ? 56.001 13.414 -126.331 1.00 44.97 318 ASP A CA 1
ATOM 2608 C C . ASP A 1 318 ? 57.187 13.634 -127.302 1.00 44.97 318 ASP A C 1
ATOM 2610 O O . ASP A 1 318 ? 57.442 14.744 -127.772 1.00 44.97 318 ASP A O 1
ATOM 2614 N N . GLY A 1 319 ? 57.942 12.581 -127.627 1.00 46.09 319 GLY A N 1
ATOM 2615 C CA . GLY A 1 319 ? 59.158 12.702 -128.429 1.00 46.09 319 GLY A CA 1
ATOM 2616 C C . GLY A 1 319 ? 59.439 11.509 -129.326 1.00 46.09 319 GLY A C 1
ATOM 2617 O O . GLY A 1 319 ? 60.412 10.818 -129.072 1.00 46.09 319 GLY A O 1
ATOM 2618 N N . ILE A 1 320 ? 58.622 11.283 -130.360 1.00 40.22 320 ILE A N 1
ATOM 2619 C CA . ILE A 1 320 ? 58.988 10.720 -131.680 1.00 40.22 320 ILE A CA 1
ATOM 2620 C C . ILE A 1 320 ? 57.754 10.863 -132.585 1.00 40.22 320 ILE A C 1
ATOM 2622 O O . ILE A 1 320 ? 56.681 10.361 -132.260 1.00 40.22 320 ILE A O 1
ATOM 2626 N N . ASP A 1 321 ? 57.917 11.546 -133.719 1.00 37.22 321 ASP A N 1
ATOM 2627 C CA . ASP A 1 321 ? 56.869 11.759 -134.716 1.00 37.22 321 ASP A CA 1
ATOM 2628 C C . ASP A 1 321 ? 57.123 10.916 -135.978 1.00 37.22 321 ASP A C 1
ATOM 2630 O O . ASP A 1 321 ? 58.259 10.786 -136.446 1.00 37.22 321 ASP A O 1
ATOM 2634 N N . THR A 1 322 ? 56.007 10.465 -136.557 1.00 33.75 322 THR A N 1
ATOM 2635 C CA . THR A 1 322 ? 55.772 9.887 -137.897 1.00 33.75 322 THR A CA 1
ATOM 2636 C C . THR A 1 322 ? 56.158 8.415 -138.173 1.00 33.75 322 THR A C 1
ATOM 2638 O O . THR A 1 322 ? 57.122 7.915 -137.596 1.00 33.75 322 THR A O 1
ATOM 2641 N N . PRO A 1 323 ? 55.535 7.722 -139.166 1.00 41.16 323 PRO A N 1
ATOM 2642 C CA . PRO A 1 323 ? 54.249 7.963 -139.858 1.00 41.16 323 PRO A CA 1
ATOM 2643 C C . PRO A 1 323 ? 53.376 6.698 -140.117 1.00 41.16 323 PRO A C 1
ATOM 2645 O O . PRO A 1 323 ? 53.880 5.601 -140.315 1.00 41.16 323 PRO A O 1
ATOM 2648 N N . SER A 1 324 ? 52.060 6.926 -140.255 1.00 35.03 324 SER A N 1
ATOM 2649 C CA . SER A 1 324 ? 51.140 6.362 -141.270 1.00 35.03 324 SER A CA 1
ATOM 2650 C C . SER A 1 324 ? 51.205 4.861 -141.618 1.00 35.03 324 SER A C 1
ATOM 2652 O O . SER A 1 324 ? 52.146 4.437 -142.281 1.00 35.03 324 SER A O 1
ATOM 2654 N N . LEU A 1 325 ? 50.104 4.127 -141.381 1.00 33.88 325 LEU A N 1
ATOM 2655 C CA . LEU A 1 325 ? 49.252 3.492 -142.417 1.00 33.88 325 LEU A CA 1
ATOM 2656 C C . LEU A 1 325 ? 48.368 2.360 -141.840 1.00 33.88 325 LEU A C 1
ATOM 2658 O O . LEU A 1 325 ? 48.894 1.481 -141.170 1.00 33.88 325 LEU A O 1
ATOM 2662 N N . VAL A 1 326 ? 47.089 2.347 -142.278 1.00 40.88 326 VAL A N 1
ATOM 2663 C CA . VAL A 1 326 ? 46.260 1.146 -142.592 1.00 40.88 326 VAL A CA 1
ATOM 2664 C C . VAL A 1 326 ? 45.741 0.397 -141.343 1.00 40.88 326 VAL A C 1
ATOM 2666 O O . VAL A 1 326 ? 46.522 -0.026 -140.511 1.00 40.88 326 VAL A O 1
ATOM 2669 N N . GLU A 1 327 ? 44.453 0.196 -141.049 1.00 38.38 327 GLU A N 1
ATOM 2670 C CA . GLU A 1 327 ? 43.204 0.041 -141.810 1.00 38.38 327 GLU A CA 1
ATOM 2671 C C . GLU A 1 327 ? 42.048 0.270 -140.799 1.00 38.38 327 GLU A C 1
ATOM 2673 O O . GLU A 1 327 ? 41.875 -0.508 -139.862 1.00 38.38 327 GLU A O 1
ATOM 2678 N N . GLU A 1 328 ? 41.271 1.349 -140.927 1.00 43.09 328 GLU A N 1
ATOM 2679 C CA . GLU A 1 328 ? 40.283 1.777 -139.909 1.00 43.09 328 GLU A CA 1
ATOM 2680 C C . GLU A 1 328 ? 38.846 1.267 -140.175 1.00 43.09 328 GLU A C 1
ATOM 2682 O O . GLU A 1 328 ? 37.877 1.849 -139.698 1.00 43.09 328 GLU A O 1
ATOM 2687 N N . GLU A 1 329 ? 38.675 0.171 -140.929 1.00 46.81 329 GLU A N 1
ATOM 2688 C CA . GLU A 1 329 ? 37.339 -0.333 -141.319 1.00 46.81 329 GLU A CA 1
ATOM 2689 C C . GLU A 1 329 ? 37.001 -1.768 -140.845 1.00 46.81 329 GLU A C 1
ATOM 2691 O O . GLU A 1 329 ? 35.841 -2.186 -140.933 1.00 46.81 329 GLU A O 1
ATOM 2696 N N . GLU A 1 330 ? 37.951 -2.518 -140.264 1.00 50.28 330 GLU A N 1
ATOM 2697 C CA . GLU A 1 330 ? 37.698 -3.872 -139.716 1.00 50.28 330 GLU A CA 1
ATOM 2698 C C . GLU A 1 330 ? 37.593 -3.931 -138.177 1.00 50.28 330 GLU A C 1
ATOM 2700 O O . GLU A 1 330 ? 36.917 -4.811 -137.633 1.00 50.28 330 GLU A O 1
ATOM 2705 N N . THR A 1 331 ? 38.155 -2.962 -137.448 1.00 53.53 331 THR A N 1
ATOM 2706 C CA . THR A 1 331 ? 38.149 -2.925 -135.971 1.00 53.53 331 THR A CA 1
ATOM 2707 C C . THR A 1 331 ? 36.820 -2.441 -135.374 1.00 53.53 331 THR A C 1
ATOM 2709 O O . THR A 1 331 ? 36.394 -2.962 -134.340 1.00 53.53 331 THR A O 1
ATOM 2712 N N . ASP A 1 332 ? 36.091 -1.553 -136.060 1.00 55.12 332 ASP A N 1
ATOM 2713 C CA . ASP A 1 332 ? 34.786 -1.037 -135.605 1.00 55.12 332 ASP A CA 1
ATOM 2714 C C . ASP A 1 332 ? 33.660 -2.094 -135.740 1.00 55.12 332 ASP A C 1
ATOM 2716 O O . ASP A 1 332 ? 32.730 -2.146 -134.937 1.00 55.12 332 ASP A O 1
ATOM 2720 N N . LYS A 1 333 ? 33.771 -3.051 -136.679 1.00 60.09 333 LYS A N 1
ATOM 2721 C CA . LYS A 1 333 ? 32.829 -4.192 -136.774 1.00 60.09 333 LYS A CA 1
ATOM 2722 C C . LYS A 1 333 ? 33.059 -5.249 -135.692 1.00 60.09 333 LYS A C 1
ATOM 2724 O O . LYS A 1 333 ? 32.089 -5.848 -135.229 1.00 60.09 333 LYS A O 1
ATOM 2729 N N . SER A 1 334 ? 34.307 -5.478 -135.277 1.00 58.97 334 SER A N 1
ATOM 2730 C CA . SER A 1 334 ? 34.618 -6.423 -134.196 1.00 58.97 334 SER A CA 1
ATOM 2731 C C . SER A 1 334 ? 34.271 -5.850 -132.820 1.00 58.97 334 SER A C 1
ATOM 2733 O O . SER A 1 334 ? 33.755 -6.579 -131.976 1.00 58.97 334 SER A O 1
ATOM 2735 N N . GLN A 1 335 ? 34.493 -4.548 -132.598 1.00 61.31 335 GLN A N 1
ATOM 2736 C CA . GLN A 1 335 ? 34.112 -3.889 -131.347 1.00 61.31 335 GLN A CA 1
ATOM 2737 C C . GLN A 1 335 ? 32.593 -3.743 -131.218 1.00 61.31 335 GLN A C 1
ATOM 2739 O O . GLN A 1 335 ? 32.062 -4.051 -130.154 1.00 61.31 335 GLN A O 1
ATOM 2744 N N . ARG A 1 336 ? 31.859 -3.400 -132.288 1.00 64.88 336 ARG A N 1
ATOM 2745 C CA . ARG A 1 336 ? 30.383 -3.376 -132.246 1.00 64.88 336 ARG A CA 1
ATOM 2746 C C . ARG A 1 336 ? 29.777 -4.752 -131.975 1.00 64.88 336 ARG A C 1
ATOM 2748 O O . ARG A 1 336 ? 28.916 -4.839 -131.116 1.00 64.88 336 ARG A O 1
ATOM 2755 N N . ARG A 1 337 ? 30.294 -5.834 -132.577 1.00 68.56 337 ARG A N 1
ATOM 2756 C CA . ARG A 1 337 ? 29.842 -7.206 -132.258 1.00 68.56 337 ARG A CA 1
ATOM 2757 C C . ARG A 1 337 ? 30.081 -7.583 -130.798 1.00 68.56 337 ARG A C 1
ATOM 2759 O O . ARG A 1 337 ? 29.184 -8.110 -130.164 1.00 68.56 337 ARG A O 1
ATOM 2766 N N . MET A 1 338 ? 31.247 -7.251 -130.242 1.00 68.75 338 MET A N 1
ATOM 2767 C CA . MET A 1 338 ? 31.549 -7.542 -128.836 1.00 68.75 338 MET A CA 1
ATOM 2768 C C . MET A 1 338 ? 30.711 -6.683 -127.874 1.00 68.75 338 MET A C 1
ATOM 2770 O O . MET A 1 338 ? 30.354 -7.137 -126.793 1.00 68.75 338 MET A O 1
ATOM 2774 N N . THR A 1 339 ? 30.355 -5.457 -128.271 1.00 69.50 339 THR A N 1
ATOM 2775 C CA . THR A 1 339 ? 29.482 -4.576 -127.477 1.00 69.50 339 THR A CA 1
ATOM 2776 C C . THR A 1 339 ? 28.016 -5.011 -127.560 1.00 69.50 339 THR A C 1
ATOM 2778 O O . THR A 1 339 ? 27.331 -4.982 -126.540 1.00 69.50 339 THR A O 1
ATOM 2781 N N . ASP A 1 340 ? 27.562 -5.478 -128.727 1.00 74.69 340 ASP A N 1
ATOM 2782 C CA . ASP A 1 340 ? 26.226 -6.044 -128.943 1.00 74.69 340 ASP A CA 1
ATOM 2783 C C . ASP A 1 340 ? 26.066 -7.397 -128.223 1.00 74.69 340 ASP A C 1
ATOM 2785 O O . ASP A 1 340 ? 25.025 -7.630 -127.613 1.00 74.69 340 ASP A O 1
ATOM 2789 N N . ASP A 1 341 ? 27.102 -8.247 -128.198 1.00 75.94 341 ASP A N 1
ATOM 2790 C CA . ASP A 1 341 ? 27.108 -9.516 -127.451 1.00 75.94 341 ASP A CA 1
ATOM 2791 C C . ASP A 1 341 ? 27.084 -9.269 -125.930 1.00 75.94 341 ASP A C 1
ATOM 2793 O O . ASP A 1 341 ? 26.294 -9.882 -125.214 1.00 75.94 341 ASP A O 1
ATOM 2797 N N . ILE A 1 342 ? 27.865 -8.302 -125.427 1.00 74.56 342 ILE A N 1
ATOM 2798 C CA . ILE A 1 342 ? 27.832 -7.901 -124.008 1.00 74.56 342 ILE A CA 1
ATOM 2799 C C . ILE A 1 342 ? 26.488 -7.244 -123.655 1.00 74.56 342 ILE A C 1
ATOM 2801 O O . ILE A 1 342 ? 25.960 -7.450 -122.561 1.00 74.56 342 ILE A O 1
ATOM 2805 N N . GLN A 1 343 ? 25.892 -6.462 -124.560 1.00 74.75 343 GLN A N 1
ATOM 2806 C CA . GLN A 1 343 ? 24.561 -5.893 -124.345 1.00 74.75 343 GLN A CA 1
ATOM 2807 C C . GLN A 1 343 ? 23.470 -6.968 -124.388 1.00 74.75 343 GLN A C 1
ATOM 2809 O O . GLN A 1 343 ? 22.564 -6.906 -123.558 1.00 74.75 343 GLN A O 1
ATOM 2814 N N . ALA A 1 344 ? 23.564 -7.980 -125.253 1.00 76.25 344 ALA A N 1
ATOM 2815 C CA . ALA A 1 344 ? 22.658 -9.128 -125.264 1.00 76.25 344 ALA A CA 1
ATOM 2816 C C . ALA A 1 344 ? 22.760 -9.938 -123.961 1.00 76.25 344 ALA A C 1
ATOM 2818 O O . ALA A 1 344 ? 21.734 -10.231 -123.350 1.00 76.25 344 ALA A O 1
ATOM 2819 N N . GLU A 1 345 ? 23.973 -10.178 -123.459 1.00 77.88 345 GLU A N 1
ATOM 2820 C CA . GLU A 1 345 ? 24.224 -10.910 -122.210 1.00 77.88 345 GLU A CA 1
ATOM 2821 C C . GLU A 1 345 ? 23.752 -10.123 -120.967 1.00 77.88 345 GLU A C 1
ATOM 2823 O O . GLU A 1 345 ? 23.142 -10.680 -120.052 1.00 77.88 345 GLU A O 1
ATOM 2828 N N . ILE A 1 346 ? 23.913 -8.792 -120.954 1.00 75.19 346 ILE A N 1
ATOM 2829 C CA . ILE A 1 346 ? 23.331 -7.911 -119.923 1.00 75.19 346 ILE A CA 1
ATOM 2830 C C . ILE A 1 346 ? 21.796 -7.911 -119.991 1.00 75.19 346 ILE A C 1
ATOM 2832 O O . ILE A 1 346 ? 21.139 -7.788 -118.953 1.00 75.19 346 ILE A O 1
ATOM 2836 N N . THR A 1 347 ? 21.210 -8.046 -121.183 1.00 76.81 347 THR A N 1
ATOM 2837 C CA . THR A 1 347 ? 19.751 -8.091 -121.353 1.00 76.81 347 THR A CA 1
ATOM 2838 C C . THR A 1 347 ? 19.190 -9.444 -120.907 1.00 76.81 347 THR A C 1
ATOM 2840 O O . THR A 1 347 ? 18.208 -9.451 -120.168 1.00 76.81 347 THR A O 1
ATOM 2843 N N . GLU A 1 348 ? 19.861 -10.559 -121.225 1.00 75.94 348 GLU A N 1
ATOM 2844 C CA . GLU A 1 348 ? 19.520 -11.909 -120.744 1.00 75.94 348 GLU A CA 1
ATOM 2845 C C . GLU A 1 348 ? 19.642 -12.037 -119.219 1.00 75.94 348 GLU A C 1
ATOM 2847 O O . GLU A 1 348 ? 18.741 -12.569 -118.564 1.00 75.94 348 GLU A O 1
ATOM 2852 N N . LEU A 1 349 ? 20.703 -11.482 -118.620 1.00 73.12 349 LEU A N 1
ATOM 2853 C CA . LEU A 1 349 ? 20.887 -11.469 -117.165 1.00 73.12 349 LEU A CA 1
ATOM 2854 C C . LEU A 1 349 ? 19.857 -10.584 -116.450 1.00 73.12 349 LEU A C 1
ATOM 2856 O O . LEU A 1 349 ? 19.432 -10.913 -115.341 1.00 73.12 349 LEU A O 1
ATOM 2860 N N . ARG A 1 350 ? 19.410 -9.487 -117.077 1.00 73.81 350 ARG A N 1
ATOM 2861 C CA . ARG A 1 350 ? 18.322 -8.645 -116.550 1.00 73.81 350 ARG A CA 1
ATOM 2862 C C . ARG A 1 350 ? 16.960 -9.329 -116.660 1.00 73.81 350 ARG A C 1
ATOM 2864 O O . ARG A 1 350 ? 16.210 -9.283 -115.691 1.00 73.81 350 ARG A O 1
ATOM 2871 N N . THR A 1 351 ? 16.666 -10.036 -117.754 1.00 73.50 351 THR A N 1
ATOM 2872 C CA . THR A 1 351 ? 15.441 -10.851 -117.860 1.00 73.50 351 THR A CA 1
ATOM 2873 C C . THR A 1 351 ? 15.448 -12.041 -116.899 1.00 73.50 351 THR A C 1
ATOM 2875 O O . THR A 1 351 ? 14.421 -12.326 -116.296 1.00 73.50 351 THR A O 1
ATOM 2878 N N . ALA A 1 352 ? 16.602 -12.672 -116.647 1.00 69.75 352 ALA A N 1
ATOM 2879 C CA . ALA A 1 352 ? 16.730 -13.749 -115.660 1.00 69.75 352 ALA A CA 1
ATOM 2880 C C . ALA A 1 352 ? 16.579 -13.262 -114.201 1.00 69.75 352 ALA A C 1
ATOM 2882 O O . ALA A 1 352 ? 16.118 -14.012 -113.336 1.00 69.75 352 ALA A O 1
ATOM 2883 N N . LEU A 1 353 ? 16.945 -12.007 -113.915 1.00 67.12 353 LEU A N 1
ATOM 2884 C CA . LEU A 1 353 ? 16.689 -11.347 -112.629 1.00 67.12 353 LEU A CA 1
ATOM 2885 C C . LEU A 1 353 ? 15.208 -10.964 -112.468 1.00 67.12 353 LEU A C 1
ATOM 2887 O O . LEU A 1 353 ? 14.635 -11.232 -111.413 1.00 67.12 353 LEU A O 1
ATOM 2891 N N . ASP A 1 354 ? 14.569 -10.442 -113.518 1.00 68.94 354 ASP A N 1
ATOM 2892 C CA . ASP A 1 354 ? 13.138 -10.107 -113.509 1.00 68.94 354 ASP A CA 1
ATOM 2893 C C . ASP A 1 354 ? 12.233 -11.356 -113.459 1.00 68.94 354 ASP A C 1
ATOM 2895 O O . ASP A 1 354 ? 11.177 -11.326 -112.820 1.00 68.94 354 ASP A O 1
ATOM 2899 N N . ASP A 1 355 ? 12.645 -12.475 -114.065 1.00 65.19 355 ASP A N 1
ATOM 2900 C CA . ASP A 1 355 ? 11.929 -13.753 -113.982 1.00 65.19 355 ASP A CA 1
ATOM 2901 C C . ASP A 1 355 ? 12.108 -14.422 -112.609 1.00 65.19 355 ASP A C 1
ATOM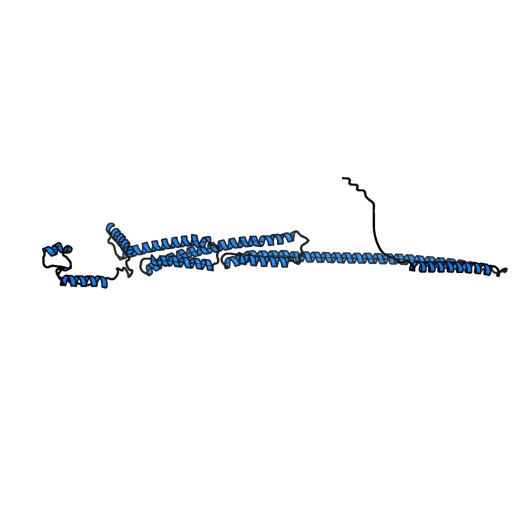 2903 O O . ASP A 1 355 ? 11.133 -14.940 -112.059 1.00 65.19 355 ASP A O 1
ATOM 2907 N N . ARG A 1 356 ? 13.279 -14.297 -111.960 1.00 63.16 356 ARG A N 1
ATOM 2908 C CA . ARG A 1 356 ? 13.449 -14.688 -110.542 1.00 63.16 356 ARG A CA 1
ATOM 2909 C C . ARG A 1 356 ? 12.581 -13.858 -109.594 1.00 63.16 356 ARG A C 1
ATOM 2911 O O . ARG A 1 356 ? 12.028 -14.412 -108.640 1.00 63.16 356 ARG A O 1
ATOM 2918 N N . ASP A 1 357 ? 12.424 -12.562 -109.854 1.00 60.66 357 ASP A N 1
ATOM 2919 C CA . ASP A 1 357 ? 11.583 -11.678 -109.038 1.00 60.66 357 ASP A CA 1
ATOM 2920 C C . ASP A 1 357 ? 10.074 -11.850 -109.314 1.00 60.66 357 ASP A C 1
ATOM 2922 O O . ASP A 1 357 ? 9.248 -11.592 -108.426 1.00 60.66 357 ASP A O 1
ATOM 2926 N N . ARG A 1 358 ? 9.685 -12.368 -110.491 1.00 58.47 358 ARG A N 1
ATOM 2927 C CA . ARG A 1 358 ? 8.303 -12.790 -110.796 1.00 58.47 358 ARG A CA 1
ATOM 2928 C C . ARG A 1 358 ? 7.970 -14.188 -110.263 1.00 58.47 358 ARG A C 1
ATOM 2930 O O . ARG A 1 358 ? 6.876 -14.365 -109.723 1.00 58.47 358 ARG A O 1
ATOM 2937 N N . GLU A 1 359 ? 8.894 -15.148 -110.305 1.00 56.12 359 GLU A N 1
ATOM 2938 C CA . GLU A 1 359 ? 8.707 -16.489 -109.724 1.00 56.12 359 GLU A CA 1
ATOM 2939 C C . GLU A 1 359 ? 8.701 -16.479 -108.180 1.00 56.12 359 GLU A C 1
ATOM 2941 O O . GLU A 1 359 ? 8.024 -17.299 -107.552 1.00 56.12 359 GLU A O 1
ATOM 2946 N N . GLY A 1 360 ? 9.341 -15.488 -107.544 1.00 54.94 360 GLY A N 1
ATOM 2947 C CA . GLY A 1 360 ? 9.310 -15.278 -106.089 1.00 54.94 360 GLY A CA 1
ATOM 2948 C C . GLY A 1 360 ? 7.985 -14.739 -105.521 1.00 54.94 360 GLY A C 1
ATOM 2949 O O . GLY A 1 360 ? 7.738 -14.864 -104.321 1.00 54.94 360 GLY A O 1
ATOM 2950 N N . ARG A 1 361 ? 7.089 -14.180 -106.351 1.00 51.88 361 ARG A N 1
ATOM 2951 C CA . ARG A 1 361 ? 5.787 -13.621 -105.910 1.00 51.88 361 ARG A CA 1
ATOM 2952 C C . ARG A 1 361 ? 4.586 -14.566 -106.095 1.00 51.88 361 ARG A C 1
ATOM 2954 O O . ARG A 1 361 ? 3.462 -14.170 -105.793 1.00 51.88 361 ARG A O 1
ATOM 2961 N N . GLY A 1 362 ? 4.801 -15.815 -106.528 1.00 51.06 362 GLY A N 1
ATOM 2962 C CA . GLY A 1 362 ? 3.740 -16.771 -106.893 1.00 51.06 362 GLY A CA 1
ATOM 2963 C C . GLY A 1 362 ? 3.458 -17.942 -105.935 1.00 51.06 362 GLY A C 1
ATOM 2964 O O . GLY A 1 362 ? 2.590 -18.756 -106.240 1.00 51.06 362 GLY A O 1
ATOM 2965 N N . ARG A 1 363 ? 4.137 -18.078 -104.785 1.00 42.94 363 ARG A N 1
ATOM 2966 C CA . ARG A 1 363 ? 3.871 -19.175 -103.823 1.00 42.94 363 ARG A CA 1
ATOM 2967 C C . ARG A 1 363 ? 3.643 -18.670 -102.392 1.00 42.94 363 ARG A C 1
ATOM 2969 O O . ARG A 1 363 ? 4.558 -18.603 -101.584 1.00 42.94 363 ARG A O 1
ATOM 2976 N N . ARG A 1 364 ? 2.381 -18.404 -102.046 1.00 44.03 364 ARG A N 1
ATOM 2977 C CA . ARG A 1 364 ? 1.818 -18.850 -100.750 1.00 44.03 364 ARG A CA 1
ATOM 2978 C C . ARG A 1 364 ? 1.379 -20.311 -100.960 1.00 44.03 364 ARG A C 1
ATOM 2980 O O . ARG A 1 364 ? 0.888 -20.574 -102.058 1.00 44.03 364 ARG A O 1
ATOM 2987 N N . PRO A 1 365 ? 1.499 -21.247 -99.989 1.00 46.09 365 PRO A N 1
ATOM 2988 C CA . PRO A 1 365 ? 0.682 -21.141 -98.775 1.00 46.09 365 PRO A CA 1
ATOM 2989 C C . PRO A 1 365 ? 1.193 -21.847 -97.482 1.00 46.09 365 PRO A C 1
ATOM 2991 O O . PRO A 1 365 ? 2.092 -22.678 -97.485 1.00 46.09 365 PRO A O 1
ATOM 2994 N N . THR A 1 366 ? 0.531 -21.475 -96.378 1.00 38.38 366 THR A N 1
ATOM 2995 C CA . THR A 1 366 ? 0.019 -22.320 -95.269 1.00 38.38 366 THR A CA 1
ATOM 2996 C C . THR A 1 366 ? 0.948 -23.214 -94.436 1.00 38.38 366 THR A C 1
ATOM 2998 O O . THR A 1 366 ? 1.364 -24.288 -94.845 1.00 38.38 366 THR A O 1
ATOM 3001 N N . SER A 1 367 ? 1.107 -22.774 -93.184 1.00 38.62 367 SER A N 1
ATOM 3002 C CA . SER A 1 367 ? 0.806 -23.486 -91.928 1.00 38.62 367 SER A CA 1
ATOM 3003 C C . SER A 1 367 ? 1.140 -24.978 -91.753 1.00 38.62 367 SER A C 1
ATOM 3005 O O . SER A 1 367 ? 0.542 -25.856 -92.362 1.00 38.62 367 SER A O 1
ATOM 3007 N N . SER A 1 368 ? 1.890 -25.181 -90.664 1.00 35.91 368 SER A N 1
ATOM 3008 C CA . SER A 1 368 ? 1.654 -26.129 -89.565 1.00 35.91 368 SER A CA 1
ATOM 3009 C C . SER A 1 368 ? 2.046 -27.602 -89.716 1.00 35.91 368 SER A C 1
ATOM 3011 O O . SER A 1 368 ? 1.436 -28.356 -90.462 1.00 35.91 368 SER A O 1
ATOM 3013 N N . SER A 1 369 ? 2.892 -27.994 -88.755 1.00 35.16 369 SER A N 1
ATOM 3014 C CA . SER A 1 369 ? 2.664 -29.089 -87.800 1.00 35.16 369 SER A CA 1
ATOM 3015 C C . SER A 1 369 ? 3.522 -30.342 -87.972 1.00 35.16 369 SER A C 1
ATOM 3017 O O . SER A 1 369 ? 3.393 -31.055 -88.959 1.00 35.16 369 SER A O 1
ATOM 3019 N N . THR A 1 370 ? 4.207 -30.669 -86.859 1.00 35.53 370 THR A N 1
ATOM 3020 C CA . THR A 1 370 ? 4.497 -32.022 -86.322 1.00 35.53 370 THR A CA 1
ATOM 3021 C C . THR A 1 370 ? 5.412 -32.927 -87.151 1.00 35.53 370 THR A C 1
ATOM 3023 O O . THR A 1 370 ? 5.351 -32.941 -88.364 1.00 35.53 370 THR A O 1
ATOM 3026 N N . ALA A 1 371 ? 6.247 -33.806 -86.613 1.00 35.19 371 ALA A N 1
ATOM 3027 C CA . ALA A 1 371 ? 6.705 -34.199 -85.284 1.00 35.19 371 ALA A CA 1
ATOM 3028 C C . ALA A 1 371 ? 7.755 -35.308 -85.537 1.00 35.19 371 ALA A C 1
ATOM 3030 O O . ALA A 1 371 ? 7.831 -35.827 -86.649 1.00 35.19 371 ALA A O 1
ATOM 3031 N N . ALA A 1 372 ? 8.427 -35.743 -84.465 1.00 35.75 372 ALA A N 1
ATOM 3032 C CA . ALA A 1 372 ? 9.151 -37.017 -84.341 1.00 35.75 372 ALA A CA 1
ATOM 3033 C C . ALA A 1 372 ? 10.511 -37.094 -85.065 1.00 35.75 372 ALA A C 1
ATOM 3035 O O . ALA A 1 372 ? 10.691 -36.571 -86.151 1.00 35.75 372 ALA A O 1
ATOM 3036 N N . ALA A 1 373 ? 11.533 -37.774 -84.560 1.00 35.06 373 ALA A N 1
ATOM 3037 C CA . ALA A 1 373 ? 11.836 -38.404 -83.278 1.00 35.06 373 ALA A CA 1
ATOM 3038 C C . ALA A 1 373 ? 13.304 -38.877 -83.366 1.00 35.06 373 ALA A C 1
ATOM 3040 O O . ALA A 1 373 ? 13.867 -38.912 -84.457 1.00 35.06 373 ALA A O 1
ATOM 3041 N N . ALA A 1 374 ? 13.832 -39.322 -82.221 1.00 36.81 374 ALA A N 1
ATOM 3042 C CA . ALA A 1 374 ? 14.975 -40.225 -81.993 1.00 36.81 374 ALA A CA 1
ATOM 3043 C C . ALA A 1 374 ? 16.102 -39.536 -81.206 1.00 36.81 374 ALA A C 1
ATOM 3045 O O . ALA A 1 374 ? 16.815 -38.687 -81.721 1.00 36.81 374 ALA A O 1
ATOM 3046 N N . ALA A 1 375 ? 16.113 -39.703 -79.880 1.00 39.09 375 ALA A N 1
ATOM 3047 C CA . ALA A 1 375 ? 16.675 -40.851 -79.142 1.00 39.09 375 ALA A CA 1
ATOM 3048 C C . ALA A 1 375 ? 18.204 -40.702 -79.008 1.00 39.09 375 ALA A C 1
ATOM 3050 O O . ALA A 1 375 ? 18.926 -40.725 -79.990 1.00 39.09 375 ALA A O 1
ATOM 3051 N N . CYS A 1 376 ? 18.706 -40.326 -77.832 1.00 33.91 376 CYS A N 1
ATOM 3052 C CA . CYS A 1 376 ? 18.942 -41.163 -76.644 1.00 33.91 376 CYS A CA 1
ATOM 3053 C C . CYS A 1 376 ? 20.420 -41.576 -76.587 1.00 33.91 376 CYS A C 1
ATOM 3055 O O . CYS A 1 376 ? 20.852 -42.393 -77.387 1.00 33.91 376 CYS A O 1
ATOM 3057 N N . CYS A 1 377 ? 21.173 -41.043 -75.618 1.00 36.41 377 CYS A N 1
ATOM 3058 C CA . CYS A 1 377 ? 21.957 -41.878 -74.706 1.00 36.41 377 CYS A CA 1
ATOM 3059 C C . CYS A 1 377 ? 22.505 -41.062 -73.526 1.00 36.41 377 CYS A C 1
ATOM 3061 O O . CYS A 1 377 ? 23.130 -40.018 -73.693 1.00 36.41 377 CYS A O 1
ATOM 3063 N N . ARG A 1 378 ? 22.243 -41.581 -72.325 1.00 41.44 378 ARG A N 1
ATOM 3064 C CA . ARG A 1 378 ? 22.873 -41.223 -71.051 1.00 41.44 378 ARG A CA 1
ATOM 3065 C C . ARG A 1 378 ? 24.337 -41.669 -71.056 1.00 41.44 378 ARG A C 1
ATOM 3067 O O . ARG A 1 378 ? 24.625 -42.753 -71.551 1.00 41.44 378 ARG A O 1
ATOM 3074 N N . CYS A 1 379 ? 25.193 -40.950 -70.334 1.00 34.50 379 CYS A N 1
ATOM 3075 C CA . CYS A 1 379 ? 26.248 -41.602 -69.567 1.00 34.50 379 CYS A CA 1
ATOM 3076 C C . CYS A 1 379 ? 26.456 -40.874 -68.235 1.00 34.50 379 CYS A C 1
ATOM 3078 O O . CYS A 1 379 ? 26.767 -39.688 -68.192 1.00 34.50 379 CYS A O 1
ATOM 3080 N N . THR A 1 380 ? 26.215 -41.619 -67.163 1.00 42.06 380 THR A N 1
ATOM 3081 C CA . THR A 1 380 ? 26.609 -41.342 -65.786 1.00 42.06 380 THR A CA 1
ATOM 3082 C C . THR A 1 380 ? 27.970 -41.996 -65.586 1.00 42.06 380 THR A C 1
ATOM 3084 O O . THR A 1 380 ? 28.078 -43.187 -65.864 1.00 42.06 380 THR A O 1
ATOM 3087 N N . ILE A 1 381 ? 28.960 -41.276 -65.057 1.00 43.25 381 ILE A N 1
ATOM 3088 C CA . ILE A 1 381 ? 30.014 -41.865 -64.223 1.00 43.25 381 ILE A CA 1
ATOM 3089 C C . ILE A 1 381 ? 30.220 -40.938 -63.022 1.00 43.25 381 ILE A C 1
ATOM 3091 O O . ILE A 1 381 ? 30.251 -39.719 -63.181 1.00 43.25 381 ILE A O 1
ATOM 3095 N N . MET A 1 382 ? 30.238 -41.619 -61.874 1.00 42.06 382 MET A N 1
ATOM 3096 C CA . MET A 1 382 ? 30.745 -41.310 -60.532 1.00 42.06 382 MET A CA 1
ATOM 3097 C C . MET A 1 382 ? 31.549 -40.034 -60.326 1.00 42.06 382 MET A C 1
ATOM 3099 O O . MET A 1 382 ? 32.477 -39.778 -61.123 1.00 42.06 382 MET A O 1
#

Organism: Perkinsus olseni (NCBI:txid32597)

Solvent-accessible surface area (backbone atoms only — not comparable to full-atom values): 21984 Å² total; per-residue (Å²): 139,87,88,82,84,74,59,72,48,56,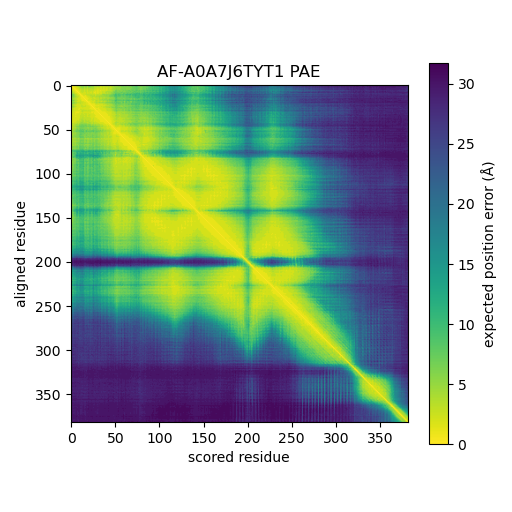88,52,64,74,55,54,78,44,46,91,76,52,56,77,87,73,39,36,67,70,24,52,55,41,50,54,49,49,50,54,45,50,73,72,66,62,70,82,60,58,59,94,85,33,74,60,46,74,69,56,44,53,53,50,50,51,53,43,52,49,32,49,75,70,74,42,83,70,46,70,69,60,55,51,52,53,50,31,51,55,44,34,53,50,45,36,51,53,42,52,52,50,50,54,52,49,41,57,70,68,49,59,79,59,53,37,45,39,56,67,58,50,53,51,51,53,50,53,53,50,51,55,43,49,53,52,43,66,71,68,56,51,69,50,72,71,60,47,50,53,43,49,48,55,42,46,53,57,48,52,57,48,52,50,53,54,49,56,50,27,46,52,48,12,41,54,50,41,53,52,50,49,52,60,63,42,46,67,55,51,54,51,65,52,50,59,75,77,49,100,76,67,67,61,83,49,51,63,57,52,50,53,48,52,53,49,53,44,49,54,51,45,69,72,68,58,50,20,26,65,67,48,54,53,50,52,47,50,72,59,45,50,63,52,52,52,52,50,51,51,55,51,51,53,46,44,49,51,52,51,51,50,50,50,52,49,53,52,49,52,50,50,52,50,51,50,50,53,49,54,50,50,54,51,50,50,51,52,50,50,54,48,50,50,52,47,50,54,48,51,55,51,51,52,51,53,51,50,54,52,48,57,57,51,65,70,64,79,76,82,84,85,80,89,81,90,75,92,74,64,60,64,59,55,49,49,51,55,51,52,51,51,49,50,52,54,47,52,54,48,50,55,49,53,47,51,59,54,62,69,72,72,75,82,84,82,83,85,81,89,79,88,85,83,84,88,84,88,83,88,80,134